Protein AF-0000000075628722 (afdb_homodimer)

Nearest PDB structures (foldseek):
  8y5f-assembly1_C  TM=8.615E-01  e=2.324E-12  Escherichia coli
  8hpr-assembly1_B  TM=7.783E-01  e=1.156E-06  Mycolicibacterium smegmatis MC2 155
  4jbw-assembly2_I  TM=7.084E-01  e=1.211E-06  Escherichia coli K-12
  7ahd-assembly1_B  TM=6.830E-01  e=9.893E-05  Lactococcus lactis subsp. lactis
  8wm7-assembly1_B  TM=6.494E-01  e=5.845E-03  Nostoc sp. PCC 7120 = FACHB-418

Radius of gyration: 25.03 Å; Cα contacts (8 Å, |Δi|>4): 766; chains: 2; bounding box: 66×70×64 Å

Solvent-accessible surface area (backbone atoms only — not comparable to full-atom values): 26712 Å² total; per-residue (Å²): 128,80,62,74,50,54,47,72,59,55,48,48,51,51,50,43,59,50,43,46,23,49,52,49,29,57,52,35,26,25,30,59,30,51,50,77,80,50,84,64,50,83,40,62,60,48,65,57,49,54,78,75,33,64,68,59,51,50,10,45,50,45,20,51,52,37,9,51,53,18,14,51,52,10,33,56,52,10,50,36,48,22,48,36,28,53,72,68,68,45,52,66,60,54,47,65,62,40,47,53,68,76,69,49,52,62,61,49,51,21,51,16,44,36,54,42,38,54,50,70,70,51,81,53,24,72,64,43,28,26,49,54,44,21,40,54,31,20,35,55,12,22,68,51,21,23,66,50,52,47,51,85,47,72,64,54,52,49,40,45,72,75,63,49,47,60,50,55,42,38,68,70,43,47,48,60,73,18,37,63,33,43,50,50,15,28,51,52,28,24,47,54,41,45,50,43,44,65,46,39,71,51,22,20,45,87,93,56,44,31,50,49,49,48,51,50,63,29,64,76,41,64,67,77,42,81,80,20,19,54,14,38,49,26,30,52,42,50,49,54,51,49,52,49,49,47,54,53,48,51,50,52,56,51,41,51,54,57,55,53,50,59,68,63,53,86,106,126,80,60,76,52,54,46,72,58,54,50,48,49,52,48,44,57,49,42,47,25,50,52,49,30,57,51,35,27,26,30,59,29,50,51,76,81,50,85,65,49,82,40,62,61,47,65,56,51,54,78,74,31,62,68,58,52,50,10,46,50,46,22,51,51,38,9,51,53,19,15,52,52,11,32,55,51,10,49,36,47,22,48,36,29,55,73,69,68,44,52,67,61,54,46,64,63,40,48,53,66,78,70,50,52,63,61,50,54,21,52,16,43,36,53,41,38,55,50,68,68,52,79,53,22,72,66,43,27,27,49,53,45,20,41,55,31,20,34,54,14,23,69,51,19,21,63,50,53,48,51,86,46,73,64,54,54,50,40,46,73,74,64,49,45,62,51,54,40,38,67,69,41,46,48,61,72,17,39,62,34,44,49,48,16,26,50,51,28,24,47,54,40,45,50,42,46,64,46,39,70,51,23,20,46,86,92,58,43,31,51,50,50,47,51,49,63,30,63,76,42,64,66,77,41,80,80,20,19,56,14,38,49,26,32,53,42,49,49,55,48,49,52,49,49,48,55,53,47,50,48,52,55,50,39,50,54,58,55,53,51,59,70,64,51,88,109

Secondary structure (DSSP, 8-state):
-------HHHHHHHHHHHHHHHHHHHHHTTBSSSSTT----B--HHHHHGGG-HHHHHHHHHHHHHHHHHHHHHHHHHHHHHHHHHHH--HHHHHHHHSHHHHS-HHHHHHHHHHHHHHTTPPPSHHHHHHHHHHHHHHHHHHHHHHHHH---HHHHHHHHTT--HHHHIIIIIHHHHHHHHHHHHHHHHHHHHT--HHHHHHS-TT---HHHHHHHHHTSTTSSGGG-HHHHHHHHHHHHHHHHHHHHHHHHHHHHHHHHHHHH--/-------HHHHHHHHHHHHHHHHHHHHHTTBS-SSTT----B--HHHHHGGG-HHHHHHHHHHHHHHHHHHHHHHHHHHHHHHHHHHH--HHHHHHHHSHHHHS-HHHHHHHHHHHHHHTTPPPSHHHHHHHHHHHHHHHHHHHHHHHHH---HHHHHHHHTT--HHHHIIIIIHHHHHHHHHHHHHHHHHHHHT--HHHHHHS-TT---HHHHHHHHHTSTTSSGGG-HHHHHHHHHHHHHHHHHHHHHHHHHHHHHHHHHHHH--

Sequence (534 aa):
MTRVTPSRAATYAILAIMYLPIALLALQSLNSSPYIGVWEGLTLKWYGMMMGDERLHAAAYNSLAIAAASAVSSTLLGVAAGLAVRRHGKVGLVDAIMYPPLVLPEIAEAAALLLFLTALDVDLGLKTVVIGHTAFNIAYVYVVAAPALQRSSSLEDAARTLGATPARTLVTITIPLAAPAIYAGFTLAFILSFTDFIKTLFTRGPGIETIPILLWNRARRPGLSEFSSFSYLAAITMVLLAVSLAVALAYVILSTRLGGRRFRGDTMTRVTPSRAATYAILAIMYLPIALLALQSLNSSPYIGVWEGLTLKWYGMMMGDERLHAAAYNSLAIAAASAVSSTLLGVAAGLAVRRHGKVGLVDAIMYPPLVLPEIAEAAALLLFLTALDVDLGLKTVVIGHTAFNIAYVYVVAAPALQRSSSLEDAARTLGATPARTLVTITIPLAAPAIYAGFTLAFILSFTDFIKTLFTRGPGIETIPILLWNRARRPGLSEFSSFSYLAAITMVLLAVSLAVALAYVILSTRLGGRRFRGDT

InterPro domains:
  IPR000515 ABC transporter type 1, transmembrane domain MetI-like [PF00528] (76-258)
  IPR000515 ABC transporter type 1, transmembrane domain MetI-like [PS50928] (60-251)
  IPR000515 ABC transporter type 1, transmembrane domain MetI-like [cd06261] (77-240)
  IPR035906 MetI-like superfamily [G3DSA:1.10.3720.10] (7-263)
  IPR035906 MetI-like superfamily [SSF161098] (9-255)
  IPR051789 Bacterial Polyamine Transport Permease [PTHR43848] (5-253)

pLDDT: mean 88.07, std 14.19, range [25.19, 98.81]

Structure (mmCIF, N/CA/C/O backbone):
data_AF-0000000075628722-model_v1
#
loop_
_entity.id
_entity.type
_entity.pdbx_description
1 polymer 'Spermidine/putrescine ABC transporter, permease protein'
#
loop_
_atom_site.group_PDB
_atom_site.id
_atom_site.type_symbol
_atom_site.label_atom_id
_atom_site.label_alt_id
_atom_site.label_comp_id
_atom_site.label_asym_id
_atom_site.label_entity_id
_atom_site.label_seq_id
_atom_site.pdbx_PDB_ins_code
_atom_site.Cartn_x
_atom_site.Cartn_y
_atom_site.Cartn_z
_atom_site.occupancy
_atom_site.B_iso_or_equiv
_atom_site.auth_seq_id
_atom_site.auth_comp_id
_atom_site.auth_asym_id
_atom_site.auth_atom_id
_atom_site.pdbx_PDB_model_num
ATOM 1 N N . MET A 1 1 ? 34.25 27.312 -3.576 1 27.75 1 MET A N 1
ATOM 2 C CA . MET A 1 1 ? 33.438 26.641 -2.574 1 27.75 1 MET A CA 1
ATOM 3 C C . MET A 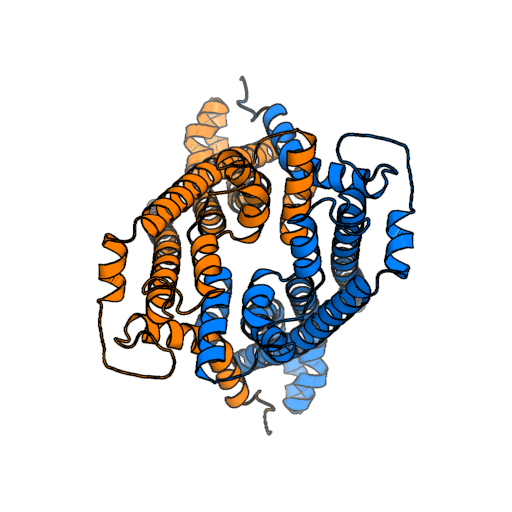1 1 ? 32.625 25.5 -3.197 1 27.75 1 MET A C 1
ATOM 5 O O . MET A 1 1 ? 31.688 25.734 -3.955 1 27.75 1 MET A O 1
ATOM 9 N N . THR A 1 2 ? 33.25 24.484 -3.506 1 33.25 2 THR A N 1
ATOM 10 C CA . THR A 1 2 ? 32.781 23.406 -4.363 1 33.25 2 THR A CA 1
ATOM 11 C C . THR A 1 2 ? 31.609 22.672 -3.717 1 33.25 2 THR A C 1
ATOM 13 O O . THR A 1 2 ? 31.75 22.109 -2.627 1 33.25 2 THR A O 1
ATOM 16 N N . ARG A 1 3 ? 30.391 23.203 -3.699 1 40.53 3 ARG A N 1
ATOM 17 C CA . ARG A 1 3 ? 29.047 22.859 -3.246 1 40.53 3 ARG A CA 1
ATOM 18 C C . ARG A 1 3 ? 28.734 21.391 -3.502 1 40.53 3 ARG A C 1
ATOM 20 O O . ARG A 1 3 ? 28.875 20.906 -4.629 1 40.53 3 ARG A O 1
ATOM 27 N N . VAL A 1 4 ? 29.016 20.625 -2.646 1 41.56 4 VAL A N 1
ATOM 28 C CA . VAL A 1 4 ? 28.75 19.203 -2.791 1 41.56 4 VAL A CA 1
ATOM 29 C C . VAL A 1 4 ? 27.312 18.984 -3.238 1 41.56 4 VAL A C 1
ATOM 31 O O . VAL A 1 4 ? 26.375 19.094 -2.436 1 41.56 4 VAL A O 1
ATOM 34 N N . THR A 1 5 ? 26.75 19.547 -4.207 1 47.59 5 THR A N 1
ATOM 35 C CA . THR A 1 5 ? 25.406 19.484 -4.805 1 47.59 5 THR A CA 1
ATOM 36 C C . THR A 1 5 ? 25.078 18.047 -5.211 1 47.59 5 THR A C 1
ATOM 38 O O . THR A 1 5 ? 25.875 17.375 -5.867 1 47.59 5 THR A O 1
ATOM 41 N N . PRO A 1 6 ? 24.469 17.359 -4.379 1 54.12 6 PRO A N 1
ATOM 42 C CA . PRO A 1 6 ? 24.141 16.156 -5.141 1 54.12 6 PRO A CA 1
ATOM 43 C C . PRO A 1 6 ? 23.891 16.438 -6.621 1 54.12 6 PRO A C 1
ATOM 45 O O . PRO A 1 6 ? 23.234 17.422 -6.957 1 54.12 6 PRO A O 1
ATOM 48 N N . SER A 1 7 ? 24.766 15.836 -7.418 1 59.28 7 SER A N 1
ATOM 49 C CA . SER A 1 7 ? 24.969 16.188 -8.82 1 59.28 7 SER A CA 1
ATOM 50 C C . SER A 1 7 ? 23.688 16.031 -9.625 1 59.28 7 SER A C 1
ATOM 52 O O . SER A 1 7 ? 22.781 15.297 -9.219 1 59.28 7 SER A O 1
ATOM 54 N N . ARG A 1 8 ? 23.234 17.078 -10.242 1 62.16 8 ARG A N 1
ATOM 55 C CA . ARG A 1 8 ? 22.266 16.938 -11.328 1 62.16 8 ARG A CA 1
ATOM 56 C C . ARG A 1 8 ? 22.203 15.5 -11.82 1 62.16 8 ARG A C 1
ATOM 58 O O . ARG A 1 8 ? 21.125 15.008 -12.141 1 62.16 8 ARG A O 1
ATOM 65 N N . ALA A 1 9 ? 23.281 14.906 -11.57 1 64.69 9 ALA A N 1
ATOM 66 C CA . ALA A 1 9 ? 23.359 13.531 -12.047 1 64.69 9 ALA A CA 1
ATOM 67 C C . ALA A 1 9 ? 22.531 12.594 -11.172 1 64.69 9 ALA A C 1
ATOM 69 O O . ALA A 1 9 ? 21.828 11.719 -11.68 1 64.69 9 ALA A O 1
ATOM 70 N N . ALA A 1 10 ? 22.594 12.828 -9.93 1 67.62 10 ALA A N 1
ATOM 71 C CA . ALA A 1 10 ? 21.828 11.969 -9.023 1 67.62 10 ALA A CA 1
ATOM 72 C C . ALA A 1 10 ? 20.328 12.188 -9.203 1 67.62 10 ALA A C 1
ATOM 74 O O . ALA A 1 10 ? 19.547 11.227 -9.211 1 67.62 10 ALA A O 1
ATOM 75 N N . THR A 1 11 ? 19.984 13.375 -9.375 1 69.06 11 THR A N 1
ATOM 76 C CA . THR A 1 11 ? 18.578 13.703 -9.578 1 69.06 11 THR A CA 1
ATOM 77 C C . THR A 1 11 ? 18.047 13.062 -10.859 1 69.06 11 THR A C 1
ATOM 79 O O . THR A 1 11 ? 16.969 12.477 -10.859 1 69.06 11 THR A O 1
ATOM 82 N N . TYR A 1 12 ? 18.844 13.188 -11.852 1 69.12 12 TYR A N 1
ATOM 83 C CA . TYR A 1 12 ? 18.438 12.617 -13.133 1 69.12 12 TYR A CA 1
ATOM 84 C C . TYR A 1 12 ? 18.359 11.094 -13.047 1 69.12 12 TYR A C 1
ATOM 86 O O . TYR A 1 12 ? 17.469 10.477 -13.625 1 69.12 12 TYR A O 1
ATOM 94 N N . ALA A 1 13 ? 19.281 10.547 -12.352 1 72.12 13 ALA A N 1
ATOM 95 C CA . ALA A 1 13 ? 19.281 9.094 -12.195 1 72.12 13 ALA A CA 1
ATOM 96 C C . ALA A 1 13 ? 18.031 8.625 -11.445 1 72.12 13 ALA A C 1
ATOM 98 O O . ALA A 1 13 ? 17.406 7.633 -11.82 1 72.12 13 ALA A O 1
ATOM 99 N N . ILE A 1 14 ? 17.734 9.43 -10.445 1 74.38 14 ILE A N 1
ATOM 100 C CA . ILE A 1 14 ? 16.562 9.125 -9.641 1 74.38 14 ILE A CA 1
ATOM 101 C C . ILE A 1 14 ? 15.305 9.203 -10.5 1 74.38 14 ILE A C 1
ATOM 103 O O . ILE A 1 14 ? 14.484 8.281 -10.5 1 74.38 14 ILE A O 1
ATOM 107 N N . LEU A 1 15 ? 15.328 10.305 -11.219 1 71.88 15 LEU A N 1
ATOM 108 C CA . LEU A 1 15 ? 14.188 10.547 -12.086 1 71.88 15 LEU A CA 1
ATOM 109 C C . LEU A 1 15 ? 14.047 9.438 -13.125 1 71.88 15 LEU A C 1
ATOM 111 O O . LEU A 1 15 ? 12.938 8.969 -13.398 1 71.88 15 LEU A O 1
ATOM 115 N N . ALA A 1 16 ? 15.141 9.094 -13.602 1 74.38 16 ALA A N 1
ATOM 116 C CA . ALA A 1 16 ? 15.141 8.078 -14.648 1 74.38 16 ALA A CA 1
ATOM 117 C C . ALA A 1 16 ? 14.648 6.738 -14.117 1 74.38 16 ALA A C 1
ATOM 119 O O . ALA A 1 16 ? 13.781 6.105 -14.719 1 74.38 16 ALA A O 1
ATOM 120 N N . ILE A 1 17 ? 15.086 6.441 -13.008 1 76.81 17 ILE A N 1
ATOM 121 C CA . ILE A 1 17 ? 14.773 5.117 -12.484 1 76.81 17 ILE A CA 1
ATOM 122 C C . ILE A 1 17 ? 13.297 5.051 -12.094 1 76.81 17 ILE A C 1
ATOM 124 O O . ILE A 1 17 ? 12.656 4.012 -12.25 1 76.81 17 ILE A O 1
ATOM 128 N N . MET A 1 18 ? 12.75 6.137 -11.68 1 81.75 18 MET A N 1
ATOM 129 C CA . MET A 1 18 ? 11.375 6.184 -11.188 1 81.75 18 MET A CA 1
ATOM 130 C C . MET A 1 18 ? 10.383 6.234 -12.344 1 81.75 18 MET A C 1
ATOM 132 O O . MET A 1 18 ? 9.336 5.582 -12.297 1 81.75 18 MET A O 1
ATOM 136 N N . TYR A 1 19 ? 10.734 6.934 -13.484 1 89.06 19 TYR A N 1
ATOM 137 C CA . TYR A 1 19 ? 9.703 7.246 -14.461 1 89.06 19 TYR A CA 1
ATOM 138 C C . TYR A 1 19 ? 9.953 6.496 -15.766 1 89.06 19 TYR A C 1
ATOM 140 O O . TYR A 1 19 ? 9.047 6.355 -16.594 1 89.06 19 TYR A O 1
ATOM 148 N N . LEU A 1 20 ? 11.148 6.008 -16 1 91.38 20 LEU A N 1
ATOM 149 C CA . LEU A 1 20 ? 11.445 5.312 -17.25 1 91.38 20 LEU A CA 1
ATOM 150 C C . LEU A 1 20 ? 10.562 4.082 -17.422 1 91.38 20 LEU A C 1
ATOM 152 O O . LEU A 1 20 ? 10.039 3.826 -18.5 1 91.38 20 LEU A O 1
ATOM 156 N N . PRO A 1 21 ? 10.367 3.359 -16.312 1 93.38 21 PRO A N 1
ATOM 157 C CA . PRO A 1 21 ? 9.492 2.199 -16.469 1 93.38 21 PRO A CA 1
ATOM 158 C C . PRO A 1 21 ? 8.07 2.586 -16.875 1 93.38 21 PRO A C 1
ATOM 160 O O . PRO A 1 21 ? 7.465 1.928 -17.734 1 93.38 21 PRO A O 1
ATOM 163 N N . ILE A 1 22 ? 7.59 3.613 -16.328 1 93.62 22 ILE A N 1
ATOM 164 C CA . ILE A 1 22 ? 6.23 4.051 -16.625 1 93.62 22 ILE A CA 1
ATOM 165 C C . ILE A 1 22 ? 6.16 4.605 -18.047 1 93.62 22 ILE A C 1
ATOM 167 O O . ILE A 1 22 ? 5.191 4.355 -18.766 1 93.62 22 ILE A O 1
ATOM 171 N N . ALA A 1 23 ? 7.176 5.379 -18.422 1 93.44 23 ALA A N 1
ATOM 172 C CA . ALA A 1 23 ? 7.238 5.914 -19.781 1 93.44 23 ALA A CA 1
ATOM 173 C C . ALA A 1 23 ? 7.289 4.789 -20.812 1 93.44 23 ALA A C 1
ATOM 175 O O . ALA A 1 23 ? 6.625 4.859 -21.859 1 93.44 23 ALA A O 1
ATOM 176 N N . LEU A 1 24 ? 8.055 3.785 -20.516 1 94.38 24 LEU A N 1
ATOM 177 C CA . LEU A 1 24 ? 8.148 2.652 -21.438 1 94.38 24 LEU A CA 1
ATOM 178 C C . LEU A 1 24 ? 6.824 1.897 -21.5 1 94.38 24 LEU A C 1
ATOM 180 O O . LEU A 1 24 ? 6.449 1.395 -22.562 1 94.38 24 LEU A O 1
ATOM 184 N N . LEU A 1 25 ? 6.203 1.804 -20.359 1 95.75 25 LEU A N 1
ATOM 185 C CA . LEU A 1 25 ? 4.883 1.184 -20.328 1 95.75 25 LEU A CA 1
ATOM 186 C C . LEU A 1 25 ? 3.908 1.928 -21.234 1 95.75 25 LEU A C 1
ATOM 188 O O . LEU A 1 25 ? 3.182 1.307 -22.016 1 95.75 25 LEU A O 1
ATOM 192 N N . ALA A 1 26 ? 3.906 3.215 -21.141 1 96.62 26 ALA A N 1
ATOM 193 C CA . ALA A 1 26 ? 3.033 4.047 -21.969 1 96.62 26 ALA A CA 1
ATOM 194 C C . ALA A 1 26 ? 3.363 3.885 -23.453 1 96.62 26 ALA A C 1
ATOM 196 O O . ALA A 1 26 ? 2.463 3.711 -24.266 1 96.62 26 ALA A O 1
ATOM 197 N N . LEU A 1 27 ? 4.617 3.889 -23.75 1 96.38 27 LEU A N 1
ATOM 198 C CA . LEU A 1 27 ? 5.043 3.738 -25.125 1 96.38 27 LEU A CA 1
ATOM 199 C C . LEU A 1 27 ? 4.684 2.355 -25.656 1 96.38 27 LEU A C 1
ATOM 201 O O . LEU A 1 27 ? 4.242 2.223 -26.812 1 96.38 27 LEU A O 1
ATOM 205 N N . GLN A 1 28 ? 4.867 1.341 -24.859 1 96.5 28 GLN A N 1
ATOM 206 C CA . GLN A 1 28 ? 4.578 -0.027 -25.266 1 96.5 28 GLN A CA 1
ATOM 207 C C . GLN A 1 28 ? 3.088 -0.221 -25.531 1 96.5 28 GLN A C 1
ATOM 209 O O . GLN A 1 28 ? 2.701 -1.007 -26.391 1 96.5 28 GLN A O 1
ATOM 214 N N . SER A 1 29 ? 2.256 0.457 -24.75 1 97.38 29 SER A N 1
ATOM 215 C CA . SER A 1 29 ? 0.81 0.347 -24.922 1 97.38 29 SER A CA 1
ATOM 216 C C . SER A 1 29 ? 0.371 0.856 -26.281 1 97.38 29 SER A C 1
ATOM 218 O O . SER A 1 29 ? -0.743 0.571 -26.734 1 97.38 29 SER A O 1
ATOM 220 N N . LEU A 1 30 ? 1.259 1.592 -26.969 1 97.88 30 LEU A N 1
ATOM 221 C CA . LEU A 1 30 ? 0.963 2.154 -28.281 1 97.88 30 LEU A CA 1
ATOM 222 C C . LEU A 1 30 ? 1.809 1.488 -29.359 1 97.88 30 LEU A C 1
ATOM 224 O O . LEU A 1 30 ? 1.792 1.913 -30.531 1 97.88 30 LEU A O 1
ATOM 228 N N . ASN A 1 31 ? 2.592 0.499 -28.984 1 96.5 31 ASN A N 1
ATOM 229 C CA . ASN A 1 31 ? 3.465 -0.222 -29.906 1 96.5 31 ASN A CA 1
ATOM 230 C C . ASN A 1 31 ? 2.705 -1.311 -30.656 1 96.5 31 ASN A C 1
ATOM 232 O O . ASN A 1 31 ? 2.035 -2.143 -30.047 1 96.5 31 ASN A O 1
ATOM 236 N N . SER A 1 32 ? 2.828 -1.367 -31.938 1 96.5 32 SER A N 1
ATOM 237 C CA . SER A 1 32 ? 2.115 -2.359 -32.75 1 96.5 32 SER A CA 1
ATOM 238 C C . SER A 1 32 ? 2.688 -3.756 -32.531 1 96.5 32 SER A C 1
ATOM 240 O O . SER A 1 32 ? 1.987 -4.754 -32.719 1 96.5 32 SER A O 1
ATOM 242 N N . SER A 1 33 ? 3.91 -3.85 -32.094 1 94.5 33 SER A N 1
ATOM 243 C CA . SER A 1 33 ? 4.512 -5.141 -31.797 1 94.5 33 SER A CA 1
ATOM 244 C C . SER A 1 33 ? 3.996 -5.684 -30.469 1 94.5 33 SER A C 1
ATOM 246 O O . SER A 1 33 ? 3.926 -4.953 -29.469 1 94.5 33 SER A O 1
ATOM 248 N N . PRO A 1 34 ? 3.66 -6.922 -30.453 1 92.12 34 PRO A N 1
ATOM 249 C CA . PRO A 1 34 ? 3.266 -7.531 -29.188 1 92.12 34 PRO A CA 1
ATOM 250 C C . PRO A 1 34 ? 4.453 -7.809 -28.266 1 92.12 34 PRO A C 1
ATOM 252 O O . PRO A 1 34 ? 4.27 -8.125 -27.094 1 92.12 34 PRO A O 1
ATOM 255 N N . TYR A 1 35 ? 5.672 -7.664 -28.797 1 88 35 TYR A N 1
ATOM 256 C CA . TYR A 1 35 ? 6.875 -8.023 -28.062 1 88 35 TYR A CA 1
ATOM 257 C C . TYR A 1 35 ? 7.586 -6.781 -27.531 1 88 35 TYR A C 1
ATOM 259 O O . TYR A 1 35 ? 7.562 -5.73 -28.172 1 88 35 TYR A O 1
ATOM 267 N N . ILE A 1 36 ? 8.18 -6.965 -26.453 1 88.06 36 ILE A N 1
ATOM 268 C CA . ILE A 1 36 ? 8.953 -5.883 -25.844 1 88.06 36 ILE A CA 1
ATOM 269 C C . ILE A 1 36 ? 10.297 -5.754 -26.562 1 88.06 36 ILE A C 1
ATOM 271 O O . ILE A 1 36 ? 10.914 -6.758 -26.922 1 88.06 36 ILE A O 1
ATOM 275 N N . GLY A 1 37 ? 10.734 -4.539 -26.812 1 85.88 37 GLY A N 1
ATOM 276 C CA . GLY A 1 37 ? 12.039 -4.309 -27.406 1 85.88 37 GLY A CA 1
ATOM 277 C C . GLY A 1 37 ? 11.984 -4.168 -28.922 1 85.88 37 GLY A C 1
ATOM 278 O O . GLY A 1 37 ? 12.992 -3.863 -29.547 1 85.88 37 GLY A O 1
ATOM 279 N N . VAL A 1 38 ? 10.875 -4.445 -29.516 1 90.56 38 VAL A N 1
ATOM 280 C CA . VAL A 1 38 ? 10.68 -4.301 -30.953 1 90.56 38 VAL A CA 1
ATOM 281 C C . VAL A 1 38 ? 9.656 -3.201 -31.219 1 90.56 38 VAL A C 1
ATOM 283 O O . VAL A 1 38 ? 8.523 -3.264 -30.734 1 90.56 38 VAL A O 1
ATOM 286 N N . TRP A 1 39 ? 10.07 -2.279 -31.953 1 93.31 39 TRP A N 1
ATOM 287 C CA . TRP A 1 39 ? 9.172 -1.187 -32.281 1 93.31 39 TRP A CA 1
ATOM 288 C C . TRP A 1 39 ? 8.617 -1.358 -33.688 1 93.31 39 TRP A C 1
ATOM 290 O O . TRP A 1 39 ? 9.375 -1.5 -34.656 1 93.31 39 TRP A O 1
ATOM 300 N N . GLU A 1 40 ? 7.332 -1.342 -33.844 1 96 40 GLU A N 1
ATOM 301 C CA . GLU A 1 40 ? 6.723 -1.564 -35.156 1 96 40 GLU A CA 1
ATOM 302 C C . GLU A 1 40 ? 5.742 -0.448 -35.5 1 96 40 GLU A C 1
ATOM 304 O O . GLU A 1 40 ? 4.879 -0.623 -36.375 1 96 40 GLU A O 1
ATOM 309 N N . GLY A 1 41 ? 5.773 0.707 -34.719 1 96.25 41 GLY A N 1
ATOM 310 C CA . GLY A 1 41 ? 4.918 1.841 -35.031 1 96.25 41 GLY A CA 1
ATOM 311 C C . GLY A 1 41 ? 3.822 2.066 -34.031 1 96.25 41 GLY A C 1
ATOM 312 O O . GLY A 1 41 ? 3.584 1.214 -33.156 1 96.25 41 GLY A O 1
ATOM 313 N N . LEU A 1 42 ? 3.24 3.145 -34.156 1 97.12 42 LEU A N 1
ATOM 314 C CA . LEU A 1 42 ? 2.178 3.545 -33.25 1 97.12 42 LEU A CA 1
ATOM 315 C C . LEU A 1 42 ? 0.854 2.895 -33.625 1 97.12 42 LEU A C 1
ATOM 317 O O . LEU A 1 42 ? 0.528 2.791 -34.812 1 97.12 42 LEU A O 1
ATOM 321 N N . THR A 1 43 ? 0.15 2.391 -32.594 1 97.5 43 THR A N 1
ATOM 322 C CA . THR A 1 43 ? -1.153 1.787 -32.844 1 97.5 43 THR A CA 1
ATOM 323 C C . THR A 1 43 ? -2.074 1.968 -31.656 1 97.5 43 THR A C 1
ATOM 325 O O . THR A 1 43 ? -1.612 2.256 -30.547 1 97.5 43 THR A O 1
ATOM 328 N N . LEU A 1 44 ? -3.342 1.873 -31.906 1 97.44 44 LEU A N 1
ATOM 329 C CA . LEU A 1 44 ? -4.336 1.841 -30.844 1 97.44 44 LEU A CA 1
ATOM 330 C C . LEU A 1 44 ? -5.066 0.501 -30.812 1 97.44 44 LEU A C 1
ATOM 332 O O . LEU A 1 44 ? -6.086 0.356 -30.141 1 97.44 44 LEU A O 1
ATOM 336 N N . LYS A 1 45 ? -4.566 -0.473 -31.5 1 96.69 45 LYS A N 1
ATOM 337 C CA . LYS A 1 45 ? -5.266 -1.743 -31.672 1 96.69 45 LYS A CA 1
ATOM 338 C C . LYS A 1 45 ? -5.488 -2.441 -30.328 1 96.69 45 LYS A C 1
ATOM 340 O O . LYS A 1 45 ? -6.504 -3.111 -30.141 1 96.69 45 LYS A O 1
ATOM 345 N N . TRP A 1 46 ? -4.555 -2.309 -29.422 1 97.19 46 TRP A N 1
ATOM 346 C CA . TRP A 1 46 ? -4.656 -2.982 -28.141 1 97.19 46 TRP A CA 1
ATOM 347 C C . TRP A 1 46 ? -5.844 -2.457 -27.344 1 97.19 46 TRP A C 1
ATOM 349 O O . TRP A 1 46 ? -6.508 -3.217 -26.625 1 97.19 46 TRP A O 1
ATOM 359 N N . TYR A 1 47 ? -6.109 -1.207 -27.484 1 97.62 47 TYR A N 1
ATOM 360 C CA . TYR A 1 47 ? -7.258 -0.612 -26.812 1 97.62 47 TYR A CA 1
ATOM 361 C C . TYR A 1 47 ? -8.562 -1.081 -27.438 1 97.62 47 TYR A C 1
ATOM 363 O O . TYR A 1 47 ? -9.562 -1.273 -26.734 1 97.62 47 TYR A O 1
ATOM 371 N N . GLY A 1 48 ? -8.547 -1.232 -28.719 1 97.12 48 GLY A N 1
ATOM 372 C CA . GLY A 1 48 ? -9.695 -1.819 -29.391 1 97.12 48 GLY A CA 1
ATOM 373 C C . GLY A 1 48 ? -9.945 -3.262 -28.984 1 97.12 48 GLY A C 1
ATOM 374 O O . GLY A 1 48 ? -11.094 -3.684 -28.859 1 97.12 48 GLY A O 1
ATOM 375 N N . MET A 1 49 ? -8.93 -4.023 -28.797 1 96.31 49 MET A N 1
ATOM 376 C CA . MET A 1 49 ? -8.992 -5.43 -28.422 1 96.31 49 MET A CA 1
ATOM 377 C C . MET A 1 49 ? -9.695 -5.605 -27.078 1 96.31 49 MET A C 1
ATOM 379 O O . MET A 1 49 ? -10.305 -6.645 -26.828 1 96.31 49 MET A O 1
ATOM 383 N N . MET A 1 50 ? -9.664 -4.637 -26.281 1 97 50 MET A N 1
ATOM 384 C CA . MET A 1 50 ? -10.289 -4.699 -24.969 1 97 50 MET A CA 1
ATOM 385 C C . MET A 1 50 ? -11.797 -4.887 -25.094 1 97 50 MET A C 1
ATOM 387 O O . MET A 1 50 ? -12.43 -5.473 -24.203 1 97 50 MET A O 1
ATOM 391 N N . MET A 1 51 ? -12.344 -4.383 -26.172 1 96.44 51 MET A N 1
ATOM 392 C CA . MET A 1 51 ? -13.789 -4.441 -26.359 1 96.44 51 MET A CA 1
ATOM 393 C C . MET A 1 51 ? -14.25 -5.883 -26.547 1 96.44 51 MET A C 1
ATOM 395 O O . MET A 1 51 ? -15.391 -6.219 -26.219 1 96.44 51 MET A O 1
ATOM 399 N N . GLY A 1 52 ? -13.414 -6.719 -27.016 1 95.44 52 GLY A N 1
ATOM 400 C CA . GLY A 1 52 ? -13.773 -8.109 -27.266 1 95.44 52 GLY A CA 1
ATOM 401 C C . GLY A 1 52 ? -13.242 -9.055 -26.203 1 95.44 52 GLY A C 1
ATOM 402 O O . GLY A 1 52 ? -13.344 -10.273 -26.359 1 95.44 52 GLY A O 1
ATOM 403 N N . ASP A 1 53 ? -12.648 -8.609 -25.203 1 97 53 ASP A N 1
ATOM 404 C CA . ASP A 1 53 ? -12.047 -9.422 -24.156 1 97 53 ASP A CA 1
ATOM 405 C C . ASP A 1 53 ? -13.016 -9.641 -23 1 97 53 ASP A C 1
ATOM 407 O O . ASP A 1 53 ? -13.039 -8.859 -22.031 1 97 53 ASP A O 1
ATOM 411 N N . GLU A 1 54 ? -13.734 -10.742 -23.016 1 96.94 54 GLU A N 1
ATOM 412 C CA . GLU A 1 54 ? -14.789 -11.023 -22.047 1 96.94 54 GLU A CA 1
ATOM 413 C C . GLU A 1 54 ? -14.211 -11.195 -20.641 1 96.94 54 GLU A C 1
ATOM 415 O O . GLU A 1 54 ? -14.844 -10.812 -19.656 1 96.94 54 GLU A O 1
ATOM 420 N N . ARG A 1 55 ? -13.094 -11.781 -20.594 1 96.88 55 ARG A N 1
ATOM 421 C CA . ARG A 1 55 ? -12.461 -11.969 -19.297 1 96.88 55 ARG A CA 1
ATOM 422 C C . ARG A 1 55 ? -12.102 -10.625 -18.656 1 96.88 55 ARG A C 1
ATOM 424 O O . ARG A 1 55 ? -12.281 -10.43 -17.453 1 96.88 55 ARG A O 1
ATOM 431 N N . LEU A 1 56 ? -11.602 -9.688 -19.469 1 97.94 56 LEU A N 1
ATOM 432 C CA . LEU A 1 56 ? -11.305 -8.344 -19 1 97.94 56 LEU A CA 1
ATOM 433 C C . LEU A 1 56 ? -12.586 -7.633 -18.562 1 97.94 56 LEU A C 1
ATOM 435 O O . LEU A 1 56 ? -12.594 -6.93 -17.547 1 97.94 56 LEU A O 1
ATOM 439 N N . HIS A 1 57 ? -13.68 -7.852 -19.297 1 98.31 57 HIS A N 1
ATOM 440 C CA . HIS A 1 57 ? -14.953 -7.23 -18.938 1 98.31 57 HIS A CA 1
ATOM 441 C C . HIS A 1 57 ? -15.43 -7.707 -17.578 1 98.31 57 HIS A C 1
ATOM 443 O O . HIS A 1 57 ? -15.883 -6.902 -16.75 1 98.31 57 HIS A O 1
ATOM 449 N N . ALA A 1 58 ? -15.305 -8.969 -17.391 1 98.12 58 ALA A N 1
ATOM 450 C CA . ALA A 1 58 ? -15.703 -9.531 -16.094 1 98.12 58 ALA A CA 1
ATOM 451 C C . ALA A 1 58 ? -14.828 -9 -14.969 1 98.12 58 ALA A C 1
ATOM 453 O O . ALA A 1 58 ? -15.328 -8.641 -13.898 1 98.12 58 ALA A O 1
ATOM 454 N N . ALA A 1 59 ? -13.539 -8.922 -15.195 1 98.44 59 ALA A N 1
ATOM 455 C CA . ALA A 1 59 ? -12.602 -8.398 -14.203 1 98.44 59 ALA A CA 1
ATOM 456 C C . ALA A 1 59 ? -12.883 -6.934 -13.898 1 98.44 59 ALA A C 1
ATOM 458 O O . ALA A 1 59 ? -12.812 -6.504 -12.742 1 98.44 59 ALA A O 1
ATOM 459 N N . ALA A 1 60 ? -13.211 -6.207 -14.945 1 98.44 60 ALA A N 1
ATOM 460 C CA . ALA A 1 60 ? -13.539 -4.793 -14.781 1 98.44 60 ALA A CA 1
ATOM 461 C C . ALA A 1 60 ? -14.805 -4.613 -13.961 1 98.44 60 ALA A C 1
ATOM 463 O O . ALA A 1 60 ? -14.867 -3.76 -13.07 1 98.44 60 ALA A O 1
ATOM 464 N N . TYR A 1 61 ? -15.766 -5.375 -14.242 1 98.19 61 TYR A N 1
ATOM 465 C CA . TYR A 1 61 ? -17.016 -5.328 -13.477 1 98.19 61 TYR A CA 1
ATOM 466 C C . TYR A 1 61 ? -16.766 -5.645 -12.008 1 98.19 61 TYR A C 1
ATOM 468 O O . TYR A 1 61 ? -17.219 -4.918 -11.125 1 98.19 61 TYR A O 1
ATOM 476 N N . ASN A 1 62 ? -16.062 -6.707 -11.758 1 98.56 62 ASN A N 1
ATOM 477 C CA . ASN A 1 62 ? -15.734 -7.078 -10.391 1 98.56 62 ASN A CA 1
ATOM 478 C C . ASN A 1 62 ? -14.969 -5.969 -9.672 1 98.56 62 ASN A C 1
ATOM 480 O O . ASN A 1 62 ? -15.289 -5.625 -8.531 1 98.56 62 ASN A O 1
ATOM 484 N N . SER A 1 63 ? -13.938 -5.414 -10.367 1 98.75 63 SER A N 1
ATOM 485 C CA . SER A 1 63 ? -13.133 -4.352 -9.773 1 98.75 63 SER A CA 1
ATOM 486 C C . SER A 1 63 ? -13.992 -3.152 -9.398 1 98.75 63 SER A C 1
ATOM 488 O O . SER A 1 63 ? -13.891 -2.627 -8.289 1 98.75 63 SER A O 1
ATOM 490 N N . LEU A 1 64 ? -14.883 -2.777 -10.297 1 98.44 64 LEU A N 1
ATOM 491 C CA . LEU A 1 64 ? -15.719 -1.603 -10.078 1 98.44 64 LEU A CA 1
ATOM 492 C C . LEU A 1 64 ? -16.766 -1.871 -8.992 1 98.44 64 LEU A C 1
ATOM 494 O O . LEU A 1 64 ? -16.984 -1.026 -8.125 1 98.44 64 LEU A O 1
ATOM 498 N N . ALA A 1 65 ? -17.344 -3.016 -9.008 1 98.5 65 ALA A N 1
ATOM 499 C CA . ALA A 1 65 ? -18.375 -3.373 -8.031 1 98.5 65 ALA A CA 1
ATOM 500 C C . ALA A 1 65 ? -17.781 -3.457 -6.625 1 98.5 65 ALA A C 1
ATOM 502 O O . ALA A 1 65 ? -18.359 -2.926 -5.672 1 98.5 65 ALA A O 1
ATOM 503 N N . ILE A 1 66 ? -16.672 -4.086 -6.523 1 98.62 66 ILE A N 1
ATOM 504 C CA . ILE A 1 66 ? -16 -4.227 -5.238 1 98.62 66 ILE A CA 1
ATOM 505 C C . ILE A 1 66 ? -15.578 -2.85 -4.727 1 98.62 66 ILE A C 1
ATOM 507 O O . ILE A 1 66 ? -15.797 -2.521 -3.557 1 98.62 66 ILE A O 1
ATOM 511 N N . ALA A 1 67 ? -15 -2.088 -5.609 1 98.75 67 ALA A N 1
ATOM 512 C CA . ALA A 1 67 ? -14.516 -0.767 -5.215 1 98.75 67 ALA A CA 1
ATOM 513 C C . ALA A 1 67 ? -15.664 0.123 -4.754 1 98.75 67 ALA A C 1
ATOM 515 O O . ALA A 1 67 ? -15.555 0.825 -3.746 1 98.75 67 ALA A O 1
ATOM 516 N N . ALA A 1 68 ? -16.766 0.079 -5.496 1 98.56 68 ALA A N 1
ATOM 517 C CA . ALA A 1 68 ? -17.922 0.892 -5.141 1 98.56 68 ALA A CA 1
ATOM 518 C C . ALA A 1 68 ? -18.516 0.454 -3.803 1 98.56 68 ALA A C 1
ATOM 520 O O . ALA A 1 68 ? -18.75 1.282 -2.922 1 98.56 68 ALA A O 1
ATOM 521 N N . ALA A 1 69 ? -18.703 -0.807 -3.639 1 98.62 69 ALA A N 1
ATOM 522 C CA . ALA A 1 69 ? -19.297 -1.341 -2.416 1 98.62 69 ALA A CA 1
ATOM 523 C C . ALA A 1 69 ? -18.391 -1.077 -1.21 1 98.62 69 ALA A C 1
ATOM 525 O O . ALA A 1 69 ? -18.875 -0.646 -0.156 1 98.62 69 ALA A O 1
ATOM 526 N N . SER A 1 70 ? -17.109 -1.318 -1.383 1 98.19 70 SER A N 1
ATOM 527 C CA . SER A 1 70 ? -16.172 -1.122 -0.289 1 98.19 70 SER A CA 1
ATOM 528 C C . SER A 1 70 ? -16.031 0.355 0.065 1 98.19 70 SER A C 1
ATOM 530 O O . SER A 1 70 ? -15.961 0.712 1.243 1 98.19 70 SER A O 1
ATOM 532 N N . ALA A 1 71 ? -15.969 1.187 -0.969 1 98.5 71 ALA A N 1
ATOM 533 C CA . ALA A 1 71 ? -15.82 2.619 -0.724 1 98.5 71 ALA A CA 1
ATOM 534 C C . ALA A 1 71 ? -17.031 3.176 0.023 1 98.5 71 ALA A C 1
ATOM 536 O O . ALA A 1 71 ? -16.875 3.961 0.961 1 98.5 71 ALA A O 1
ATOM 537 N N . VAL A 1 72 ? -18.219 2.76 -0.367 1 98.25 72 VAL A N 1
ATOM 538 C CA . VAL A 1 72 ? -19.438 3.219 0.288 1 98.25 72 VAL A CA 1
ATOM 539 C C . VAL A 1 72 ? -19.453 2.729 1.733 1 98.25 72 VAL A C 1
ATOM 541 O O . VAL A 1 72 ? -19.688 3.514 2.658 1 98.25 72 VAL A O 1
ATOM 544 N N . SER A 1 73 ? -19.219 1.457 1.903 1 96.06 73 SER A N 1
ATOM 545 C CA . SER A 1 73 ? -19.234 0.874 3.24 1 96.06 73 SER A CA 1
ATOM 546 C C . SER A 1 73 ? -18.172 1.51 4.137 1 96.06 73 SER A C 1
ATOM 548 O O . SER A 1 73 ? -18.453 1.859 5.285 1 96.06 73 SER A O 1
ATOM 550 N N . SER A 1 74 ? -16.953 1.668 3.631 1 96.25 74 SER A N 1
ATOM 551 C CA . SER A 1 74 ? -15.867 2.268 4.398 1 96.25 74 SER A CA 1
ATOM 552 C C . SER A 1 74 ? -16.188 3.711 4.773 1 96.25 74 SER A C 1
ATOM 554 O O . SER A 1 74 ? -15.867 4.156 5.875 1 96.25 74 SER A O 1
ATOM 556 N N . THR A 1 75 ? -16.766 4.387 3.822 1 96.62 75 THR A N 1
ATOM 557 C CA . THR A 1 75 ? -17.109 5.785 4.07 1 96.62 75 THR A CA 1
ATOM 558 C C . THR A 1 75 ? -18.172 5.898 5.16 1 96.62 75 THR A C 1
ATOM 560 O O . THR A 1 75 ? -18.031 6.691 6.09 1 96.62 75 THR A O 1
ATOM 563 N N . LEU A 1 76 ? -19.203 5.105 5.074 1 94.38 76 LEU A N 1
ATOM 564 C CA . LEU A 1 76 ? -20.266 5.129 6.078 1 94.38 76 LEU A CA 1
ATOM 565 C C . LEU A 1 76 ? -19.719 4.797 7.457 1 94.38 76 LEU A C 1
ATOM 567 O O . LEU A 1 76 ? -20 5.496 8.43 1 94.38 76 LEU A O 1
ATOM 571 N N . LEU A 1 77 ? -18.891 3.852 7.531 1 91.88 77 LEU A N 1
ATOM 572 C CA . LEU A 1 77 ? -18.359 3.402 8.812 1 91.88 77 LEU A CA 1
ATOM 573 C C . LEU A 1 77 ? -17.297 4.359 9.328 1 91.88 77 LEU A C 1
ATOM 575 O O . LEU A 1 77 ? -17.219 4.625 10.531 1 91.88 77 LEU A O 1
ATOM 579 N N . GLY A 1 78 ? -16.406 4.82 8.414 1 92.25 78 GLY A N 1
ATOM 580 C CA . GLY A 1 78 ? -15.398 5.785 8.82 1 92.25 78 GLY A CA 1
ATOM 581 C C . GLY A 1 78 ? -15.992 7.09 9.32 1 92.25 78 GLY A C 1
ATOM 582 O O . GLY A 1 78 ? -15.523 7.652 10.312 1 92.25 78 GLY A O 1
ATOM 583 N N . VAL A 1 79 ? -17 7.531 8.648 1 91.62 79 VAL A N 1
ATOM 584 C CA . VAL A 1 79 ? -17.688 8.75 9.055 1 91.62 79 VAL A CA 1
ATOM 585 C C . VAL A 1 79 ? -18.406 8.523 10.383 1 91.62 79 VAL A C 1
ATOM 587 O O . VAL A 1 79 ? -18.359 9.375 11.273 1 91.62 79 VAL A O 1
ATOM 590 N N . ALA A 1 80 ? -19.047 7.395 10.508 1 88.94 80 ALA A N 1
ATOM 591 C CA . ALA A 1 80 ? -19.688 7.07 11.773 1 88.94 80 ALA A CA 1
ATOM 592 C C . ALA A 1 80 ? -18.688 7.09 12.93 1 88.94 80 ALA A C 1
ATOM 594 O O . ALA A 1 80 ? -19 7.59 14.016 1 88.94 80 ALA A O 1
ATOM 595 N N . ALA A 1 81 ? -17.531 6.566 12.703 1 87.56 81 ALA A N 1
ATOM 596 C CA . ALA A 1 81 ? -16.484 6.574 13.727 1 87.56 81 ALA A CA 1
ATOM 597 C C . ALA A 1 81 ? -16.062 8 14.062 1 87.56 81 ALA A C 1
ATOM 599 O O . ALA A 1 81 ? -15.852 8.336 15.227 1 87.56 81 ALA A O 1
ATOM 600 N N . GLY A 1 82 ? -15.891 8.812 13.016 1 87.31 82 GLY A N 1
ATOM 601 C CA . GLY A 1 82 ? -15.555 10.211 13.242 1 87.31 82 GLY A CA 1
ATOM 602 C C . GLY A 1 82 ? -16.609 10.945 14.055 1 87.31 82 GLY A C 1
ATOM 603 O O . GLY A 1 82 ? -16.266 11.758 14.922 1 87.31 82 GLY A O 1
ATOM 604 N N . LEU A 1 83 ? -17.828 10.68 13.812 1 86.06 83 LEU A N 1
ATOM 605 C CA . LEU A 1 83 ? -18.938 11.32 14.523 1 86.06 83 LEU A CA 1
ATOM 606 C C . LEU A 1 83 ? -19.016 10.82 15.961 1 86.06 83 LEU A C 1
ATOM 608 O O . LEU A 1 83 ? -19.391 11.578 16.859 1 86.06 83 LEU A O 1
ATOM 612 N N . ALA A 1 84 ? -18.719 9.578 16.156 1 81.5 84 ALA A N 1
ATOM 613 C CA . ALA A 1 84 ? -18.734 9.023 17.5 1 81.5 84 ALA A CA 1
ATOM 614 C C . ALA A 1 84 ? -17.703 9.703 18.391 1 81.5 84 ALA A C 1
ATOM 616 O O . ALA A 1 84 ? -17.969 9.945 19.578 1 81.5 84 ALA A O 1
ATOM 617 N N . VAL A 1 85 ? -16.562 10.008 17.875 1 77.81 85 VAL A N 1
ATOM 618 C CA . VAL A 1 85 ? -15.508 10.695 18.625 1 77.81 85 VAL A CA 1
ATOM 619 C C . VAL A 1 85 ? -15.961 12.117 18.969 1 77.81 85 VAL A C 1
ATOM 621 O O . VAL A 1 85 ? -15.719 12.602 20.078 1 77.81 85 VAL A O 1
ATOM 624 N N . ARG A 1 86 ? -16.5 12.758 18.031 1 71.31 86 ARG A N 1
ATOM 625 C CA . ARG A 1 86 ? -17.016 14.109 18.234 1 71.31 86 ARG A CA 1
ATOM 626 C C . ARG A 1 86 ? -17.984 14.156 19.422 1 71.31 86 ARG A C 1
ATOM 628 O O . ARG A 1 86 ? -17.953 15.102 20.203 1 71.31 86 ARG A O 1
ATOM 635 N N . ARG A 1 87 ? -18.688 13.234 19.625 1 69.25 87 ARG A N 1
ATOM 636 C CA . ARG A 1 87 ? -19.766 13.227 20.609 1 69.25 87 ARG A CA 1
ATOM 637 C C . ARG A 1 87 ? -19.219 12.883 22 1 69.25 87 ARG A C 1
ATOM 639 O O . ARG A 1 87 ? -19.641 13.469 23 1 69.25 87 ARG A O 1
ATOM 646 N N . HIS A 1 88 ? -18.297 11.945 22.047 1 72 88 HIS A N 1
ATOM 647 C CA . HIS A 1 88 ? -17.953 11.398 23.359 1 72 88 HIS A CA 1
ATOM 648 C C . HIS A 1 88 ? -16.594 11.93 23.828 1 72 88 HIS A C 1
ATOM 650 O O . HIS A 1 88 ? -16.219 11.742 24.984 1 72 88 HIS A O 1
ATOM 656 N N . GLY A 1 89 ? -15.945 12.688 22.969 1 69 89 GLY A N 1
ATOM 657 C CA . GLY A 1 89 ? -14.688 13.312 23.328 1 69 89 GLY A CA 1
ATOM 658 C C . GLY A 1 89 ? -13.562 12.32 23.516 1 69 89 GLY A C 1
ATOM 659 O O . GLY A 1 89 ? -12.57 12.609 24.188 1 69 89 GLY A O 1
ATOM 660 N N . LYS A 1 90 ? -13.75 11.102 23.141 1 72.44 90 LYS A N 1
ATOM 661 C CA . LYS A 1 90 ? -12.734 10.078 23.328 1 72.44 90 LYS A CA 1
ATOM 662 C C . LYS A 1 90 ? -11.82 9.984 22.109 1 72.44 90 LYS A C 1
ATOM 664 O O . LYS A 1 90 ? -11.562 8.891 21.594 1 72.44 90 LYS A O 1
ATOM 669 N N . VAL A 1 91 ? -11.273 11.062 21.688 1 71.69 91 VAL A N 1
ATOM 670 C CA . VAL A 1 91 ? -10.453 11.172 20.484 1 71.69 91 VAL A CA 1
ATOM 671 C C . VAL A 1 91 ? -9.258 10.227 20.594 1 71.69 91 VAL A C 1
ATOM 673 O O . VAL A 1 91 ? -8.984 9.445 19.688 1 71.69 91 VAL A O 1
ATOM 676 N N . GLY A 1 92 ? -8.773 10.094 21.734 1 76.62 92 GLY A N 1
ATOM 677 C CA . GLY A 1 92 ? -7.559 9.312 21.922 1 76.62 92 GLY A CA 1
ATOM 678 C C . GLY A 1 92 ? -7.766 7.824 21.719 1 76.62 92 GLY A C 1
ATOM 679 O O . GLY A 1 92 ? -6.949 7.16 21.078 1 76.62 92 GLY A O 1
ATOM 680 N N . LEU A 1 93 ? -8.852 7.312 22.219 1 75.31 93 LEU A N 1
ATOM 681 C CA . LEU A 1 93 ? -9.133 5.883 22.109 1 75.31 93 LEU A CA 1
ATOM 682 C C . LEU A 1 93 ? -9.453 5.5 20.672 1 75.31 93 LEU A C 1
ATOM 684 O O . LEU A 1 93 ? -8.977 4.477 20.172 1 75.31 93 LEU A O 1
ATOM 688 N N . VAL A 1 94 ? -10.258 6.352 20.031 1 77.38 94 VAL A N 1
ATOM 689 C CA . VAL A 1 94 ? -10.648 6.047 18.656 1 77.38 94 VAL A CA 1
ATOM 690 C C . VAL A 1 94 ? -9.43 6.152 17.734 1 77.38 94 VAL A C 1
ATOM 692 O O . VAL A 1 94 ? -9.234 5.32 16.859 1 77.38 94 VAL A O 1
ATOM 695 N N . ASP A 1 95 ? -8.617 7.098 18.016 1 77.5 95 ASP A N 1
ATOM 696 C CA . ASP A 1 95 ? -7.371 7.207 17.266 1 77.5 95 ASP A CA 1
ATOM 697 C C . ASP A 1 95 ? -6.5 5.969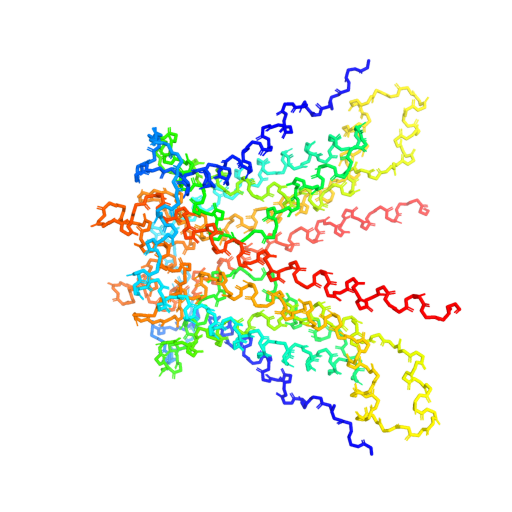 17.469 1 77.5 95 ASP A C 1
ATOM 699 O O . ASP A 1 95 ? -5.926 5.445 16.5 1 77.5 95 ASP A O 1
ATOM 703 N N . ALA A 1 96 ? -6.461 5.535 18.672 1 78.44 96 ALA A N 1
ATOM 704 C CA . ALA A 1 96 ? -5.641 4.375 19 1 78.44 96 ALA A CA 1
ATOM 705 C C . ALA A 1 96 ? -6.137 3.127 18.266 1 78.44 96 ALA A C 1
ATOM 707 O O . ALA A 1 96 ? -5.355 2.219 17.984 1 78.44 96 ALA A O 1
ATOM 708 N N . ILE A 1 97 ? -7.336 3.137 17.922 1 81.94 97 ILE A N 1
ATOM 709 C CA . ILE A 1 97 ? -7.945 1.99 17.266 1 81.94 97 ILE A CA 1
ATOM 710 C C . ILE A 1 97 ? -7.82 2.145 15.742 1 81.94 97 ILE A C 1
ATOM 712 O O . ILE A 1 97 ? -7.574 1.169 15.031 1 81.94 97 ILE A O 1
ATOM 716 N N . MET A 1 98 ? -7.91 3.377 15.289 1 84.19 98 MET A N 1
ATOM 717 C CA . MET A 1 98 ? -8.062 3.584 13.852 1 84.19 98 MET A CA 1
ATOM 718 C C . MET A 1 98 ? -6.703 3.76 13.18 1 84.19 98 MET A C 1
ATOM 720 O O . MET A 1 98 ? -6.566 3.537 11.977 1 84.19 98 MET A O 1
ATOM 724 N N . TYR A 1 99 ? -5.695 3.957 13.891 1 82.69 99 TYR A N 1
ATOM 725 C CA . TYR A 1 99 ? -4.41 4.277 13.273 1 82.69 99 TYR A CA 1
ATOM 726 C C . TYR A 1 99 ? -3.586 3.02 13.039 1 82.69 99 TYR A C 1
ATOM 728 O O . TYR A 1 99 ? -2.92 2.889 12.008 1 82.69 99 TYR A O 1
ATOM 736 N N . PRO A 1 100 ? -3.646 2.021 13.859 1 84.94 100 PRO A N 1
ATOM 737 C CA . PRO A 1 100 ? -2.764 0.861 13.703 1 84.94 100 PRO A CA 1
ATOM 738 C C . PRO A 1 100 ? -2.924 0.169 12.352 1 84.94 100 PRO A C 1
ATOM 740 O O . PRO A 1 100 ? -1.931 -0.224 11.734 1 84.94 100 PRO A O 1
ATOM 743 N N . PRO A 1 101 ? -4.113 0.039 11.812 1 86.62 101 PRO A N 1
ATOM 744 C CA . PRO A 1 101 ? -4.254 -0.611 10.508 1 86.62 101 PRO A CA 1
ATOM 745 C C . PRO A 1 101 ? -3.449 0.088 9.414 1 86.62 101 PRO A C 1
ATOM 747 O O . PRO A 1 101 ? -3.047 -0.549 8.438 1 86.62 101 PRO A O 1
ATOM 750 N N . LEU A 1 102 ? -3.205 1.368 9.625 1 88.19 102 LEU A N 1
ATOM 751 C CA . LEU A 1 102 ? -2.488 2.143 8.617 1 88.19 102 LEU A CA 1
ATOM 752 C C . LEU A 1 102 ? -1.006 1.786 8.609 1 88.19 102 LEU A C 1
ATOM 754 O O . LEU A 1 102 ? -0.298 2.07 7.641 1 88.19 102 LEU A O 1
ATOM 758 N N . VAL A 1 103 ? -0.59 1.131 9.727 1 84.94 103 VAL A N 1
ATOM 759 C CA . VAL A 1 103 ? 0.836 0.854 9.859 1 84.94 103 VAL A CA 1
ATOM 760 C C . VAL A 1 103 ? 1.091 -0.642 9.695 1 84.94 103 VAL A C 1
ATOM 762 O O . VAL A 1 103 ? 2.236 -1.068 9.523 1 84.94 103 VAL A O 1
ATOM 765 N N . LEU A 1 104 ? 0.054 -1.424 9.703 1 91.81 104 LEU A N 1
ATOM 766 C CA . LEU A 1 104 ? 0.199 -2.867 9.539 1 91.81 104 LEU A CA 1
ATOM 767 C C . LEU A 1 104 ? 0.583 -3.215 8.102 1 91.81 104 LEU A C 1
ATOM 769 O O . LEU A 1 104 ? 0.051 -2.635 7.156 1 91.81 104 LEU A O 1
ATOM 773 N N . PRO A 1 105 ? 1.521 -4.137 7.965 1 94 105 PRO A N 1
ATOM 774 C CA . PRO A 1 105 ? 1.792 -4.625 6.609 1 94 105 PRO A CA 1
ATOM 775 C C . PRO A 1 105 ? 0.562 -5.238 5.949 1 94 105 PRO A C 1
ATOM 777 O O . PRO A 1 105 ? -0.177 -5.992 6.586 1 94 105 PRO A O 1
ATOM 780 N N . GLU A 1 106 ? 0.394 -4.938 4.789 1 94.69 106 GLU A N 1
ATOM 781 C CA . GLU A 1 106 ? -0.806 -5.371 4.082 1 94.69 106 GLU A CA 1
ATOM 782 C C . GLU A 1 106 ? -0.865 -6.891 3.975 1 94.69 106 GLU A C 1
ATOM 784 O O . GLU A 1 106 ? -1.945 -7.48 4.043 1 94.69 106 GLU A O 1
ATOM 789 N N . ILE A 1 107 ? 0.248 -7.484 3.789 1 95.44 107 ILE A N 1
ATOM 790 C CA . ILE A 1 107 ? 0.297 -8.938 3.654 1 95.44 107 ILE A CA 1
ATOM 791 C C . ILE A 1 107 ? -0.171 -9.594 4.949 1 95.44 107 ILE A C 1
ATOM 793 O O . ILE A 1 107 ? -0.806 -10.648 4.926 1 95.44 107 ILE A O 1
ATOM 797 N N . ALA A 1 108 ? 0.185 -9 6.066 1 95.06 108 ALA A N 1
ATOM 798 C CA . ALA A 1 108 ? -0.28 -9.516 7.352 1 95.06 108 ALA A CA 1
ATOM 799 C C . ALA A 1 108 ? -1.79 -9.359 7.492 1 95.06 108 ALA A C 1
ATOM 801 O O . ALA A 1 108 ? -2.471 -10.258 7.996 1 95.06 108 ALA A O 1
ATOM 802 N N . GLU A 1 109 ? -2.27 -8.219 7.047 1 94.81 109 GLU A N 1
ATOM 803 C CA . GLU A 1 109 ? -3.715 -8.016 7.039 1 94.81 109 GLU A CA 1
ATOM 804 C C . GLU A 1 109 ? -4.422 -9.07 6.199 1 94.81 109 GLU A C 1
ATOM 806 O O . GLU A 1 109 ? -5.43 -9.641 6.621 1 94.81 109 GLU A O 1
ATOM 811 N N . ALA A 1 110 ? -3.865 -9.32 5.059 1 96.19 110 ALA A N 1
ATOM 812 C CA . ALA A 1 110 ? -4.473 -10.266 4.129 1 96.19 110 ALA A CA 1
ATOM 813 C C . ALA A 1 110 ? -4.441 -11.688 4.691 1 96.19 110 ALA A C 1
ATOM 815 O O . ALA A 1 110 ? -5.43 -12.414 4.598 1 96.19 110 ALA A O 1
ATOM 816 N N . ALA A 1 111 ? -3.338 -12.039 5.289 1 94.81 111 ALA A N 1
ATOM 817 C CA . ALA A 1 111 ? -3.215 -13.352 5.91 1 94.81 111 ALA A CA 1
ATOM 818 C C . ALA A 1 111 ? -4.207 -13.508 7.062 1 94.81 111 ALA A C 1
ATOM 820 O O . ALA A 1 111 ? -4.848 -14.555 7.195 1 94.81 111 ALA A O 1
ATOM 821 N N . ALA A 1 112 ? -4.297 -12.477 7.832 1 95 112 ALA A N 1
ATOM 822 C CA . ALA A 1 112 ? -5.242 -12.5 8.945 1 95 112 ALA A CA 1
ATOM 823 C C . ALA A 1 112 ? -6.676 -12.664 8.453 1 95 112 ALA A C 1
ATOM 825 O O . ALA A 1 112 ? -7.457 -13.414 9.031 1 95 112 ALA A O 1
ATOM 826 N N . LEU A 1 113 ? -6.98 -12.016 7.418 1 94.75 113 LEU A N 1
ATOM 827 C CA . LEU A 1 113 ? -8.32 -12.102 6.848 1 94.75 113 LEU A CA 1
ATOM 828 C C . LEU A 1 113 ? -8.609 -13.508 6.336 1 94.75 113 LEU A C 1
ATOM 830 O O . LEU A 1 113 ? -9.695 -14.039 6.551 1 94.75 113 LEU A O 1
ATOM 834 N N . LEU A 1 114 ? -7.625 -14.047 5.621 1 94.12 114 LEU A N 1
ATOM 835 C CA . LEU A 1 114 ? -7.805 -15.398 5.102 1 94.12 114 LEU A CA 1
ATOM 836 C C . LEU A 1 114 ? -8.078 -16.391 6.234 1 94.12 114 LEU A C 1
ATOM 838 O O . LEU A 1 114 ? -9.016 -17.188 6.152 1 94.12 114 LEU A O 1
ATOM 842 N N . LEU A 1 115 ? -7.309 -16.297 7.273 1 92 115 LEU A N 1
ATOM 843 C CA . LEU A 1 115 ? -7.484 -17.188 8.414 1 92 115 LEU A CA 1
ATOM 844 C C . LEU A 1 115 ? -8.844 -16.984 9.07 1 92 115 LEU A C 1
ATOM 846 O O . LEU A 1 115 ? -9.516 -17.938 9.445 1 92 115 LEU A O 1
ATOM 850 N N . PHE A 1 116 ? -9.234 -15.766 9.18 1 93.31 116 PHE A N 1
ATOM 851 C CA . PHE A 1 116 ? -10.508 -15.414 9.805 1 93.31 116 PHE A CA 1
ATOM 852 C C . PHE A 1 116 ? -11.68 -15.961 9.008 1 93.31 116 PHE A C 1
ATOM 854 O O . PHE A 1 116 ? -12.586 -16.578 9.562 1 93.31 116 PHE A O 1
ATOM 861 N N . LEU A 1 117 ? -11.641 -15.766 7.754 1 93.06 117 LEU A N 1
ATOM 862 C CA . LEU A 1 117 ? -12.734 -16.219 6.891 1 93.06 117 LEU A CA 1
ATOM 863 C C . LEU A 1 117 ? -12.781 -17.734 6.824 1 93.06 117 LEU A C 1
ATOM 865 O O . LEU A 1 117 ? -13.859 -18.328 6.758 1 93.06 117 LEU A O 1
ATOM 869 N N . THR A 1 118 ? -11.617 -18.328 6.836 1 91.25 118 THR A N 1
ATOM 870 C CA . THR A 1 118 ? -11.555 -19.781 6.883 1 91.25 118 THR A CA 1
ATOM 871 C C . THR A 1 118 ? -12.133 -20.312 8.195 1 91.25 118 THR A C 1
ATOM 873 O O . THR A 1 118 ? -12.883 -21.297 8.195 1 91.25 118 THR A O 1
ATOM 876 N N . ALA A 1 119 ? -11.859 -19.656 9.266 1 90.94 119 ALA A N 1
ATOM 877 C CA . ALA A 1 119 ? -12.352 -20.047 10.578 1 90.94 119 ALA A CA 1
ATOM 878 C C . ALA A 1 119 ? -13.875 -19.953 10.641 1 90.94 119 ALA A C 1
ATOM 880 O O . ALA A 1 119 ? -14.531 -20.766 11.305 1 90.94 119 ALA A O 1
ATOM 881 N N . LEU A 1 120 ? -14.406 -19.016 9.969 1 92 120 LEU A N 1
ATOM 882 C CA . LEU A 1 120 ? -15.852 -18.828 9.961 1 92 120 LEU A CA 1
ATOM 883 C C . LEU A 1 120 ? -16.516 -19.75 8.953 1 92 120 LEU A C 1
ATOM 885 O O . LEU A 1 120 ? -17.75 -19.781 8.852 1 92 120 LEU A O 1
ATOM 889 N N . ASP A 1 121 ? -15.75 -20.469 8.172 1 93.12 121 ASP A N 1
ATOM 890 C CA . ASP A 1 121 ? -16.234 -21.391 7.152 1 93.12 121 ASP A CA 1
ATOM 891 C C . ASP A 1 121 ? -17.062 -20.672 6.098 1 93.12 121 ASP A C 1
ATOM 893 O O . ASP A 1 121 ? -18.141 -21.125 5.727 1 93.12 121 ASP A O 1
ATOM 897 N N . VAL A 1 122 ? -16.578 -19.531 5.793 1 93.19 122 VAL A N 1
ATOM 898 C CA . VAL A 1 122 ? -17.219 -18.766 4.742 1 93.19 122 VAL A CA 1
ATOM 899 C C . VAL A 1 122 ? -16.547 -19.031 3.402 1 93.19 122 VAL A C 1
ATOM 901 O O . VAL A 1 122 ? -15.312 -19.062 3.322 1 93.19 122 VAL A O 1
ATOM 904 N N . ASP A 1 123 ? -17.359 -19.266 2.357 1 94.25 123 ASP A N 1
ATOM 905 C CA . ASP A 1 123 ? -16.797 -19.422 1.019 1 94.25 123 ASP A CA 1
ATOM 906 C C . ASP A 1 123 ? -16.234 -18.109 0.487 1 94.25 123 ASP A C 1
ATOM 908 O O . ASP A 1 123 ? -16.906 -17.078 0.553 1 94.25 123 ASP A O 1
ATOM 912 N N . LEU A 1 124 ? -15.078 -18.156 0.067 1 94.81 124 LEU A N 1
ATOM 913 C CA . LEU A 1 124 ? -14.469 -16.969 -0.503 1 94.81 124 LEU A CA 1
ATOM 914 C C . LEU A 1 124 ? -15.156 -16.562 -1.803 1 94.81 124 LEU A C 1
ATOM 916 O O . LEU A 1 124 ? -15.586 -17.422 -2.572 1 94.81 124 LEU A O 1
ATOM 920 N N . GLY A 1 125 ? -15.312 -15.281 -2.002 1 96.38 125 GLY A N 1
ATOM 921 C CA . GLY A 1 125 ? -15.953 -14.703 -3.17 1 96.38 125 GLY A CA 1
ATOM 922 C C . GLY A 1 125 ? -15.969 -13.188 -3.156 1 96.38 125 GLY A C 1
ATOM 923 O O . GLY A 1 125 ? -15.164 -12.562 -2.469 1 96.38 125 GLY A O 1
ATOM 924 N N . LEU A 1 126 ? -16.812 -12.664 -3.928 1 96.69 126 LEU A N 1
ATOM 925 C CA . LEU A 1 126 ? -16.891 -11.211 -4.082 1 96.69 126 LEU A CA 1
ATOM 926 C C . LEU A 1 126 ? -17.172 -10.539 -2.742 1 96.69 126 LEU A C 1
ATOM 928 O O . LEU A 1 126 ? -16.578 -9.516 -2.42 1 96.69 126 LEU A O 1
ATOM 932 N N . LYS A 1 127 ? -17.984 -11.141 -1.975 1 96.12 127 LYS A N 1
ATOM 933 C CA . LYS A 1 127 ? -18.391 -10.555 -0.697 1 96.12 127 LYS A CA 1
ATOM 934 C C . LYS A 1 127 ? -17.203 -10.5 0.269 1 96.12 127 LYS A C 1
ATOM 936 O O . LYS A 1 127 ? -17.031 -9.516 0.995 1 96.12 127 LYS A O 1
ATOM 941 N N . THR A 1 128 ? -16.422 -11.547 0.284 1 96.62 128 THR A N 1
ATOM 942 C CA . THR A 1 128 ? -15.305 -11.57 1.214 1 96.62 128 THR A CA 1
ATOM 943 C C . THR A 1 128 ? -14.227 -10.586 0.784 1 96.62 128 THR A C 1
ATOM 945 O O . THR A 1 128 ? -13.5 -10.039 1.624 1 96.62 128 THR A O 1
ATOM 948 N N . VAL A 1 129 ? -14.125 -10.312 -0.531 1 98.12 129 VAL A N 1
ATOM 949 C CA . VAL A 1 129 ? -13.203 -9.289 -1.001 1 98.12 129 VAL A CA 1
ATOM 950 C C . VAL A 1 129 ? -13.672 -7.914 -0.524 1 98.12 129 VAL A C 1
ATOM 952 O O . VAL A 1 129 ? -12.883 -7.121 -0.013 1 98.12 129 VAL A O 1
ATOM 955 N N . VAL A 1 130 ? -14.969 -7.688 -0.616 1 97.56 130 VAL A N 1
ATOM 956 C CA . VAL A 1 130 ? -15.547 -6.418 -0.174 1 97.56 130 VAL A CA 1
ATOM 957 C C . VAL A 1 130 ? -15.297 -6.234 1.321 1 97.56 130 VAL A C 1
ATOM 959 O O . VAL A 1 130 ? -14.883 -5.156 1.76 1 97.56 130 VAL A O 1
ATOM 962 N N . ILE A 1 131 ? -15.492 -7.25 2.037 1 94.69 131 ILE A N 1
ATOM 963 C CA . ILE A 1 131 ? -15.297 -7.207 3.482 1 94.69 131 ILE A CA 1
ATOM 964 C C . ILE A 1 131 ? -13.828 -6.926 3.797 1 94.69 131 ILE A C 1
ATOM 966 O O . ILE A 1 131 ? -13.523 -6.102 4.66 1 94.69 131 ILE A O 1
ATOM 970 N N . GLY A 1 132 ? -12.969 -7.648 3.088 1 95.5 132 GLY A N 1
ATOM 971 C CA . GLY A 1 132 ? -11.539 -7.457 3.301 1 95.5 132 GLY A CA 1
ATOM 972 C C . GLY A 1 132 ? -11.078 -6.039 3.012 1 95.5 132 GLY A C 1
ATOM 973 O O . GLY A 1 132 ? -10.312 -5.465 3.783 1 95.5 132 GLY A O 1
ATOM 974 N N . HIS A 1 133 ? -11.531 -5.5 1.891 1 97.38 133 HIS A N 1
ATOM 975 C CA . HIS A 1 133 ? -11.18 -4.125 1.55 1 97.38 133 HIS A CA 1
ATOM 976 C C . HIS A 1 133 ? -11.758 -3.145 2.566 1 97.38 133 HIS A C 1
ATOM 978 O O . HIS A 1 133 ? -11.055 -2.244 3.031 1 97.38 133 HIS A O 1
ATOM 984 N N . THR A 1 134 ? -12.977 -3.373 2.943 1 95.81 134 THR A N 1
ATOM 985 C CA . THR A 1 134 ? -13.672 -2.465 3.85 1 95.81 134 THR A CA 1
ATOM 986 C C . THR A 1 134 ? -13 -2.451 5.219 1 95.81 134 THR A C 1
ATOM 988 O O . THR A 1 134 ? -12.789 -1.386 5.801 1 95.81 134 THR A O 1
ATOM 991 N N . ALA A 1 135 ? -12.641 -3.572 5.707 1 92.31 135 ALA A N 1
ATOM 992 C CA . ALA A 1 135 ? -12.094 -3.742 7.051 1 92.31 135 ALA A CA 1
ATOM 993 C C . ALA A 1 135 ? -10.922 -2.797 7.289 1 92.31 135 ALA A C 1
ATOM 995 O O . ALA A 1 135 ? -10.773 -2.24 8.383 1 92.31 135 ALA A O 1
ATOM 996 N N . PHE A 1 136 ? -10.234 -2.555 6.246 1 89.12 136 PHE A N 1
ATOM 997 C CA . PHE A 1 136 ? -9.023 -1.78 6.492 1 89.12 136 PHE A CA 1
ATOM 998 C C . PHE A 1 136 ? -9.117 -0.403 5.848 1 89.12 136 PHE A C 1
ATOM 1000 O O . PHE A 1 136 ? -8.445 0.538 6.273 1 89.12 136 PHE A O 1
ATOM 1007 N N . ASN A 1 137 ? -10.008 -0.231 4.898 1 95.12 137 ASN A N 1
ATOM 1008 C CA . ASN A 1 137 ? -10.164 1.069 4.258 1 95.12 137 ASN A CA 1
ATOM 1009 C C . ASN A 1 137 ? -10.969 2.029 5.125 1 95.12 137 ASN A C 1
ATOM 1011 O O . ASN A 1 137 ? -10.945 3.242 4.906 1 95.12 137 ASN A O 1
ATOM 1015 N N . ILE A 1 138 ? -11.641 1.512 6.195 1 94.38 138 ILE A N 1
ATOM 1016 C CA . ILE A 1 138 ? -12.336 2.332 7.176 1 94.38 138 ILE A CA 1
ATOM 1017 C C . ILE A 1 138 ? -11.367 3.32 7.816 1 94.38 138 ILE A C 1
ATOM 1019 O O . I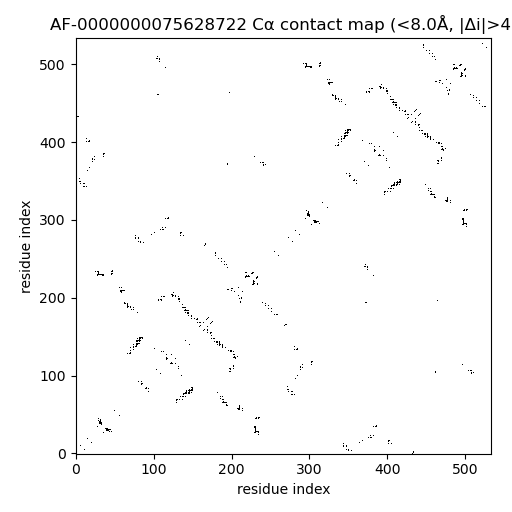LE A 1 138 ? -11.695 4.492 8 1 94.38 138 ILE A O 1
ATOM 1023 N N . ALA A 1 139 ? -10.227 2.807 8.133 1 92.94 139 ALA A N 1
ATOM 1024 C CA . ALA A 1 139 ? -9.227 3.619 8.82 1 92.94 139 ALA A CA 1
ATOM 1025 C C . ALA A 1 139 ? -8.781 4.797 7.953 1 92.94 139 ALA A C 1
ATOM 1027 O O . ALA A 1 139 ? -8.578 5.902 8.461 1 92.94 139 ALA A O 1
ATOM 1028 N N . TYR A 1 140 ? -8.688 4.586 6.664 1 94.69 140 TYR A N 1
ATOM 1029 C CA . TYR A 1 140 ? -8.281 5.641 5.746 1 94.69 140 TYR A CA 1
ATOM 1030 C C . TYR A 1 140 ? -9.352 6.723 5.648 1 94.69 140 TYR A C 1
ATOM 1032 O O . TYR A 1 140 ? -9.039 7.914 5.66 1 94.69 140 TYR A O 1
ATOM 1040 N N . VAL A 1 141 ? -10.555 6.277 5.59 1 95.31 141 VAL A N 1
ATOM 1041 C CA . VAL A 1 141 ? -11.641 7.246 5.539 1 95.31 141 VAL A CA 1
ATOM 1042 C C . VAL A 1 141 ? -11.688 8.047 6.84 1 95.31 141 VAL A C 1
ATOM 1044 O O . VAL A 1 141 ? -11.844 9.266 6.816 1 95.31 141 VAL A O 1
ATOM 1047 N N . TYR A 1 142 ? -11.547 7.383 7.934 1 92.19 142 TYR A N 1
ATOM 1048 C CA . TYR A 1 142 ? -11.578 8.039 9.242 1 92.19 142 TYR A CA 1
ATOM 1049 C C . TYR A 1 142 ? -10.508 9.125 9.328 1 92.19 142 TYR A C 1
ATOM 1051 O O . TYR A 1 142 ? -10.805 10.266 9.688 1 92.19 142 TYR A O 1
ATOM 1059 N N . VAL A 1 143 ? -9.344 8.812 8.945 1 91.81 143 VAL A N 1
ATOM 1060 C CA . VAL A 1 143 ? -8.234 9.742 9.133 1 91.81 143 VAL A CA 1
ATOM 1061 C C . VAL A 1 143 ? -8.422 10.961 8.242 1 91.81 143 VAL A C 1
ATOM 1063 O O . VAL A 1 143 ? -8.062 12.078 8.625 1 91.81 143 VAL A O 1
ATOM 1066 N N . VAL A 1 144 ? -9.047 10.773 7.145 1 93.75 144 VAL A N 1
ATOM 1067 C CA . VAL A 1 144 ? -9.227 11.859 6.191 1 93.75 144 VAL A CA 1
ATOM 1068 C C . VAL A 1 144 ? -10.43 12.711 6.598 1 93.75 144 VAL A C 1
ATOM 1070 O O . VAL A 1 144 ? -10.375 13.938 6.555 1 93.75 144 VAL A O 1
ATOM 1073 N N . ALA A 1 145 ? -11.438 12.109 7.145 1 93.56 145 ALA A N 1
ATOM 1074 C CA . ALA A 1 145 ? -12.711 12.797 7.332 1 93.56 145 ALA A CA 1
ATOM 1075 C C . ALA A 1 145 ? -12.867 13.273 8.773 1 93.56 145 ALA A C 1
ATOM 1077 O O . ALA A 1 145 ? -13.578 14.242 9.039 1 93.56 145 ALA A O 1
ATOM 1078 N N . ALA A 1 146 ? -12.219 12.656 9.719 1 90.88 146 ALA A N 1
ATOM 1079 C CA . ALA A 1 146 ? -12.484 12.859 11.141 1 90.88 146 ALA A CA 1
ATOM 1080 C C . ALA A 1 146 ? -12.164 14.289 11.555 1 90.88 146 ALA A C 1
ATOM 1082 O O . ALA A 1 146 ? -12.953 14.93 12.258 1 90.88 146 ALA A O 1
ATOM 1083 N N . PRO A 1 147 ? -11.031 14.812 11.117 1 90 147 PRO A N 1
ATOM 1084 C CA . PRO A 1 147 ? -10.75 16.188 11.531 1 90 147 PRO A CA 1
ATOM 1085 C C . PRO A 1 147 ? -11.844 17.172 11.117 1 90 147 PRO A C 1
ATOM 1087 O O . PRO A 1 147 ? -12.188 18.078 11.883 1 90 147 PRO A O 1
ATOM 1090 N N . ALA A 1 148 ? -12.359 17.016 9.984 1 90.5 148 ALA A N 1
ATOM 1091 C CA . ALA A 1 148 ? -13.414 17.906 9.508 1 90.5 148 ALA A CA 1
ATOM 1092 C C . ALA A 1 148 ? -14.719 17.656 10.266 1 90.5 148 ALA A C 1
ATOM 1094 O O . ALA A 1 148 ? -15.469 18.594 10.555 1 90.5 148 ALA A O 1
ATOM 1095 N N . LEU A 1 149 ? -14.984 16.469 10.602 1 89.69 149 LEU A N 1
ATOM 1096 C CA . LEU A 1 149 ? -16.203 16.078 11.305 1 89.69 149 LEU A CA 1
ATOM 1097 C C . LEU A 1 149 ? -16.172 16.562 12.75 1 89.69 149 LEU A C 1
ATOM 1099 O O . LEU A 1 149 ? -17.219 16.797 13.367 1 89.69 149 LEU A O 1
ATOM 1103 N N . GLN A 1 150 ? -14.984 16.703 13.25 1 86.25 150 GLN A N 1
ATOM 1104 C CA . GLN A 1 150 ? -14.828 16.984 14.672 1 86.25 150 GLN A CA 1
ATOM 1105 C C . GLN A 1 150 ? -14.594 18.484 14.906 1 86.25 150 GLN A C 1
ATOM 1107 O O . GLN A 1 150 ? -14.617 18.938 16.047 1 86.25 150 GLN A O 1
ATOM 1112 N N . ARG A 1 151 ? -14.398 19.172 13.859 1 82.38 151 ARG A N 1
ATOM 1113 C CA . ARG A 1 151 ? -14.172 20.609 13.992 1 82.38 151 ARG A CA 1
ATOM 1114 C C . ARG A 1 151 ? -15.445 21.328 14.422 1 82.38 151 ARG A C 1
ATOM 1116 O O . ARG A 1 151 ? -16.516 21.094 13.852 1 82.38 151 ARG A O 1
ATOM 1123 N N . SER A 1 152 ? -15.258 22.016 15.516 1 75.25 152 SER A N 1
ATOM 1124 C CA . SER A 1 152 ? -16.375 22.844 15.992 1 75.25 152 SER A CA 1
ATOM 1125 C C . SER A 1 152 ? -16.641 24.016 15.055 1 75.25 152 SER A C 1
ATOM 1127 O O . SER A 1 152 ? -15.703 24.562 14.453 1 75.25 152 SER A O 1
ATOM 1129 N N . SER A 1 153 ? -17.969 24.109 14.781 1 77 153 SER A N 1
ATOM 1130 C CA . SER A 1 153 ? -18.312 25.219 13.906 1 77 153 SER A CA 1
ATOM 1131 C C . SER A 1 153 ? -19.234 26.219 14.609 1 77 153 SER A C 1
ATOM 1133 O O . SER A 1 153 ? -20.094 25.812 15.398 1 77 153 SER A O 1
ATOM 1135 N N . SER A 1 154 ? -18.844 27.484 14.438 1 86.19 154 SER A N 1
ATOM 1136 C CA . SER A 1 154 ? -19.703 28.547 14.93 1 86.19 154 SER A CA 1
ATOM 1137 C C . SER A 1 154 ? -21.141 28.375 14.445 1 86.19 154 SER A C 1
ATOM 1139 O O . SER A 1 154 ? -22.094 28.719 15.156 1 86.19 154 SER A O 1
ATOM 1141 N N . LEU A 1 155 ? -21.297 27.812 13.359 1 86.81 155 LEU A N 1
ATOM 1142 C CA . LEU A 1 155 ? -22.625 27.578 12.789 1 86.81 155 LEU A CA 1
ATOM 1143 C C . LEU A 1 155 ? -23.406 26.562 13.617 1 86.81 155 LEU A C 1
ATOM 1145 O O . LEU A 1 155 ? -24.609 26.688 13.797 1 86.81 155 LEU A O 1
ATOM 1149 N N . GLU A 1 156 ? -22.672 25.625 14 1 87.69 156 GLU A N 1
ATOM 1150 C CA . GLU A 1 156 ? -23.312 24.609 14.844 1 87.69 156 GLU A CA 1
ATOM 1151 C C . GLU A 1 156 ? -23.781 25.219 16.156 1 87.69 156 GLU A C 1
ATOM 1153 O O . GLU A 1 156 ? -24.891 24.922 16.625 1 87.69 156 GLU A O 1
ATOM 1158 N N . ASP A 1 157 ? -22.953 26.062 16.719 1 88.31 157 ASP A N 1
ATOM 1159 C CA . ASP A 1 157 ? -23.312 26.734 17.953 1 88.31 157 ASP A CA 1
ATOM 1160 C C . ASP A 1 157 ? -24.547 27.625 17.781 1 88.31 157 ASP A C 1
ATOM 1162 O O . ASP A 1 157 ? -25.438 27.625 18.625 1 88.31 157 ASP A O 1
ATOM 1166 N N . ALA A 1 158 ? -24.516 28.297 16.719 1 91.12 158 ALA A N 1
ATOM 1167 C CA . ALA A 1 158 ? -25.641 29.156 16.406 1 91.12 158 ALA A CA 1
ATOM 1168 C C . ALA A 1 158 ? -26.922 28.344 16.234 1 91.12 158 ALA A C 1
ATOM 1170 O O . ALA A 1 158 ? -27.984 28.734 16.734 1 91.12 158 ALA A O 1
ATOM 1171 N N . ALA A 1 159 ? -26.812 27.281 15.555 1 91.25 159 ALA A N 1
ATOM 1172 C CA . ALA A 1 159 ? -27.984 26.438 15.328 1 91.25 159 ALA A CA 1
ATOM 1173 C C . ALA A 1 159 ? -28.531 25.891 16.641 1 91.25 159 ALA A C 1
ATOM 1175 O O . ALA A 1 159 ? -29.75 25.875 16.844 1 91.25 159 ALA A O 1
ATOM 1176 N N . ARG A 1 160 ? -27.672 25.594 17.469 1 87.81 160 ARG A N 1
ATOM 1177 C CA . ARG A 1 160 ? -28.078 25.078 18.766 1 87.81 160 ARG A CA 1
ATOM 1178 C C . ARG A 1 160 ? -28.75 26.172 19.609 1 87.81 160 ARG A C 1
ATOM 1180 O O . ARG A 1 160 ? -29.719 25.922 20.312 1 87.81 160 ARG A O 1
ATOM 1187 N N . THR A 1 161 ? -28.188 27.266 19.5 1 92.25 161 THR A N 1
ATOM 1188 C CA . THR A 1 161 ? -28.75 28.406 20.219 1 92.25 161 THR A CA 1
ATOM 1189 C C . THR A 1 161 ? -30.156 28.719 19.719 1 92.25 161 THR A C 1
ATOM 1191 O O . THR A 1 161 ? -31.016 29.125 20.5 1 92.25 161 THR A O 1
ATOM 1194 N N . LEU A 1 162 ? -30.406 28.484 18.484 1 94.12 162 LEU A N 1
ATOM 1195 C CA . LEU A 1 162 ? -31.688 28.766 17.859 1 94.12 162 LEU A CA 1
ATOM 1196 C C . LEU A 1 162 ? -32.656 27.594 18.047 1 94.12 162 LEU A C 1
ATOM 1198 O O . LEU A 1 162 ? -33.781 27.625 17.562 1 94.12 162 LEU A O 1
ATOM 1202 N N . GLY A 1 163 ? -32.219 26.516 18.688 1 92.88 163 GLY A N 1
ATOM 1203 C CA . GLY A 1 163 ? -33.094 25.438 19.078 1 92.88 163 GLY A CA 1
ATOM 1204 C C . GLY A 1 163 ? -33.031 24.234 18.156 1 92.88 163 GLY A C 1
ATOM 1205 O O . GLY A 1 163 ? -33.844 23.328 18.25 1 92.88 163 GLY A O 1
ATOM 1206 N N . ALA A 1 164 ? -32.062 24.266 17.266 1 92.44 164 ALA A N 1
ATOM 1207 C CA . ALA A 1 164 ? -31.953 23.125 16.375 1 92.44 164 ALA A CA 1
ATOM 1208 C C . ALA A 1 164 ? -31.562 21.859 17.141 1 92.44 164 ALA A C 1
ATOM 1210 O O . ALA A 1 164 ? -30.766 21.922 18.078 1 92.44 164 ALA A O 1
ATOM 1211 N N . THR A 1 165 ? -32.156 20.719 16.75 1 93.5 165 THR A N 1
ATOM 1212 C CA . THR A 1 165 ? -31.828 19.438 17.359 1 93.5 165 THR A CA 1
ATOM 1213 C C . THR A 1 165 ? -30.469 18.953 16.875 1 93.5 165 THR A C 1
ATOM 1215 O O . THR A 1 165 ? -29.984 19.375 15.82 1 93.5 165 THR A O 1
ATOM 1218 N N . PRO A 1 166 ? -29.891 18.094 17.594 1 86.94 166 PRO A N 1
ATOM 1219 C CA . PRO A 1 166 ? -28.594 17.547 17.172 1 86.94 166 PRO A CA 1
ATOM 1220 C C . PRO A 1 166 ? -28.656 16.859 15.812 1 86.94 166 PRO A C 1
ATOM 1222 O O . PRO A 1 166 ? -27.734 16.969 15.016 1 86.94 166 PRO A O 1
ATOM 1225 N N . ALA A 1 167 ? -29.719 16.141 15.57 1 90.31 167 ALA A N 1
ATOM 1226 C CA . ALA A 1 167 ? -29.859 15.445 14.289 1 90.31 167 ALA A CA 1
ATOM 1227 C C . ALA A 1 167 ? -29.984 16.438 13.141 1 90.31 167 ALA A C 1
ATOM 1229 O O . ALA A 1 167 ? -29.422 16.234 12.07 1 90.31 167 ALA A O 1
ATOM 1230 N N . ARG A 1 168 ? -30.703 17.469 13.383 1 92 168 ARG A N 1
ATOM 1231 C CA . ARG A 1 168 ? -30.859 18.5 12.367 1 92 168 ARG A CA 1
ATOM 1232 C C . ARG A 1 168 ? -29.531 19.219 12.109 1 92 168 ARG A C 1
ATOM 1234 O O . ARG A 1 168 ? -29.172 19.484 10.961 1 92 168 ARG A O 1
ATOM 1241 N N . THR A 1 169 ? -28.828 19.547 13.211 1 90.5 169 THR A N 1
ATOM 1242 C CA . THR A 1 169 ? -27.531 20.203 13.094 1 90.5 169 THR A CA 1
ATOM 1243 C C . THR A 1 169 ? -26.531 19.328 12.336 1 90.5 169 THR A C 1
ATOM 1245 O O . THR A 1 169 ? -25.781 19.812 11.492 1 90.5 169 THR A O 1
ATOM 1248 N N . LEU A 1 170 ? -26.609 18.047 12.586 1 90.31 170 LEU A N 1
ATOM 1249 C CA . LEU A 1 170 ? -25.719 17.078 11.938 1 90.31 170 LEU A CA 1
ATOM 1250 C C . LEU A 1 170 ? -25.969 17.047 10.43 1 90.31 170 LEU A C 1
ATOM 1252 O O . LEU A 1 170 ? -25.031 17.156 9.641 1 90.31 170 LEU A O 1
ATOM 1256 N N . VAL A 1 171 ? -27.156 16.969 10.016 1 92 171 VAL A N 1
ATOM 1257 C CA . VAL A 1 171 ? -27.516 16.734 8.625 1 92 171 VAL A CA 1
ATOM 1258 C C . VAL A 1 171 ? -27.438 18.047 7.84 1 92 171 VAL A C 1
ATOM 1260 O O . VAL A 1 171 ? -27.062 18.047 6.66 1 92 171 VAL A O 1
ATOM 1263 N N . THR A 1 172 ? -27.641 19.203 8.539 1 92.56 172 THR A N 1
ATOM 1264 C CA . THR A 1 172 ? -27.766 20.453 7.805 1 92.56 172 THR A CA 1
ATOM 1265 C C . THR A 1 172 ? -26.469 21.266 7.898 1 92.56 172 THR A C 1
ATOM 1267 O O . THR A 1 172 ? -26.219 22.141 7.066 1 92.56 172 THR A O 1
ATOM 1270 N N . ILE A 1 173 ? -25.641 20.969 8.891 1 92.69 173 ILE A N 1
ATOM 1271 C CA . ILE A 1 173 ? -24.469 21.812 9.078 1 92.69 173 ILE A CA 1
ATOM 1272 C C . ILE A 1 173 ? -23.203 20.938 9.086 1 92.69 173 ILE A C 1
ATOM 1274 O O . ILE A 1 173 ? -22.375 21.031 8.18 1 92.69 173 ILE A O 1
ATOM 1278 N N . THR A 1 174 ? -23.125 19.984 9.992 1 91.19 174 THR A N 1
ATOM 1279 C CA . THR A 1 174 ? -21.906 19.234 10.234 1 91.19 174 THR A CA 1
ATOM 1280 C C . THR A 1 174 ? -21.5 18.438 8.992 1 91.19 174 THR A C 1
ATOM 1282 O O . THR A 1 174 ? -20.375 18.562 8.508 1 91.19 174 THR A O 1
ATOM 1285 N N . ILE A 1 175 ? -22.422 17.641 8.492 1 92.69 175 ILE A N 1
ATOM 1286 C CA . ILE A 1 175 ? -22.109 16.75 7.375 1 92.69 175 ILE A CA 1
ATOM 1287 C C . ILE A 1 175 ? -21.828 17.562 6.121 1 92.69 175 ILE A C 1
ATOM 1289 O O . ILE A 1 175 ? -20.844 17.328 5.43 1 92.69 175 ILE A O 1
ATOM 1293 N N . PRO A 1 176 ? -22.656 18.578 5.867 1 92.56 176 PRO A N 1
ATOM 1294 C CA . PRO A 1 176 ? -22.359 19.406 4.691 1 92.56 176 PRO A CA 1
ATOM 1295 C C . PRO A 1 176 ? -21.016 20.125 4.797 1 92.56 176 PRO A C 1
ATOM 1297 O O . PRO A 1 176 ? -20.297 20.25 3.803 1 92.56 176 PRO A O 1
ATOM 1300 N N . LEU A 1 177 ? -20.688 20.609 5.996 1 90.5 177 LEU A N 1
ATOM 1301 C CA . LEU A 1 177 ? -19.406 21.281 6.184 1 90.5 177 LEU A CA 1
ATOM 1302 C C . LEU A 1 177 ? -18.25 20.312 6.012 1 90.5 177 LEU A C 1
ATOM 1304 O O . LEU A 1 177 ? -17.172 20.703 5.547 1 90.5 177 LEU A O 1
ATOM 1308 N N . ALA A 1 178 ? -18.453 19.062 6.316 1 93.88 178 ALA A N 1
ATOM 1309 C CA . ALA A 1 178 ? -17.406 18.047 6.25 1 93.88 178 ALA A CA 1
ATOM 1310 C C . ALA A 1 178 ? -17.438 17.328 4.914 1 93.88 178 ALA A C 1
ATOM 1312 O O . ALA A 1 178 ? -16.594 16.453 4.66 1 93.88 178 ALA A O 1
ATOM 1313 N N . ALA A 1 179 ? -18.312 17.609 4.043 1 93.94 179 ALA A N 1
ATOM 1314 C CA . ALA A 1 179 ? -18.562 16.875 2.811 1 93.94 179 ALA A CA 1
ATOM 1315 C C . ALA A 1 179 ? -17.297 16.75 1.963 1 93.94 179 ALA A C 1
ATOM 1317 O O . ALA A 1 179 ? -16.984 15.68 1.448 1 93.94 179 ALA A O 1
ATOM 1318 N N . PRO A 1 180 ? -16.516 17.812 1.848 1 93.19 180 PRO A N 1
ATOM 1319 C CA . PRO A 1 180 ? -15.305 17.656 1.041 1 93.19 180 PRO A CA 1
ATOM 1320 C C . PRO A 1 180 ? -14.359 16.609 1.595 1 93.19 180 PRO A C 1
ATOM 1322 O O . PRO A 1 180 ? -13.789 15.82 0.831 1 93.19 180 PRO A O 1
ATOM 1325 N N . ALA A 1 181 ? -14.242 16.562 2.875 1 95.12 181 ALA A N 1
ATOM 1326 C CA . ALA A 1 181 ? -13.367 15.586 3.504 1 95.12 181 ALA A CA 1
ATOM 1327 C C . ALA A 1 181 ? -13.945 14.18 3.393 1 95.12 181 ALA A C 1
ATOM 1329 O O . ALA A 1 181 ? -13.211 13.203 3.201 1 95.12 181 ALA A O 1
ATOM 1330 N N . ILE A 1 182 ? -15.258 14.094 3.51 1 96.06 182 ILE A N 1
ATOM 1331 C CA . ILE A 1 182 ? -15.938 12.805 3.377 1 96.06 182 ILE A CA 1
ATOM 1332 C C . ILE A 1 182 ? -15.75 12.273 1.958 1 96.06 182 ILE A C 1
ATOM 1334 O O . ILE A 1 182 ? -15.414 11.102 1.768 1 96.06 182 ILE A O 1
ATOM 1338 N N . TYR A 1 183 ? -15.891 13.117 0.994 1 96 183 TYR A N 1
ATOM 1339 C CA . TYR A 1 183 ? -15.703 12.719 -0.396 1 96 183 TYR A CA 1
ATOM 1340 C C . TYR A 1 183 ? -14.25 12.352 -0.671 1 96 183 TYR A C 1
ATOM 1342 O O . TYR A 1 183 ? -13.977 11.445 -1.466 1 96 183 TYR A O 1
ATOM 1350 N N . ALA A 1 184 ? -13.383 13.07 -0.052 1 96.25 184 ALA A N 1
ATOM 1351 C CA . ALA A 1 184 ? -11.969 12.711 -0.178 1 96.25 184 ALA A CA 1
ATOM 1352 C C . ALA A 1 184 ? -11.711 11.312 0.36 1 96.25 184 ALA A C 1
ATOM 1354 O O . ALA A 1 184 ? -10.984 10.523 -0.258 1 96.25 184 ALA A O 1
ATOM 1355 N N . GLY A 1 185 ? -12.297 11.055 1.529 1 97.19 185 GLY A N 1
ATOM 1356 C CA . GLY A 1 185 ? -12.18 9.719 2.09 1 97.19 185 GLY A CA 1
ATOM 1357 C C . GLY A 1 185 ? -12.766 8.641 1.201 1 97.19 185 GLY A C 1
ATOM 1358 O O . GLY A 1 185 ? -12.172 7.574 1.026 1 97.19 185 GLY A O 1
ATOM 1359 N N . PHE A 1 186 ? -13.898 8.93 0.607 1 97.94 186 PHE A N 1
ATOM 1360 C CA . PHE A 1 186 ? -14.539 8.008 -0.323 1 97.94 186 PHE A CA 1
ATOM 1361 C C . PHE A 1 186 ? -13.641 7.727 -1.519 1 97.94 186 PHE A C 1
ATOM 1363 O O . PHE A 1 186 ? -13.461 6.57 -1.909 1 97.94 186 PHE A O 1
ATOM 1370 N N . THR A 1 187 ? -13.141 8.812 -2.08 1 97.75 187 THR A N 1
ATOM 1371 C CA . THR A 1 187 ? -12.281 8.703 -3.258 1 97.75 187 THR A CA 1
ATOM 1372 C C . THR A 1 187 ? -11.047 7.863 -2.951 1 97.75 187 THR A C 1
ATOM 1374 O O . THR A 1 187 ? -10.672 6.984 -3.732 1 97.75 187 THR A O 1
ATOM 1377 N N . LEU A 1 188 ? -10.469 8.109 -1.848 1 96.81 188 LEU A N 1
ATOM 1378 C CA . LEU A 1 188 ? -9.297 7.352 -1.437 1 96.81 188 LEU A CA 1
ATOM 1379 C C . LEU A 1 188 ? -9.625 5.875 -1.268 1 96.81 188 LEU A C 1
ATOM 1381 O O . LEU A 1 188 ? -8.906 5.008 -1.775 1 96.81 188 LEU A O 1
ATOM 1385 N N . ALA A 1 189 ? -10.719 5.598 -0.621 1 98.06 189 ALA A N 1
ATOM 1386 C CA . ALA A 1 189 ? -11.133 4.215 -0.405 1 98.06 189 ALA A CA 1
ATOM 1387 C C . ALA A 1 189 ? -11.438 3.52 -1.729 1 98.06 189 ALA A C 1
ATOM 1389 O O . ALA A 1 189 ? -11.125 2.342 -1.907 1 98.06 189 ALA A O 1
ATOM 1390 N N . PHE A 1 190 ? -12.062 4.246 -2.596 1 98.44 190 PHE A N 1
ATOM 1391 C CA . PHE A 1 190 ? -12.398 3.693 -3.902 1 98.44 190 PHE A CA 1
ATOM 1392 C C . PHE A 1 190 ? -11.133 3.299 -4.66 1 98.44 190 PHE A C 1
ATOM 1394 O O . PHE A 1 190 ? -11.031 2.18 -5.168 1 98.44 190 PHE A O 1
ATOM 1401 N N . ILE A 1 191 ? -10.211 4.184 -4.711 1 97.69 191 ILE A N 1
ATOM 1402 C CA . ILE A 1 191 ? -8.984 3.951 -5.473 1 97.69 191 ILE A CA 1
ATOM 1403 C C . ILE A 1 191 ? -8.203 2.801 -4.844 1 97.69 191 ILE A C 1
ATOM 1405 O O . ILE A 1 191 ? -7.688 1.932 -5.555 1 97.69 191 ILE A O 1
ATOM 1409 N N . LEU A 1 192 ? -8.125 2.762 -3.51 1 97.31 192 LEU A N 1
ATOM 1410 C CA . LEU A 1 192 ? -7.414 1.702 -2.805 1 97.31 192 LEU A CA 1
ATOM 1411 C C . LEU A 1 192 ? -8.047 0.342 -3.092 1 97.31 192 LEU A C 1
ATOM 1413 O O . LEU A 1 192 ? -7.332 -0.651 -3.262 1 97.31 192 LEU A O 1
ATOM 1417 N N . SER A 1 193 ? -9.312 0.317 -3.189 1 98.5 193 SER A N 1
ATOM 1418 C CA . SER A 1 193 ? -10.016 -0.931 -3.467 1 98.5 193 SER A CA 1
ATOM 1419 C C . SER A 1 193 ? -9.898 -1.314 -4.938 1 98.5 193 SER A C 1
ATOM 1421 O O . SER A 1 193 ? -9.617 -2.469 -5.266 1 98.5 193 SER A O 1
ATOM 1423 N N . PHE A 1 194 ? -10.078 -0.348 -5.812 1 98.5 194 PHE A N 1
ATOM 1424 C CA . PHE A 1 194 ? -10.086 -0.567 -7.254 1 98.5 194 PHE A CA 1
ATOM 1425 C C . PHE A 1 194 ? -8.766 -1.173 -7.715 1 98.5 194 PHE A C 1
ATOM 1427 O O . PHE A 1 194 ? -8.734 -1.983 -8.641 1 98.5 194 PHE A O 1
ATOM 1434 N N . THR A 1 195 ? -7.715 -0.859 -7 1 97.94 195 THR A N 1
ATOM 1435 C CA . THR A 1 195 ? -6.391 -1.277 -7.449 1 97.94 195 THR A CA 1
ATOM 1436 C C . THR A 1 195 ? -5.797 -2.309 -6.492 1 97.94 195 THR A C 1
ATOM 1438 O O . THR A 1 195 ? -4.621 -2.66 -6.602 1 97.94 195 THR A O 1
ATOM 1441 N N . ASP A 1 196 ? -6.562 -2.756 -5.543 1 98.19 196 ASP A N 1
ATOM 1442 C CA . ASP A 1 196 ? -6.043 -3.693 -4.551 1 98.19 196 ASP A CA 1
ATOM 1443 C C . ASP A 1 196 ? -5.652 -5.02 -5.199 1 98.19 196 ASP A C 1
ATOM 1445 O O . ASP A 1 196 ? -6.371 -5.531 -6.059 1 98.19 196 ASP A O 1
ATOM 1449 N N . PHE A 1 197 ? -4.586 -5.543 -4.746 1 98.31 197 PHE A N 1
ATOM 1450 C CA . PHE A 1 197 ? -4.098 -6.82 -5.25 1 98.31 197 PHE A CA 1
ATOM 1451 C C . PHE A 1 197 ? -3.979 -7.84 -4.121 1 98.31 197 PHE A C 1
ATOM 1453 O O . PHE A 1 197 ? -4.508 -8.945 -4.219 1 98.31 197 PHE A O 1
ATOM 1460 N N . ILE A 1 198 ? -3.389 -7.438 -2.986 1 97.62 198 ILE A N 1
ATOM 1461 C CA . ILE A 1 198 ? -2.98 -8.383 -1.949 1 97.62 198 ILE A CA 1
ATOM 1462 C C . ILE A 1 198 ? -4.215 -8.93 -1.236 1 97.62 198 ILE A C 1
ATOM 1464 O O . ILE A 1 198 ? -4.418 -10.148 -1.185 1 97.62 198 ILE A O 1
ATOM 1468 N N . LYS A 1 199 ? -5.051 -8.086 -0.77 1 97.62 199 LYS A N 1
ATOM 1469 C CA . LYS A 1 199 ? -6.227 -8.562 -0.044 1 97.62 199 LYS A CA 1
ATOM 1470 C C . LYS A 1 199 ? -7.168 -9.328 -0.965 1 97.62 199 LYS A C 1
ATOM 1472 O O . LYS A 1 199 ? -7.781 -10.312 -0.55 1 97.62 199 LYS A O 1
ATOM 1477 N N . THR A 1 200 ? -7.23 -8.82 -2.178 1 98.31 200 THR A N 1
ATOM 1478 C CA . THR A 1 200 ? -8.039 -9.539 -3.15 1 98.31 200 THR A CA 1
ATOM 1479 C C . THR A 1 200 ? -7.488 -10.945 -3.383 1 98.31 200 THR A C 1
ATOM 1481 O O . THR A 1 200 ? -8.242 -11.922 -3.379 1 98.31 200 THR A O 1
ATOM 1484 N N . LEU A 1 201 ? -6.219 -11.07 -3.535 1 97 201 LEU A N 1
ATOM 1485 C CA . LEU A 1 201 ? -5.578 -12.352 -3.812 1 97 201 LEU A CA 1
ATOM 1486 C C . LEU A 1 201 ? -5.879 -13.359 -2.707 1 97 201 LEU A C 1
ATOM 1488 O O . LEU A 1 201 ? -6.113 -14.539 -2.982 1 97 201 LEU A O 1
ATOM 1492 N N . PHE A 1 202 ? -5.961 -12.875 -1.532 1 95.88 202 PHE A N 1
ATOM 1493 C CA . PHE A 1 202 ? -6.09 -13.766 -0.384 1 95.88 202 PHE A CA 1
ATOM 1494 C C . PHE A 1 202 ? -7.555 -14.062 -0.091 1 95.88 202 PHE A C 1
ATOM 1496 O O . PHE A 1 202 ? -7.867 -15.023 0.616 1 95.88 202 PHE A O 1
ATOM 1503 N N . THR A 1 203 ? -8.508 -13.281 -0.661 1 96.31 203 THR A N 1
ATOM 1504 C CA . THR A 1 203 ? -9.867 -13.406 -0.148 1 96.31 203 THR A CA 1
ATOM 1505 C C . THR A 1 203 ? -10.852 -13.672 -1.283 1 96.31 203 THR A C 1
ATOM 1507 O O . THR A 1 203 ? -12.047 -13.852 -1.046 1 96.31 203 THR A O 1
ATOM 1510 N N . ARG A 1 204 ? -10.5 -13.688 -2.529 1 94.5 204 ARG A N 1
ATOM 1511 C CA . ARG A 1 204 ? -11.398 -13.711 -3.678 1 94.5 204 ARG A CA 1
ATOM 1512 C C . ARG A 1 204 ? -11.938 -15.125 -3.918 1 94.5 204 ARG A C 1
ATOM 1514 O O . ARG A 1 204 ? -13 -15.289 -4.52 1 94.5 204 ARG A O 1
ATOM 1521 N N . GLY A 1 205 ? -11.328 -16.172 -3.6 1 89.5 205 GLY A N 1
ATOM 1522 C CA . GLY A 1 205 ? -11.719 -17.531 -3.973 1 89.5 205 GLY A CA 1
ATOM 1523 C C . GLY A 1 205 ? -11.469 -17.844 -5.438 1 89.5 205 GLY A C 1
ATOM 1524 O O . GLY A 1 205 ? -10.977 -16.984 -6.184 1 89.5 205 GLY A O 1
ATOM 1525 N N . PRO A 1 206 ? -11.812 -19.016 -5.844 1 89.88 206 PRO A N 1
ATOM 1526 C CA . PRO A 1 206 ? -11.539 -19.453 -7.219 1 89.88 206 PRO A CA 1
ATOM 1527 C C . PRO A 1 206 ? -12.445 -18.766 -8.242 1 89.88 206 PRO A C 1
ATOM 1529 O O . PRO A 1 206 ? -13.617 -18.516 -7.961 1 89.88 206 PRO A O 1
ATOM 1532 N N . GLY A 1 207 ? -11.938 -18.375 -9.336 1 91.06 207 GLY A N 1
ATOM 1533 C CA . GLY A 1 207 ? -12.719 -17.891 -10.469 1 91.06 207 GLY A CA 1
ATOM 1534 C C . GLY A 1 207 ? -12.977 -16.406 -10.422 1 91.06 207 GLY A C 1
ATOM 1535 O O . GLY A 1 207 ? -13.484 -15.828 -11.391 1 91.06 207 GLY A O 1
ATOM 1536 N N . ILE A 1 208 ? -12.789 -15.773 -9.312 1 94.38 208 ILE A N 1
ATOM 1537 C CA . ILE A 1 208 ? -13.023 -14.344 -9.203 1 94.38 208 ILE A CA 1
ATOM 1538 C C . ILE A 1 208 ? -11.734 -13.586 -9.531 1 94.38 208 ILE A C 1
ATOM 1540 O O . ILE A 1 208 ? -10.695 -13.805 -8.906 1 94.38 208 ILE A O 1
ATOM 1544 N N . GLU A 1 209 ? -11.875 -12.68 -10.531 1 97.25 209 GLU A N 1
ATOM 1545 C CA . GLU A 1 209 ? -10.711 -11.898 -10.945 1 97.25 209 GLU A CA 1
ATOM 1546 C C . GLU A 1 209 ? -11.039 -10.406 -11.008 1 97.25 209 GLU A C 1
ATOM 1548 O O . GLU A 1 209 ? -12.086 -10.016 -11.539 1 97.25 209 GLU A O 1
ATOM 1553 N N . THR A 1 210 ? -10.219 -9.625 -10.375 1 98.56 210 THR A N 1
ATOM 1554 C CA . THR A 1 210 ? -10.188 -8.188 -10.594 1 98.56 210 THR A CA 1
ATOM 1555 C C . THR A 1 210 ? -9.125 -7.812 -11.625 1 98.56 210 THR A C 1
ATOM 1557 O O . THR A 1 210 ? -8.344 -8.664 -12.047 1 98.56 210 THR A O 1
ATOM 1560 N N . ILE A 1 211 ? -9.086 -6.59 -12.047 1 98.5 211 ILE A N 1
ATOM 1561 C CA . ILE A 1 211 ? -8.156 -6.16 -13.078 1 98.5 211 ILE A CA 1
ATOM 1562 C C . ILE A 1 211 ? -6.719 -6.418 -12.625 1 98.5 211 ILE A C 1
ATOM 1564 O O . ILE A 1 211 ? -5.918 -6.988 -13.367 1 98.5 211 ILE A O 1
ATOM 1568 N N . PRO A 1 212 ? -6.379 -6.094 -11.336 1 98.31 212 PRO A N 1
ATOM 1569 C CA . PRO A 1 212 ? -5.008 -6.371 -10.898 1 98.31 212 PRO A CA 1
ATOM 1570 C C . PRO A 1 212 ? -4.672 -7.859 -10.922 1 98.31 212 PRO A C 1
ATOM 1572 O O . PRO A 1 212 ? -3.57 -8.242 -11.32 1 98.31 212 PRO A O 1
ATOM 1575 N N . ILE A 1 213 ? -5.629 -8.68 -10.547 1 97.75 213 ILE A N 1
ATOM 1576 C CA . ILE A 1 213 ? -5.406 -10.125 -10.539 1 97.75 213 ILE A CA 1
ATOM 1577 C C . ILE A 1 213 ? -5.258 -10.633 -11.969 1 97.75 213 ILE A C 1
ATOM 1579 O O . ILE A 1 213 ? -4.395 -11.469 -12.25 1 97.75 213 ILE A O 1
ATOM 1583 N N . LEU A 1 214 ? -6.117 -10.125 -12.867 1 97.12 214 LEU A N 1
ATOM 1584 C CA . LEU A 1 214 ? -6.031 -10.5 -14.273 1 97.12 214 LEU A CA 1
ATOM 1585 C C . LEU A 1 214 ? -4.672 -10.117 -14.859 1 97.12 214 LEU A C 1
ATOM 1587 O O . LEU A 1 214 ? -4.066 -10.898 -15.594 1 97.12 214 LEU A O 1
ATOM 1591 N N . LEU A 1 215 ? -4.207 -8.938 -14.516 1 96.31 215 LEU A N 1
ATOM 1592 C CA . LEU A 1 215 ? -2.906 -8.469 -14.977 1 96.31 215 LEU A CA 1
ATOM 1593 C C . LEU A 1 215 ? -1.802 -9.43 -14.539 1 96.31 215 LEU A C 1
ATOM 1595 O O . LEU A 1 215 ? -0.946 -9.805 -15.344 1 96.31 215 LEU A O 1
ATOM 1599 N N . TRP A 1 216 ? -1.866 -9.852 -13.352 1 94.62 216 TRP A N 1
ATOM 1600 C CA . TRP A 1 216 ? -0.867 -10.781 -12.828 1 94.62 216 TRP A CA 1
ATOM 1601 C C . TRP A 1 216 ? -0.977 -12.133 -13.516 1 94.62 216 TRP A C 1
ATOM 1603 O O . TRP A 1 216 ? 0.033 -12.719 -13.922 1 94.62 216 TRP A O 1
ATOM 1613 N N . ASN A 1 217 ? -2.197 -12.641 -13.656 1 94.19 217 ASN A N 1
ATOM 1614 C CA . ASN A 1 217 ? -2.412 -13.953 -14.258 1 94.19 217 ASN A CA 1
ATOM 1615 C C . ASN A 1 217 ? -1.901 -14 -15.695 1 94.19 217 ASN A C 1
ATOM 1617 O O . ASN A 1 217 ? -1.383 -15.023 -16.141 1 94.19 217 ASN A O 1
ATOM 1621 N N . ARG A 1 218 ? -2.033 -12.906 -16.359 1 93.5 218 ARG A N 1
ATOM 1622 C CA . ARG A 1 218 ? -1.579 -12.852 -17.734 1 93.5 218 ARG A CA 1
ATOM 1623 C C . ARG A 1 218 ? -0.084 -12.562 -17.812 1 93.5 218 ARG A C 1
ATOM 1625 O O . ARG A 1 218 ? 0.606 -13.07 -18.703 1 93.5 218 ARG A O 1
ATOM 1632 N N . ALA A 1 219 ? 0.442 -11.797 -16.906 1 90.94 219 ALA A N 1
ATOM 1633 C CA . ALA A 1 219 ? 1.855 -11.438 -16.906 1 90.94 219 ALA A CA 1
ATOM 1634 C C . ALA A 1 219 ? 2.734 -12.641 -16.594 1 90.94 219 ALA A C 1
ATOM 1636 O O . ALA A 1 219 ? 3.877 -12.727 -17.047 1 90.94 219 ALA A O 1
ATOM 1637 N N . ARG A 1 220 ? 2.252 -13.523 -15.805 1 85.75 220 ARG A N 1
ATOM 1638 C CA . ARG A 1 220 ? 3.047 -14.672 -15.391 1 85.75 220 ARG A CA 1
ATOM 1639 C C . ARG A 1 220 ? 3.078 -15.742 -16.484 1 85.75 220 ARG A C 1
ATOM 1641 O O . ARG A 1 220 ? 3.814 -16.719 -16.375 1 85.75 220 ARG A O 1
ATOM 1648 N N . ARG A 1 221 ? 2.355 -15.609 -17.516 1 83.75 221 ARG A N 1
ATOM 1649 C CA . ARG A 1 221 ? 2.32 -16.531 -18.641 1 83.75 221 ARG A CA 1
ATOM 1650 C C . ARG A 1 221 ? 2.369 -15.773 -19.969 1 83.75 221 ARG A C 1
ATOM 1652 O O . ARG A 1 221 ? 1.444 -15.867 -20.781 1 83.75 221 ARG A O 1
ATOM 1659 N N . PRO A 1 222 ? 3.545 -15.242 -20.141 1 74.75 222 PRO A N 1
ATOM 1660 C CA . PRO A 1 222 ? 3.613 -14.422 -21.359 1 74.75 222 PRO A CA 1
ATOM 1661 C C . PRO A 1 222 ? 3.547 -15.258 -22.641 1 74.75 222 PRO A C 1
ATOM 1663 O O . PRO A 1 222 ? 4.082 -16.359 -22.688 1 74.75 222 PRO A O 1
ATOM 1666 N N . GLY A 1 223 ? 2.797 -14.789 -23.594 1 75.5 223 GLY A N 1
ATOM 1667 C CA . GLY A 1 223 ? 2.83 -15.375 -24.922 1 75.5 223 GLY A CA 1
ATOM 1668 C C . GLY A 1 223 ? 1.82 -16.484 -25.109 1 75.5 223 GLY A C 1
ATOM 1669 O O . GLY A 1 223 ? 1.721 -17.062 -26.188 1 75.5 223 GLY A O 1
ATOM 1670 N N . LEU A 1 224 ? 1.103 -16.828 -24.062 1 74.88 224 LEU A N 1
ATOM 1671 C CA . LEU A 1 224 ? 0.126 -17.906 -24.172 1 74.88 224 LEU A CA 1
ATOM 1672 C C . LEU A 1 224 ? -0.998 -17.516 -25.125 1 74.88 224 LEU A C 1
ATOM 1674 O O . LEU A 1 224 ? -1.606 -18.391 -25.766 1 74.88 224 LEU A O 1
ATOM 1678 N N . SER A 1 225 ? -1.354 -16.25 -25.219 1 79.44 225 SER A N 1
ATOM 1679 C CA . SER A 1 225 ? -2.379 -15.734 -26.109 1 79.44 225 SER A CA 1
ATOM 1680 C C . SER A 1 225 ? -2.107 -14.281 -26.484 1 79.44 225 SER A C 1
ATOM 1682 O O . SER A 1 225 ? -1.209 -13.648 -25.938 1 79.44 225 SER A O 1
ATOM 1684 N N . GLU A 1 226 ? -2.846 -13.891 -27.453 1 80.38 226 GLU A N 1
ATOM 1685 C CA . GLU A 1 226 ? -2.754 -12.484 -27.844 1 80.38 226 GLU A CA 1
ATOM 1686 C C . GLU A 1 226 ? -3.111 -11.57 -26.672 1 80.38 226 GLU A C 1
ATOM 1688 O O . GLU A 1 226 ? -2.607 -10.453 -26.578 1 80.38 226 GLU A O 1
ATOM 1693 N N . PHE A 1 227 ? -3.82 -12.188 -25.781 1 83.25 227 PHE A N 1
ATOM 1694 C CA . PHE A 1 227 ? -4.293 -11.406 -24.641 1 83.25 227 PHE A CA 1
ATOM 1695 C C . PHE A 1 227 ? -3.256 -11.398 -23.531 1 83.25 227 PHE A C 1
ATOM 1697 O O . PHE A 1 227 ? -3.443 -10.742 -22.5 1 83.25 227 PHE A O 1
ATOM 1704 N N . SER A 1 228 ? -2.117 -12.031 -23.812 1 85.19 228 SER A N 1
ATOM 1705 C CA . SER A 1 228 ? -1.046 -12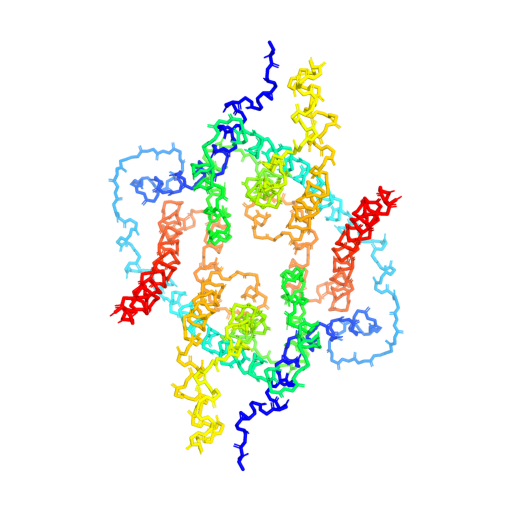.039 -22.828 1 85.19 228 SER A CA 1
ATOM 1706 C C . SER A 1 228 ? 0.215 -11.375 -23.375 1 85.19 228 SER A C 1
ATOM 1708 O O . SER A 1 228 ? 1.308 -11.57 -22.828 1 85.19 228 SER A O 1
ATOM 1710 N N . SER A 1 229 ? 0.002 -10.602 -24.484 1 91 229 SER A N 1
ATOM 1711 C CA . SER A 1 229 ? 1.144 -9.859 -25 1 91 229 SER A CA 1
ATOM 1712 C C . SER A 1 229 ? 1.501 -8.68 -24.109 1 91 229 SER A C 1
ATOM 1714 O O . SER A 1 229 ? 0.633 -8.125 -23.438 1 91 229 SER A O 1
ATOM 1716 N N . PHE A 1 230 ? 2.738 -8.312 -24.188 1 91.75 230 PHE A N 1
ATOM 1717 C CA . PHE A 1 230 ? 3.217 -7.238 -23.328 1 91.75 230 PHE A CA 1
ATOM 1718 C C . PHE A 1 230 ? 2.566 -5.914 -23.703 1 91.75 230 PHE A C 1
ATOM 1720 O O . PHE A 1 230 ? 2.279 -5.09 -22.828 1 91.75 230 PHE A O 1
ATOM 1727 N N . SER A 1 231 ? 2.303 -5.746 -24.906 1 95.44 231 SER A N 1
ATOM 1728 C CA . SER A 1 231 ? 1.677 -4.5 -25.344 1 95.44 231 SER A CA 1
ATOM 1729 C C . SER A 1 231 ? 0.232 -4.414 -24.875 1 95.44 231 SER A C 1
ATOM 1731 O O . SER A 1 231 ? -0.226 -3.346 -24.453 1 95.44 231 SER A O 1
ATOM 1733 N N . TYR A 1 232 ? -0.474 -5.551 -24.938 1 96.31 232 TYR A N 1
ATOM 1734 C CA . TYR A 1 232 ? -1.845 -5.562 -24.438 1 96.31 232 TYR A CA 1
ATOM 1735 C C . TYR A 1 232 ? -1.88 -5.34 -22.922 1 96.31 232 TYR A C 1
ATOM 1737 O O . TYR A 1 232 ? -2.707 -4.574 -22.422 1 96.31 232 TYR A O 1
ATOM 1745 N N . LEU A 1 233 ? -0.955 -5.953 -22.219 1 95.81 233 LEU A N 1
ATOM 1746 C CA . LEU A 1 233 ? -0.865 -5.77 -20.781 1 95.81 233 LEU A CA 1
ATOM 1747 C C . LEU A 1 233 ? -0.545 -4.316 -20.438 1 95.81 233 LEU A C 1
ATOM 1749 O O . LEU A 1 233 ? -1.09 -3.766 -19.484 1 95.81 233 LEU A O 1
ATOM 1753 N N . ALA A 1 234 ? 0.329 -3.752 -21.25 1 96.94 234 ALA A N 1
ATOM 1754 C CA . ALA A 1 234 ? 0.659 -2.342 -21.062 1 96.94 234 ALA A CA 1
ATOM 1755 C C . ALA A 1 234 ? -0.576 -1.463 -21.234 1 96.94 234 ALA A C 1
ATOM 1757 O O . ALA A 1 234 ? -0.802 -0.536 -20.453 1 96.94 234 ALA A O 1
ATOM 1758 N N . ALA A 1 235 ? -1.342 -1.774 -22.188 1 97.94 235 ALA A N 1
ATOM 1759 C CA . ALA A 1 235 ? -2.555 -1.005 -22.453 1 97.94 235 ALA A CA 1
ATOM 1760 C C . ALA A 1 235 ? -3.543 -1.123 -21.297 1 97.94 235 ALA A C 1
ATOM 1762 O O . ALA A 1 235 ? -4.113 -0.122 -20.859 1 97.94 235 ALA A O 1
ATOM 1763 N N . ILE A 1 236 ? -3.756 -2.348 -20.812 1 98.06 236 ILE A N 1
ATOM 1764 C CA . ILE A 1 236 ? -4.656 -2.561 -19.688 1 98.06 236 ILE A CA 1
ATOM 1765 C C . ILE A 1 236 ? -4.164 -1.764 -18.484 1 98.06 236 ILE A C 1
ATOM 1767 O O . ILE A 1 236 ? -4.957 -1.117 -17.797 1 98.06 236 ILE A O 1
ATOM 1771 N N . THR A 1 237 ? -2.877 -1.798 -18.234 1 97.94 237 THR A N 1
ATOM 1772 C CA . THR A 1 237 ? -2.293 -1.087 -17.109 1 97.94 237 THR A CA 1
ATOM 1773 C C . THR A 1 237 ? -2.492 0.419 -17.25 1 97.94 237 THR A C 1
ATOM 1775 O O . THR A 1 237 ? -2.801 1.107 -16.281 1 97.94 237 THR A O 1
ATOM 1778 N N . MET A 1 238 ? -2.344 0.914 -18.422 1 97.56 238 MET A N 1
ATOM 1779 C CA . MET A 1 238 ? -2.547 2.338 -18.672 1 97.56 238 MET A CA 1
ATOM 1780 C C . MET A 1 238 ? -3.994 2.736 -18.406 1 97.56 238 MET A C 1
ATOM 1782 O O . MET A 1 238 ? -4.254 3.816 -17.875 1 97.56 238 MET A O 1
ATOM 1786 N N . VAL A 1 239 ? -4.891 1.878 -18.781 1 97.69 239 VAL A N 1
ATOM 1787 C CA . VAL A 1 239 ? -6.301 2.164 -18.516 1 97.69 239 VAL A CA 1
ATOM 1788 C C . VAL A 1 239 ? -6.562 2.164 -17.016 1 97.69 239 VAL A C 1
ATOM 1790 O O . VAL A 1 239 ? -7.277 3.027 -16.5 1 97.69 239 VAL A O 1
ATOM 1793 N N . LEU A 1 240 ? -6.031 1.17 -16.359 1 97.56 240 LEU A N 1
ATOM 1794 C CA . LEU A 1 240 ? -6.141 1.119 -14.906 1 97.56 240 LEU A CA 1
ATOM 1795 C C . LEU A 1 240 ? -5.633 2.412 -14.273 1 97.56 240 LEU A C 1
ATOM 1797 O O . LEU A 1 240 ? -6.293 2.986 -13.406 1 97.56 240 LEU A O 1
ATOM 1801 N N . LEU A 1 241 ? -4.48 2.906 -14.719 1 96.31 241 LEU A N 1
ATOM 1802 C CA . LEU A 1 241 ? -3.891 4.152 -14.242 1 96.31 241 LEU A CA 1
ATOM 1803 C C . LEU A 1 241 ? -4.785 5.34 -14.57 1 96.31 241 LEU A C 1
ATOM 1805 O O . LEU A 1 241 ? -5.008 6.211 -13.727 1 96.31 241 LEU A O 1
ATOM 1809 N N . ALA A 1 242 ? -5.297 5.352 -15.742 1 96 242 ALA A N 1
ATOM 1810 C CA . ALA A 1 242 ? -6.129 6.457 -16.203 1 96 242 ALA A CA 1
ATOM 1811 C C . ALA A 1 242 ? -7.41 6.562 -15.375 1 96 242 ALA A C 1
ATOM 1813 O O . ALA A 1 242 ? -7.824 7.66 -15 1 96 242 ALA A O 1
ATOM 1814 N N . VAL A 1 243 ? -8.008 5.43 -15.109 1 96.38 243 VAL A N 1
ATOM 1815 C CA . VAL A 1 243 ? -9.234 5.426 -14.328 1 96.38 243 VAL A CA 1
ATOM 1816 C C . VAL A 1 243 ? -8.945 5.914 -12.906 1 96.38 243 VAL A C 1
ATOM 1818 O O . VAL A 1 243 ? -9.68 6.734 -12.359 1 96.38 243 VAL A O 1
ATOM 1821 N N . SER A 1 244 ? -7.871 5.43 -12.32 1 95.94 244 SER A N 1
ATOM 1822 C CA . SER A 1 244 ? -7.484 5.852 -10.977 1 95.94 244 SER A CA 1
ATOM 1823 C C . SER A 1 244 ? -7.215 7.352 -10.922 1 95.94 244 SER A C 1
ATOM 1825 O O . SER A 1 244 ? -7.68 8.039 -10.016 1 95.94 244 SER A O 1
ATOM 1827 N N . LEU A 1 245 ? -6.516 7.875 -11.898 1 93 245 LEU A N 1
ATOM 1828 C CA . LEU A 1 245 ? -6.195 9.297 -11.961 1 93 245 LEU A CA 1
ATOM 1829 C C . LEU A 1 245 ? -7.449 10.125 -12.219 1 93 245 LEU A C 1
ATOM 1831 O O . LEU A 1 245 ? -7.598 11.219 -11.672 1 93 245 LEU A O 1
ATOM 1835 N N . ALA A 1 246 ? -8.305 9.617 -13.031 1 94.88 246 ALA A N 1
ATOM 1836 C CA . ALA A 1 246 ? -9.547 10.32 -13.328 1 94.88 246 ALA A CA 1
ATOM 1837 C C . ALA A 1 246 ? -10.398 10.492 -12.07 1 94.88 246 ALA A C 1
ATOM 1839 O O . ALA A 1 246 ? -10.961 11.562 -11.836 1 94.88 246 ALA A O 1
ATOM 1840 N N . VAL A 1 247 ? -10.477 9.453 -11.297 1 94.62 247 VAL A N 1
ATOM 1841 C CA . VAL A 1 247 ? -11.242 9.508 -10.055 1 94.62 247 VAL A CA 1
ATOM 1842 C C . VAL A 1 247 ? -10.594 10.508 -9.102 1 94.62 247 VAL A C 1
ATOM 1844 O O . VAL A 1 247 ? -11.281 11.312 -8.477 1 94.62 247 VAL A O 1
ATOM 1847 N N . ALA A 1 248 ? -9.281 10.492 -9.039 1 91.5 248 ALA A N 1
ATOM 1848 C CA . ALA A 1 248 ? -8.547 11.43 -8.188 1 91.5 248 ALA A CA 1
ATOM 1849 C C . ALA A 1 248 ? -8.758 12.867 -8.656 1 91.5 248 ALA A C 1
ATOM 1851 O O . ALA A 1 248 ? -9 13.758 -7.844 1 91.5 248 ALA A O 1
ATOM 1852 N N . LEU A 1 249 ? -8.711 13.109 -9.914 1 89.81 249 LEU A N 1
ATOM 1853 C CA . LEU A 1 249 ? -8.859 14.445 -10.492 1 89.81 249 LEU A CA 1
ATOM 1854 C C . LEU A 1 249 ? -10.289 14.953 -10.32 1 89.81 249 LEU A C 1
ATOM 1856 O O . LEU A 1 249 ? -10.508 16.141 -10.078 1 89.81 249 LEU A O 1
ATOM 1860 N N . ALA A 1 250 ? -11.164 14.062 -10.5 1 89.62 250 ALA A N 1
ATOM 1861 C CA . ALA A 1 250 ? -12.562 14.445 -10.297 1 89.62 250 ALA A CA 1
ATOM 1862 C C . ALA A 1 250 ? -12.781 14.984 -8.883 1 89.62 250 ALA A C 1
ATOM 1864 O O . ALA A 1 250 ? -13.508 15.961 -8.695 1 89.62 250 ALA A O 1
ATOM 1865 N N . TYR A 1 251 ? -12.156 14.383 -7.941 1 87.44 251 TYR A N 1
ATOM 1866 C CA . TYR A 1 251 ? -12.25 14.867 -6.57 1 87.44 251 TYR A CA 1
ATOM 1867 C C . TYR A 1 251 ? -11.633 16.25 -6.441 1 87.44 251 TYR A C 1
ATOM 1869 O O . TYR A 1 251 ? -12.219 17.156 -5.836 1 87.44 251 TYR A O 1
ATOM 1877 N N . VAL A 1 252 ? -10.469 16.469 -7.066 1 84.69 252 VAL A N 1
ATOM 1878 C CA . VAL A 1 252 ? -9.766 17.734 -6.953 1 84.69 252 VAL A CA 1
ATOM 1879 C C . VAL A 1 252 ? -10.586 18.859 -7.594 1 84.69 252 VAL A C 1
ATOM 1881 O O . VAL A 1 252 ? -10.75 19.922 -7.012 1 84.69 252 VAL A O 1
ATOM 1884 N N . ILE A 1 253 ? -11.148 18.625 -8.672 1 84.94 253 ILE A N 1
ATOM 1885 C CA . ILE A 1 253 ? -11.938 19.609 -9.398 1 84.94 253 ILE A CA 1
ATOM 1886 C C . ILE A 1 253 ? -13.211 19.938 -8.617 1 84.94 253 ILE A C 1
ATOM 1888 O O . ILE A 1 253 ? -13.555 21.109 -8.445 1 84.94 253 ILE A O 1
ATOM 1892 N N . LEU A 1 254 ? -13.727 18.938 -8.047 1 82.38 254 LEU A N 1
ATOM 1893 C CA . LEU A 1 254 ? -14.977 19.125 -7.309 1 82.38 254 LEU A CA 1
ATOM 1894 C C . LEU A 1 254 ? -14.727 19.844 -5.992 1 82.38 254 LEU A C 1
ATOM 1896 O O . LEU A 1 254 ? -15.516 20.703 -5.586 1 82.38 254 LEU A O 1
ATOM 1900 N N . SER A 1 255 ? -13.641 19.531 -5.387 1 81 255 SER A N 1
ATOM 1901 C CA . SER A 1 255 ? -13.312 20.141 -4.105 1 81 255 SER A CA 1
ATOM 1902 C C . SER A 1 255 ? -12.93 21.609 -4.281 1 81 255 SER A C 1
ATOM 1904 O O . SER A 1 255 ? -13.219 22.438 -3.414 1 81 255 SER A O 1
ATOM 1906 N N . THR A 1 256 ? -12.188 21.891 -5.324 1 75.31 256 THR A N 1
ATOM 1907 C CA . THR A 1 256 ? -11.828 23.281 -5.598 1 75.31 256 THR A CA 1
ATOM 1908 C C . THR A 1 256 ? -13.062 24.109 -5.953 1 75.31 256 THR A C 1
ATOM 1910 O O . THR A 1 256 ? -13.148 25.281 -5.625 1 75.31 256 THR A O 1
ATOM 1913 N N . ARG A 1 257 ? -13.961 23.484 -6.473 1 68.25 257 ARG A N 1
ATOM 1914 C CA . ARG A 1 257 ? -15.195 24.172 -6.824 1 68.25 257 ARG A CA 1
ATOM 1915 C C . ARG A 1 257 ? -16.062 24.406 -5.59 1 68.25 257 ARG A C 1
ATOM 1917 O O . ARG A 1 257 ? -16.703 25.453 -5.457 1 68.25 257 ARG A O 1
ATOM 1924 N N . LEU A 1 258 ? -16 23.438 -4.73 1 61.84 258 LEU A N 1
ATOM 1925 C CA . LEU A 1 258 ? -16.812 23.547 -3.52 1 61.84 258 LEU A CA 1
ATOM 1926 C C . LEU A 1 258 ? -16.125 24.422 -2.484 1 61.84 258 LEU A C 1
ATOM 1928 O O . LEU A 1 258 ? -16.781 25.094 -1.687 1 61.84 258 LEU A O 1
ATOM 1932 N N . GLY A 1 259 ? -14.789 24.25 -2.32 1 57.53 259 GLY A N 1
ATOM 1933 C CA . GLY A 1 259 ? -14.047 25.109 -1.413 1 57.53 259 GLY A CA 1
ATOM 1934 C C . GLY A 1 259 ? -13.93 26.531 -1.911 1 57.53 259 GLY A C 1
ATOM 1935 O O . GLY A 1 259 ? -13.859 27.469 -1.114 1 57.53 259 GLY A O 1
ATOM 1936 N N . GLY A 1 260 ? -13.625 26.766 -3.188 1 50.75 260 GLY A N 1
ATOM 1937 C CA . GLY A 1 260 ? -13.609 28.125 -3.73 1 50.75 260 GLY A CA 1
ATOM 1938 C C . GLY A 1 260 ? -14.93 28.844 -3.555 1 50.75 260 GLY A C 1
ATOM 1939 O O . GLY A 1 260 ? -14.961 30.078 -3.555 1 50.75 260 GLY A O 1
ATOM 1940 N N . ARG A 1 261 ? -15.969 28.234 -3.613 1 47.06 261 ARG A N 1
ATOM 1941 C CA . ARG A 1 261 ? -17.219 28.969 -3.465 1 47.06 261 ARG A CA 1
ATOM 1942 C C . ARG A 1 261 ? -17.375 29.516 -2.051 1 47.06 261 ARG A C 1
ATOM 1944 O O . ARG A 1 261 ? -18.094 30.5 -1.834 1 47.06 261 ARG A O 1
ATOM 1951 N N . ARG A 1 262 ? -16.781 28.875 -1.099 1 46.81 262 ARG A N 1
ATOM 1952 C CA . ARG A 1 262 ? -17.047 29.406 0.235 1 46.81 262 ARG A CA 1
ATOM 1953 C C . ARG A 1 262 ? -16.344 30.75 0.434 1 46.81 262 ARG A C 1
ATOM 1955 O O . ARG A 1 262 ? -16.797 31.594 1.213 1 46.81 262 ARG A O 1
ATOM 1962 N N . PHE A 1 263 ? -15.078 30.891 -0.143 1 40.84 263 PHE A N 1
ATOM 1963 C CA . PHE A 1 263 ? -14.469 32.188 0.129 1 40.84 263 PHE A CA 1
ATOM 1964 C C . PHE A 1 263 ? -15.164 33.281 -0.666 1 40.84 263 PHE A C 1
ATOM 1966 O O . PHE A 1 263 ? -14.898 34.469 -0.457 1 40.84 263 PHE A O 1
ATOM 1973 N N . ARG A 1 264 ? -15.758 33 -1.773 1 41.09 264 ARG A N 1
ATOM 1974 C CA . ARG A 1 264 ? -16.281 34.156 -2.52 1 41.09 264 ARG A CA 1
ATOM 1975 C C . ARG A 1 264 ? -17.562 34.688 -1.894 1 41.09 264 ARG A C 1
ATOM 1977 O O . ARG A 1 264 ? -18.109 35.688 -2.332 1 41.09 264 ARG A O 1
ATOM 1984 N N . GLY A 1 265 ? -18.234 33.906 -1.142 1 33.38 265 GLY A N 1
ATO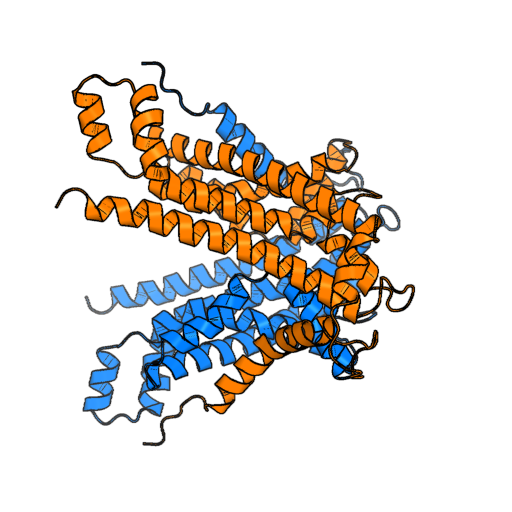M 1985 C CA . GLY A 1 265 ? -19.484 34.531 -0.712 1 33.38 265 GLY A CA 1
ATOM 1986 C C . GLY A 1 265 ? -19.281 35.719 0.203 1 33.38 265 GLY A C 1
ATOM 1987 O O . GLY A 1 265 ? -20.031 36.688 0.139 1 33.38 265 GLY A O 1
ATOM 1988 N N . ASP A 1 266 ? -18.734 35.531 1.548 1 32.22 266 ASP A N 1
ATOM 1989 C CA . ASP A 1 266 ? -19.047 36.625 2.443 1 32.22 266 ASP A CA 1
ATOM 1990 C C . ASP A 1 266 ? -18.141 37.812 2.17 1 32.22 266 ASP A C 1
ATOM 1992 O O . ASP A 1 266 ? -17.062 37.938 2.76 1 32.22 266 ASP A O 1
ATOM 1996 N N . THR A 1 267 ? -17.469 38 0.945 1 26.38 267 THR A N 1
ATOM 1997 C CA . THR A 1 267 ? -17.234 39.438 0.885 1 26.38 267 THR A CA 1
ATOM 1998 C C . THR A 1 267 ? -18.516 40.188 0.571 1 26.38 267 THR A C 1
ATOM 2000 O O . THR A 1 267 ? -19.375 39.656 -0.155 1 26.38 267 THR A O 1
ATOM 2003 N N . MET B 1 1 ? -33.781 14.805 23.078 1 27.77 1 MET B N 1
ATOM 2004 C CA . MET B 1 1 ? -32.969 15.148 21.906 1 27.77 1 MET B CA 1
ATOM 2005 C C . MET B 1 1 ? -32.156 13.953 21.438 1 27.77 1 MET B C 1
ATOM 2007 O O . MET B 1 1 ? -31.188 13.555 22.094 1 27.77 1 MET B O 1
ATOM 2011 N N . THR B 1 2 ? -32.75 13.031 20.875 1 33.38 2 THR B N 1
ATOM 2012 C CA . THR B 1 2 ? -32.25 11.688 20.625 1 33.38 2 THR B CA 1
ATOM 2013 C C . THR B 1 2 ? -31.078 11.711 19.625 1 33.38 2 THR B C 1
ATOM 2015 O O . THR B 1 2 ? -31.234 12.172 18.5 1 33.38 2 THR B O 1
ATOM 2018 N N . ARG B 1 3 ? -29.859 12.094 20.016 1 41.06 3 ARG B N 1
ATOM 2019 C CA . ARG B 1 3 ? -28.531 12.219 19.438 1 41.06 3 ARG B CA 1
ATOM 2020 C C . ARG B 1 3 ? -28.234 11.07 18.484 1 41.06 3 ARG B C 1
ATOM 2022 O O . ARG B 1 3 ? -28.375 9.898 18.859 1 41.06 3 ARG B O 1
ATOM 2029 N N . VAL B 1 4 ? -28.516 11.227 17.344 1 41.75 4 VAL B N 1
ATOM 2030 C CA . VAL B 1 4 ? -28.25 10.188 16.359 1 41.75 4 VAL B CA 1
ATOM 2031 C C . VAL B 1 4 ? -26.812 9.703 16.484 1 41.75 4 VAL B C 1
ATOM 2033 O O . VAL B 1 4 ? -25.875 10.391 16.062 1 41.75 4 VAL B O 1
ATOM 2036 N N . THR B 1 5 ? -26.25 9.312 17.531 1 47.72 5 THR B N 1
ATOM 2037 C CA . THR B 1 5 ? -24.922 8.812 17.875 1 47.72 5 THR B CA 1
ATOM 2038 C C . THR B 1 5 ? -24.594 7.578 17.031 1 47.72 5 THR B C 1
ATOM 2040 O O . THR B 1 5 ? -25.391 6.645 16.938 1 47.72 5 THR B O 1
ATOM 2043 N N . PRO B 1 6 ? -23.984 7.781 15.977 1 54.16 6 PRO B N 1
ATOM 2044 C CA . PRO B 1 6 ? -23.656 6.422 15.539 1 54.16 6 PRO B CA 1
ATOM 2045 C C . PRO B 1 6 ? -23.406 5.469 16.703 1 54.16 6 PRO B C 1
ATOM 2047 O O . PRO B 1 6 ? -22.75 5.848 17.688 1 54.16 6 PRO B O 1
ATOM 2050 N N . SER B 1 7 ? -24.281 4.473 16.75 1 59.41 7 SER B N 1
ATOM 2051 C CA . SER B 1 7 ? -24.484 3.617 17.906 1 59.41 7 SER B CA 1
ATOM 2052 C C . SER B 1 7 ? -23.203 2.9 18.312 1 59.41 7 SER B C 1
ATOM 2054 O O . SER B 1 7 ? -22.297 2.744 17.484 1 59.41 7 SER B O 1
ATOM 2056 N N . ARG B 1 8 ? -22.75 3.107 19.516 1 61.94 8 ARG B N 1
ATOM 2057 C CA . ARG B 1 8 ? -21.766 2.195 20.109 1 61.94 8 ARG B CA 1
ATOM 2058 C C . ARG B 1 8 ? -21.688 0.892 19.328 1 61.94 8 ARG B C 1
ATOM 2060 O O . ARG B 1 8 ? -20.609 0.334 19.141 1 61.94 8 ARG B O 1
ATOM 2067 N N . ALA B 1 9 ? -22.781 0.697 18.703 1 65.06 9 ALA B N 1
ATOM 2068 C CA . ALA B 1 9 ? -22.844 -0.559 17.969 1 65.06 9 ALA B CA 1
ATOM 2069 C C . ALA B 1 9 ? -22.031 -0.487 16.688 1 65.06 9 ALA B C 1
ATOM 2071 O O . ALA B 1 9 ? -21.312 -1.438 16.328 1 65.06 9 ALA B O 1
ATOM 2072 N N . ALA B 1 10 ? -22.094 0.611 16.062 1 67.69 10 ALA B N 1
ATOM 2073 C CA . ALA B 1 10 ? -21.328 0.758 14.82 1 67.69 10 ALA B CA 1
ATOM 2074 C C . ALA B 1 10 ? -19.828 0.767 15.102 1 67.69 10 ALA B C 1
ATOM 2076 O O . ALA B 1 10 ? -19.047 0.147 14.367 1 67.69 10 ALA B O 1
ATOM 2077 N N . THR B 1 11 ? -19.5 1.4 16.109 1 69 11 THR B N 1
ATOM 2078 C CA . THR B 1 11 ? -18.094 1.465 16.5 1 69 11 THR B CA 1
ATOM 2079 C C . THR B 1 11 ? -17.562 0.074 16.828 1 69 11 THR B C 1
ATOM 2081 O O . THR B 1 11 ? -16.469 -0.304 16.391 1 69 11 THR B O 1
ATOM 2084 N N . TYR B 1 12 ? -18.328 -0.604 17.578 1 69.25 12 TYR B N 1
ATOM 2085 C CA . TYR B 1 12 ? -17.906 -1.949 17.953 1 69.25 12 TYR B CA 1
ATOM 2086 C C . TYR B 1 12 ? -17.844 -2.863 16.734 1 69.25 12 TYR B C 1
ATOM 2088 O O . TYR B 1 12 ? -16.938 -3.701 16.641 1 69.25 12 TYR B O 1
ATOM 2096 N N . ALA B 1 13 ? -18.766 -2.688 15.875 1 72.19 13 ALA B N 1
ATOM 2097 C CA . ALA B 1 13 ? -18.75 -3.498 14.656 1 72.19 13 ALA B CA 1
ATOM 2098 C C . ALA B 1 13 ? -17.516 -3.219 13.812 1 72.19 13 ALA B C 1
ATOM 2100 O O . ALA B 1 13 ? -16.891 -4.145 13.297 1 72.19 13 ALA B O 1
ATOM 2101 N N . ILE B 1 14 ? -17.219 -1.937 13.797 1 74.69 14 ILE B N 1
ATOM 2102 C CA . ILE B 1 14 ? -16.047 -1.51 13.039 1 74.69 14 ILE B CA 1
ATOM 2103 C C . ILE B 1 14 ? -14.789 -2.113 13.656 1 74.69 14 ILE B C 1
ATOM 2105 O O . ILE B 1 14 ? -13.969 -2.703 12.953 1 74.69 14 ILE B O 1
ATOM 2109 N N . LEU B 1 15 ? -14.812 -1.959 14.961 1 72.06 15 LEU B N 1
ATOM 2110 C CA . LEU B 1 15 ? -13.664 -2.463 15.703 1 72.06 15 LEU B CA 1
ATOM 2111 C C . LEU B 1 15 ? -13.523 -3.971 15.531 1 72.06 15 LEU B C 1
ATOM 2113 O O . LEU B 1 15 ? -12.414 -4.477 15.344 1 72.06 15 LEU B O 1
ATOM 2117 N N . ALA B 1 16 ? -14.609 -4.566 15.57 1 74.62 16 ALA B N 1
ATOM 2118 C CA . ALA B 1 16 ? -14.609 -6.023 15.469 1 74.62 16 ALA B CA 1
ATOM 2119 C C . ALA B 1 16 ? -14.109 -6.473 14.094 1 74.62 16 ALA B C 1
ATOM 2121 O O . ALA B 1 16 ? -13.234 -7.344 14 1 74.62 16 ALA B O 1
ATOM 2122 N N . ILE B 1 17 ? -14.547 -5.82 13.164 1 77.12 17 ILE B N 1
ATOM 2123 C CA . ILE B 1 17 ? -14.227 -6.266 11.812 1 77.12 17 ILE B CA 1
ATOM 2124 C C . ILE B 1 17 ? -12.758 -6 11.516 1 77.12 17 ILE B C 1
ATOM 2126 O O . ILE B 1 17 ? -12.102 -6.781 10.82 1 77.12 17 ILE B O 1
ATOM 2130 N N . MET B 1 18 ? -12.203 -4.977 12.078 1 82.19 18 MET B N 1
ATOM 2131 C CA . MET B 1 18 ? -10.836 -4.562 11.797 1 82.19 18 MET B CA 1
ATOM 2132 C C . MET B 1 18 ? -9.836 -5.406 12.586 1 82.19 18 MET B C 1
ATOM 2134 O O . MET B 1 18 ? -8.789 -5.785 12.062 1 82.19 18 MET B O 1
ATOM 2138 N N . TYR B 1 19 ? -10.211 -5.84 13.859 1 89.38 19 TYR B N 1
ATOM 2139 C CA . TYR B 1 19 ? -9.172 -6.387 14.734 1 89.38 19 TYR B CA 1
ATOM 2140 C C . TYR B 1 19 ? -9.414 -7.867 15 1 89.38 19 TYR B C 1
ATOM 2142 O O . TYR B 1 19 ? -8.508 -8.586 15.43 1 89.38 19 TYR B O 1
ATOM 2150 N N . LEU B 1 20 ? -10.602 -8.367 14.781 1 91.5 20 LEU B N 1
ATOM 2151 C CA . LEU B 1 20 ? -10.898 -9.773 15.055 1 91.5 20 LEU B CA 1
ATOM 2152 C C . LEU B 1 20 ? -10 -10.688 14.227 1 91.5 20 LEU B C 1
ATOM 2154 O O . LEU B 1 20 ? -9.469 -11.672 14.734 1 91.5 20 LEU B O 1
ATOM 2158 N N . PRO B 1 21 ? -9.805 -10.32 12.969 1 93.38 21 PRO B N 1
ATOM 2159 C CA . PRO B 1 21 ? -8.922 -11.18 12.188 1 93.38 21 PRO B CA 1
ATOM 2160 C C . PRO B 1 21 ? -7.5 -11.234 12.75 1 93.38 21 PRO B C 1
ATOM 2162 O O . PRO B 1 21 ? -6.891 -12.305 12.797 1 93.38 21 PRO B O 1
ATOM 2165 N N . ILE B 1 22 ? -7.027 -10.148 13.18 1 93.69 22 ILE B N 1
ATOM 2166 C CA . ILE B 1 22 ? -5.672 -10.078 13.703 1 93.69 22 ILE B CA 1
ATOM 2167 C C . ILE B 1 22 ? -5.602 -10.812 15.047 1 93.69 22 ILE B C 1
ATOM 2169 O O . ILE B 1 22 ? -4.633 -11.516 15.328 1 93.69 22 ILE B O 1
ATOM 2173 N N . ALA B 1 23 ? -6.621 -10.609 15.883 1 93.56 23 ALA B N 1
ATOM 2174 C CA . ALA B 1 23 ? -6.684 -11.297 17.172 1 93.56 23 ALA B CA 1
ATOM 2175 C C . ALA B 1 23 ? -6.727 -12.812 16.969 1 93.56 23 ALA B C 1
ATOM 2177 O O . ALA B 1 23 ? -6.059 -13.555 17.703 1 93.56 23 ALA B O 1
ATOM 2178 N N . LEU B 1 24 ? -7.488 -13.242 16.016 1 94.44 24 LEU B N 1
ATOM 2179 C CA . LEU B 1 24 ? -7.574 -14.672 15.742 1 94.44 24 LEU B CA 1
ATOM 2180 C C . LEU B 1 24 ? -6.246 -15.203 15.211 1 94.44 24 LEU B C 1
ATOM 2182 O O . LEU B 1 24 ? -5.859 -16.328 15.523 1 94.44 24 LEU B O 1
ATOM 2186 N N . LEU B 1 25 ? -5.621 -14.391 14.406 1 95.75 25 LEU B N 1
ATOM 2187 C CA . LEU B 1 25 ? -4.297 -14.758 13.914 1 95.75 25 LEU B CA 1
ATOM 2188 C C . LEU B 1 25 ? -3.324 -14.969 15.07 1 95.75 25 LEU B C 1
ATOM 2190 O O . LEU B 1 25 ? -2.59 -15.953 15.102 1 95.75 25 LEU B O 1
ATOM 2194 N N . ALA B 1 26 ? -3.334 -14.055 15.992 1 96.62 26 ALA B N 1
ATOM 2195 C CA . ALA B 1 26 ? -2.465 -14.141 17.156 1 96.62 26 ALA B CA 1
ATOM 2196 C C . ALA B 1 26 ? -2.787 -15.383 17.984 1 96.62 26 ALA B C 1
ATOM 2198 O O . ALA B 1 26 ? -1.883 -16.125 18.391 1 96.62 26 ALA B O 1
ATOM 2199 N N . LEU B 1 27 ? -4.039 -15.617 18.188 1 96.38 27 LEU B N 1
ATOM 2200 C CA . LEU B 1 27 ? -4.461 -16.781 18.953 1 96.38 27 LEU B CA 1
ATOM 2201 C C . LEU B 1 27 ? -4.09 -18.078 18.25 1 96.38 27 LEU B C 1
ATOM 2203 O O . LEU B 1 27 ? -3.643 -19.031 18.875 1 96.38 27 LEU B O 1
ATOM 2207 N N . GLN B 1 28 ? -4.277 -18.109 16.953 1 96.5 28 GLN B N 1
ATOM 2208 C CA . GLN B 1 28 ? -3.98 -19.312 16.172 1 96.5 28 GLN B CA 1
ATOM 2209 C C . GLN B 1 28 ? -2.486 -19.625 16.203 1 96.5 28 GLN B C 1
ATOM 2211 O O . GLN B 1 28 ? -2.092 -20.797 16.156 1 96.5 28 GLN B O 1
ATOM 2216 N N . SER B 1 29 ? -1.652 -18.578 16.203 1 97.38 29 SER B N 1
ATOM 2217 C CA . SER B 1 29 ? -0.206 -18.766 16.234 1 97.38 29 SER B CA 1
ATOM 2218 C C . SER B 1 29 ? 0.235 -19.484 17.516 1 97.38 29 SER B C 1
ATOM 2220 O O . SER B 1 29 ? 1.352 -20 17.578 1 97.38 29 SER B O 1
ATOM 2222 N N . LEU B 1 30 ? -0.655 -19.531 18.516 1 97.88 30 LEU B N 1
ATOM 2223 C CA . LEU B 1 30 ? -0.357 -20.172 19.797 1 97.88 30 LEU B CA 1
ATOM 2224 C C . LEU B 1 30 ? -1.193 -21.438 19.984 1 97.88 30 LEU B C 1
ATOM 2226 O O . LEU B 1 30 ? -1.175 -22.047 21.047 1 97.88 30 LEU B O 1
ATOM 2230 N N . ASN B 1 31 ? -1.972 -21.766 18.969 1 96.56 31 ASN B N 1
ATOM 2231 C CA . ASN B 1 31 ? -2.838 -22.953 19.016 1 96.56 31 ASN B CA 1
ATOM 2232 C C . ASN B 1 31 ? -2.072 -24.219 18.672 1 96.56 31 ASN B C 1
ATOM 2234 O O . ASN B 1 31 ? -1.397 -24.297 17.641 1 96.56 31 ASN B O 1
ATOM 2238 N N . SER B 1 32 ? -2.197 -25.25 19.469 1 96.44 32 SER B N 1
ATOM 2239 C CA . SER B 1 32 ? -1.481 -26.5 19.219 1 96.44 32 SER B CA 1
ATOM 2240 C C . SER B 1 32 ? -2.047 -27.234 18.016 1 96.44 32 SER B C 1
ATOM 2242 O O . SER B 1 32 ? -1.343 -28.016 17.375 1 96.44 32 SER B O 1
ATOM 2244 N N . SER B 1 33 ? -3.273 -26.984 17.656 1 94.5 33 SER B N 1
ATOM 2245 C CA . SER B 1 33 ? -3.871 -27.578 16.469 1 94.5 33 SER B CA 1
ATOM 2246 C C . SER B 1 33 ? -3.352 -26.906 15.203 1 94.5 33 SER B C 1
ATOM 2248 O O . SER B 1 33 ? -3.285 -25.688 15.117 1 94.5 33 SER B O 1
ATOM 2250 N N . PRO B 1 34 ? -3.004 -27.703 14.258 1 92 34 PRO B N 1
ATOM 2251 C CA . PRO B 1 34 ? -2.605 -27.125 12.977 1 92 34 PRO B CA 1
ATOM 2252 C C . PRO B 1 34 ? -3.795 -26.609 12.164 1 92 34 PRO B C 1
ATOM 2254 O O . PRO B 1 34 ? -3.609 -25.922 11.164 1 92 34 PRO B O 1
ATOM 2257 N N . TYR B 1 35 ? -5.012 -26.938 12.609 1 87.94 35 TYR B N 1
ATOM 2258 C CA . TYR B 1 35 ? -6.215 -26.609 11.852 1 87.94 35 TYR B CA 1
ATOM 2259 C C . TYR B 1 35 ? -6.93 -25.406 12.461 1 87.94 35 TYR B C 1
ATOM 2261 O O . TYR B 1 35 ? -6.895 -25.203 13.672 1 87.94 35 TYR B O 1
ATOM 2269 N N . ILE B 1 36 ? -7.535 -24.703 11.617 1 87.88 36 ILE B N 1
ATOM 2270 C CA . ILE B 1 36 ? -8.312 -23.547 12.055 1 87.88 36 ILE B CA 1
ATOM 2271 C C . ILE B 1 36 ? -9.656 -24.016 12.609 1 87.88 36 ILE B C 1
ATOM 2273 O O . ILE B 1 36 ? -10.273 -24.938 12.07 1 87.88 36 ILE B O 1
ATOM 2277 N N . GLY B 1 37 ? -10.094 -23.422 13.695 1 85.88 37 GLY B N 1
ATOM 2278 C CA . GLY B 1 37 ? -11.398 -23.734 14.25 1 85.88 37 GLY B CA 1
ATOM 2279 C C . GLY B 1 37 ? -11.352 -24.797 15.336 1 85.88 37 GLY B C 1
ATOM 2280 O O . GLY B 1 37 ? -12.359 -25.078 15.969 1 85.88 37 GLY B O 1
ATOM 2281 N N . VAL B 1 38 ? -10.234 -25.422 15.508 1 90.5 38 VAL B N 1
ATOM 2282 C CA . VAL B 1 38 ? -10.039 -26.422 16.547 1 90.5 38 VAL B CA 1
ATOM 2283 C C . VAL B 1 38 ? -9.016 -25.922 17.578 1 90.5 38 VAL B C 1
ATOM 2285 O O . VAL B 1 38 ? -7.891 -25.578 17.219 1 90.5 38 VAL B O 1
ATOM 2288 N N . TRP B 1 39 ? -9.445 -25.875 18.75 1 93.31 39 TRP B N 1
ATOM 2289 C CA . TRP B 1 39 ? -8.539 -25.422 19.797 1 93.31 39 TRP B CA 1
ATOM 2290 C C . TRP B 1 39 ? -7.988 -26.609 20.578 1 93.31 39 TRP B C 1
ATOM 2292 O O . TRP B 1 39 ? -8.75 -27.438 21.094 1 93.31 39 TRP B O 1
ATOM 2302 N N . GLU B 1 40 ? -6.707 -26.703 20.703 1 96.06 40 GLU B N 1
ATOM 2303 C CA . GLU B 1 40 ? -6.098 -27.844 21.375 1 96.06 40 GLU B CA 1
ATOM 2304 C C . GLU B 1 40 ? -5.121 -27.391 22.453 1 96.06 40 GLU B C 1
ATOM 2306 O O . GLU B 1 40 ? -4.262 -28.156 22.891 1 96.06 40 GLU B O 1
ATOM 2311 N N . GLY B 1 41 ? -5.148 -26.047 22.844 1 96.25 41 GLY B N 1
ATOM 2312 C CA . GLY B 1 41 ? -4.297 -25.562 23.906 1 96.25 41 GLY B CA 1
ATOM 2313 C C . GLY B 1 41 ? -3.205 -24.625 23.422 1 96.25 41 GLY B C 1
ATOM 2314 O O . GLY B 1 41 ? -2.963 -24.516 22.219 1 96.25 41 GLY B O 1
ATOM 2315 N N . LEU B 1 42 ? -2.627 -24.031 24.328 1 97.12 42 LEU B N 1
ATOM 2316 C CA . LEU B 1 42 ? -1.57 -23.062 24.047 1 97.12 42 LEU B CA 1
ATOM 2317 C C . LEU B 1 42 ? -0.241 -23.766 23.797 1 97.12 42 LEU B C 1
ATOM 2319 O O . LEU B 1 42 ? 0.087 -24.734 24.484 1 97.12 42 LEU B O 1
ATOM 2323 N N . THR B 1 43 ? 0.47 -23.312 22.766 1 97.5 43 THR B N 1
ATOM 2324 C CA . THR B 1 43 ? 1.777 -23.875 22.484 1 97.5 43 THR B CA 1
ATOM 2325 C C . THR B 1 43 ? 2.695 -22.844 21.844 1 97.5 43 THR B C 1
ATOM 2327 O O . THR B 1 43 ? 2.229 -21.828 21.344 1 97.5 43 THR B O 1
ATOM 2330 N N . LEU B 1 44 ? 3.955 -23.094 21.938 1 97.44 44 LEU B N 1
ATOM 2331 C CA . LEU B 1 44 ? 4.949 -22.297 21.234 1 97.44 44 LEU B CA 1
ATOM 2332 C C . LEU B 1 44 ? 5.684 -23.141 20.188 1 97.44 44 LEU B C 1
ATOM 2334 O O . LEU B 1 44 ? 6.699 -22.703 19.641 1 97.44 44 LEU B O 1
ATOM 2338 N N . LYS B 1 45 ? 5.188 -24.281 19.875 1 96.69 45 LYS B N 1
ATOM 2339 C CA . LYS B 1 45 ? 5.891 -25.234 19.031 1 96.69 45 LYS B CA 1
ATOM 2340 C C . LYS B 1 45 ? 6.113 -24.656 17.625 1 96.69 45 LYS B C 1
ATOM 2342 O O . LYS B 1 45 ? 7.133 -24.938 17 1 96.69 45 LYS B O 1
ATOM 2347 N N . TRP B 1 46 ? 5.18 -23.891 17.141 1 97.12 46 TRP B N 1
ATOM 2348 C CA . TRP B 1 46 ? 5.281 -23.344 15.789 1 97.12 46 TRP B CA 1
ATOM 2349 C C . TRP B 1 46 ? 6.469 -22.391 15.672 1 97.12 46 TRP B C 1
ATOM 2351 O O . TRP B 1 46 ? 7.137 -22.328 14.641 1 97.12 46 TRP B O 1
ATOM 2361 N N . TYR B 1 47 ? 6.727 -21.688 16.734 1 97.62 47 TYR B N 1
ATOM 2362 C CA . TYR B 1 47 ? 7.867 -20.781 16.75 1 97.62 47 TYR B CA 1
ATOM 2363 C C . TYR B 1 47 ? 9.18 -21.562 16.797 1 97.62 47 TYR B C 1
ATOM 2365 O O . TYR B 1 47 ? 10.18 -21.141 16.203 1 97.62 47 TYR B O 1
ATOM 2373 N N . GLY B 1 48 ? 9.18 -22.641 17.5 1 97.12 48 GLY B N 1
ATOM 2374 C CA . GLY B 1 48 ? 10.336 -23.531 17.484 1 97.12 48 GLY B CA 1
ATOM 2375 C C . GLY B 1 48 ? 10.586 -24.156 16.125 1 97.12 48 GLY B C 1
ATOM 2376 O O . GLY B 1 48 ? 11.734 -24.312 15.719 1 97.12 48 GLY B O 1
ATOM 2377 N N . MET B 1 49 ? 9.562 -24.5 15.43 1 96.31 49 MET B N 1
ATOM 2378 C CA . MET B 1 49 ? 9.625 -25.125 14.109 1 96.31 49 MET B CA 1
ATOM 2379 C C . MET B 1 49 ? 10.328 -24.203 13.109 1 96.31 49 MET B C 1
ATOM 2381 O O . MET B 1 49 ? 10.945 -24.688 12.156 1 96.31 49 MET B O 1
ATOM 2385 N N . MET B 1 50 ? 10.289 -22.969 13.328 1 97 50 MET B N 1
ATOM 2386 C CA . MET B 1 50 ? 10.914 -22 12.43 1 97 50 MET B CA 1
ATOM 2387 C C . MET B 1 50 ? 12.422 -22.203 12.367 1 97 50 MET B C 1
ATOM 2389 O O . MET B 1 50 ? 13.055 -21.906 11.352 1 97 50 MET B O 1
ATOM 2393 N N . MET B 1 51 ? 12.969 -22.703 13.453 1 96.38 51 MET B N 1
ATOM 2394 C CA . MET B 1 51 ? 14.422 -22.891 13.531 1 96.38 51 MET B CA 1
ATOM 2395 C C . MET B 1 51 ? 14.891 -23.953 12.555 1 96.38 51 MET B C 1
ATOM 2397 O O . MET B 1 51 ? 16.031 -23.922 12.094 1 96.38 51 MET B O 1
ATOM 2401 N N . GLY B 1 52 ? 14.055 -24.859 12.227 1 95.38 52 GLY B N 1
ATOM 2402 C CA . GLY B 1 52 ? 14.422 -25.938 11.328 1 95.38 52 GLY B CA 1
ATOM 2403 C C . GLY B 1 52 ? 13.898 -25.75 9.914 1 95.38 52 GLY B C 1
ATOM 2404 O O . GLY B 1 52 ? 14.008 -26.656 9.078 1 95.38 52 GLY B O 1
ATOM 2405 N N . ASP B 1 53 ? 13.297 -24.688 9.594 1 97 53 ASP B N 1
ATOM 2406 C CA . ASP B 1 53 ? 12.688 -24.422 8.297 1 97 53 ASP B CA 1
ATOM 2407 C C . ASP B 1 53 ? 13.664 -23.672 7.387 1 97 53 ASP B C 1
ATOM 2409 O O . ASP B 1 53 ? 13.672 -22.438 7.363 1 97 53 ASP B O 1
ATOM 2413 N N . GLU B 1 54 ? 14.391 -24.406 6.566 1 96.94 54 GLU B N 1
ATOM 2414 C CA . GLU B 1 54 ? 15.438 -23.828 5.727 1 96.94 54 GLU B CA 1
ATOM 2415 C C . GLU B 1 54 ? 14.859 -22.875 4.695 1 96.94 54 GLU B C 1
ATOM 2417 O O . GLU B 1 54 ? 15.484 -21.859 4.352 1 96.94 54 GLU B O 1
ATOM 2422 N N . ARG B 1 55 ? 13.75 -23.203 4.188 1 96.88 55 ARG B N 1
ATOM 2423 C CA . ARG B 1 55 ? 13.109 -22.328 3.205 1 96.88 55 ARG B CA 1
ATOM 2424 C C . ARG B 1 55 ? 12.742 -20.984 3.828 1 96.88 55 ARG B C 1
ATOM 2426 O O . ARG B 1 55 ? 12.914 -19.938 3.205 1 96.88 55 ARG B O 1
ATOM 2433 N N . LEU B 1 56 ? 12.234 -21.016 5.078 1 97.94 56 LEU B N 1
ATOM 2434 C CA . LEU B 1 56 ? 11.938 -19.781 5.793 1 97.94 56 LEU B CA 1
ATOM 2435 C C . LEU B 1 56 ? 13.203 -18.984 6.066 1 97.94 56 LEU B C 1
ATOM 2437 O O . LEU B 1 56 ? 13.211 -17.766 5.949 1 97.94 56 LEU B O 1
ATOM 2441 N N . HIS B 1 57 ? 14.312 -19.688 6.383 1 98.31 57 HIS B N 1
ATOM 2442 C CA . HIS B 1 57 ? 15.578 -19 6.633 1 98.31 57 HIS B CA 1
ATOM 2443 C C . HIS B 1 57 ? 16.047 -18.266 5.387 1 98.31 57 HIS B C 1
ATOM 2445 O O . HIS B 1 57 ? 16.5 -17.109 5.477 1 98.31 57 HIS B O 1
ATOM 2451 N N . ALA B 1 58 ? 15.938 -18.938 4.297 1 98.12 58 ALA B N 1
ATOM 2452 C CA . ALA B 1 58 ? 16.344 -18.312 3.039 1 98.12 58 ALA B CA 1
ATOM 2453 C C . ALA B 1 58 ? 15.461 -17.109 2.717 1 98.12 58 ALA B C 1
ATOM 2455 O O . ALA B 1 58 ? 15.953 -16.062 2.305 1 98.12 58 ALA B O 1
ATOM 2456 N N . ALA B 1 59 ? 14.164 -17.25 2.92 1 98.44 59 ALA B N 1
ATOM 2457 C CA . ALA B 1 59 ? 13.219 -16.156 2.674 1 98.44 59 ALA B CA 1
ATOM 2458 C C . ALA B 1 59 ? 13.492 -14.977 3.604 1 98.44 59 ALA B C 1
ATOM 2460 O O . ALA B 1 59 ? 13.406 -13.812 3.188 1 98.44 59 ALA B O 1
ATOM 2461 N N . ALA B 1 60 ? 13.82 -15.305 4.828 1 98.44 60 ALA B N 1
ATOM 2462 C CA . ALA B 1 60 ? 14.133 -14.258 5.805 1 98.44 60 ALA B CA 1
ATOM 2463 C C . ALA B 1 60 ? 15.406 -13.508 5.414 1 98.44 60 ALA B C 1
ATOM 2465 O O . ALA B 1 60 ? 15.453 -12.281 5.492 1 98.44 60 ALA B O 1
ATOM 2466 N N . TYR B 1 61 ? 16.375 -14.211 5.016 1 98.19 61 TYR B N 1
ATOM 2467 C CA . TYR B 1 61 ? 17.609 -13.586 4.562 1 98.19 61 TYR B CA 1
ATOM 2468 C C . TYR B 1 61 ? 17.359 -12.672 3.371 1 98.19 61 TYR B C 1
ATOM 2470 O O . TYR B 1 61 ? 17.812 -11.523 3.357 1 98.19 61 TYR B O 1
ATOM 2478 N N . ASN B 1 62 ? 16.656 -13.172 2.395 1 98.56 62 ASN B N 1
ATOM 2479 C CA . ASN B 1 62 ? 16.328 -12.367 1.225 1 98.56 62 ASN B CA 1
ATOM 2480 C C . ASN B 1 62 ? 15.562 -11.102 1.61 1 9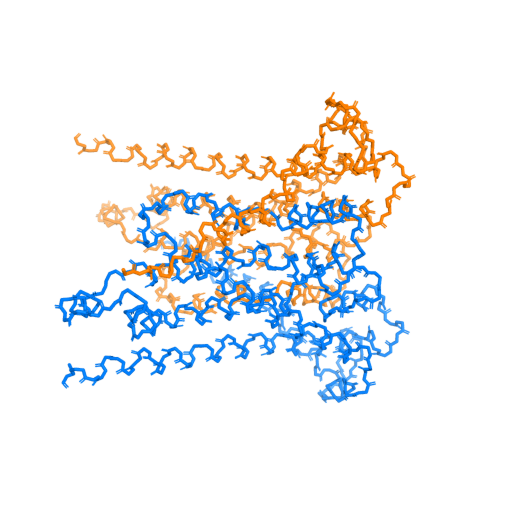8.56 62 ASN B C 1
ATOM 2482 O O . ASN B 1 62 ? 15.875 -10.016 1.134 1 98.56 62 ASN B O 1
ATOM 2486 N N . SER B 1 63 ? 14.523 -11.289 2.486 1 98.75 63 SER B N 1
ATOM 2487 C CA . SER B 1 63 ? 13.719 -10.156 2.912 1 98.75 63 SER B CA 1
ATOM 2488 C C . SER B 1 63 ? 14.57 -9.094 3.586 1 98.75 63 SER B C 1
ATOM 2490 O O . SER B 1 63 ? 14.461 -7.902 3.27 1 98.75 63 SER B O 1
ATOM 2492 N N . LEU B 1 64 ? 15.469 -9.531 4.457 1 98.44 64 LEU B N 1
ATOM 2493 C CA . LEU B 1 64 ? 16.297 -8.602 5.215 1 98.44 64 LEU B CA 1
ATOM 2494 C C . LEU B 1 64 ? 17.328 -7.938 4.312 1 98.44 64 LEU B C 1
ATOM 2496 O O . LEU B 1 64 ? 17.547 -6.73 4.398 1 98.44 64 LEU B O 1
ATOM 2500 N N . ALA B 1 65 ? 17.938 -8.688 3.447 1 98.5 65 ALA B N 1
ATOM 2501 C CA . ALA B 1 65 ? 18.953 -8.164 2.545 1 98.5 65 ALA B CA 1
ATOM 2502 C C . ALA B 1 65 ? 18.359 -7.148 1.573 1 98.5 65 ALA B C 1
ATOM 2504 O O . ALA B 1 65 ? 18.938 -6.074 1.366 1 98.5 65 ALA B O 1
ATOM 2505 N N . ILE B 1 66 ? 17.25 -7.48 1.031 1 98.62 66 ILE B N 1
ATOM 2506 C CA . ILE B 1 66 ? 16.578 -6.59 0.093 1 98.62 66 ILE B CA 1
ATOM 2507 C C . ILE B 1 66 ? 16.141 -5.316 0.811 1 98.62 66 ILE B C 1
ATOM 2509 O O . ILE B 1 66 ? 16.359 -4.211 0.311 1 98.62 66 ILE B O 1
ATOM 2513 N N . ALA B 1 67 ? 15.562 -5.504 1.957 1 98.81 67 ALA B N 1
ATOM 2514 C CA . ALA B 1 67 ? 15.07 -4.355 2.711 1 98.81 67 ALA B CA 1
ATOM 2515 C C . ALA B 1 67 ? 16.219 -3.422 3.096 1 98.81 67 ALA B C 1
ATOM 2517 O O . ALA B 1 67 ? 16.094 -2.199 2.98 1 98.81 67 ALA B O 1
ATOM 2518 N N . ALA B 1 68 ? 17.312 -4.008 3.539 1 98.56 68 ALA B N 1
ATOM 2519 C CA . ALA B 1 68 ? 18.469 -3.205 3.934 1 98.56 68 ALA B CA 1
ATOM 2520 C C . ALA B 1 68 ? 19.062 -2.463 2.736 1 98.56 68 ALA B C 1
ATOM 2522 O O . ALA B 1 68 ? 19.297 -1.254 2.803 1 98.56 68 ALA B O 1
ATOM 2523 N N . ALA B 1 69 ? 19.266 -3.152 1.674 1 98.62 69 ALA B N 1
ATOM 2524 C CA . ALA B 1 69 ? 19.859 -2.559 0.479 1 98.62 69 ALA B CA 1
ATOM 2525 C C . ALA B 1 69 ? 18.953 -1.473 -0.1 1 98.62 69 ALA B C 1
ATOM 2527 O O . ALA B 1 69 ? 19.422 -0.388 -0.452 1 98.62 69 ALA B O 1
ATOM 2528 N N . SER B 1 70 ? 17.672 -1.767 -0.173 1 98.19 70 SER B N 1
ATOM 2529 C CA . SER B 1 70 ? 16.719 -0.809 -0.73 1 98.19 70 SER B CA 1
ATOM 2530 C C . SER B 1 70 ? 16.578 0.414 0.17 1 98.19 70 SER B C 1
ATOM 2532 O O . SER B 1 70 ? 16.5 1.544 -0.317 1 98.19 70 SER B O 1
ATOM 2534 N N . ALA B 1 71 ? 16.516 0.16 1.477 1 98.5 71 ALA B N 1
ATOM 2535 C CA . ALA B 1 71 ? 16.359 1.27 2.414 1 98.5 71 ALA B CA 1
ATOM 2536 C C . ALA B 1 71 ? 17.562 2.205 2.359 1 98.5 71 ALA B C 1
ATOM 2538 O O . ALA B 1 71 ? 17.406 3.428 2.355 1 98.5 71 ALA B O 1
ATOM 2539 N N . VAL B 1 72 ? 18.75 1.644 2.295 1 98.25 72 VAL B N 1
ATOM 2540 C CA . VAL B 1 72 ? 19.953 2.447 2.225 1 98.25 72 VAL B CA 1
ATOM 2541 C C . VAL B 1 72 ? 19.984 3.236 0.918 1 98.25 72 VAL B C 1
ATOM 2543 O O . VAL B 1 72 ? 20.203 4.449 0.922 1 98.25 72 VAL B O 1
ATOM 2546 N N . SER B 1 73 ? 19.734 2.547 -0.163 1 96.06 73 SER B N 1
ATOM 2547 C CA . SER B 1 73 ? 19.766 3.191 -1.472 1 96.06 73 SER B CA 1
ATOM 2548 C C . SER B 1 73 ? 18.703 4.281 -1.567 1 96.06 73 SER B C 1
ATOM 2550 O O . SER B 1 73 ? 18.969 5.387 -2.041 1 96.06 73 SER B O 1
ATOM 2552 N N . SER B 1 74 ? 17.469 3.99 -1.113 1 96.19 74 SER B N 1
ATOM 2553 C CA . SER B 1 74 ? 16.375 4.957 -1.153 1 96.19 74 SER B CA 1
ATOM 2554 C C . SER B 1 74 ? 16.688 6.176 -0.291 1 96.19 74 SER B C 1
ATOM 2556 O O . SER B 1 74 ? 16.359 7.305 -0.663 1 96.19 74 SER B O 1
ATOM 2558 N N . THR B 1 75 ? 17.281 5.891 0.833 1 96.56 75 THR B N 1
ATOM 2559 C CA . THR B 1 75 ? 17.609 6.984 1.741 1 96.56 75 THR B CA 1
ATOM 2560 C C . THR B 1 75 ? 18.672 7.895 1.127 1 96.56 75 THR B C 1
ATOM 2562 O O . THR B 1 75 ? 18.516 9.117 1.132 1 96.56 75 THR B O 1
ATOM 2565 N N . LEU B 1 76 ? 19.703 7.324 0.579 1 94.31 76 LEU B N 1
ATOM 2566 C CA . LEU B 1 76 ? 20.766 8.109 -0.047 1 94.31 76 LEU B CA 1
ATOM 2567 C C . LEU B 1 76 ? 20.203 8.945 -1.196 1 94.31 76 LEU B C 1
ATOM 2569 O O . LEU B 1 76 ? 20.484 10.148 -1.287 1 94.31 76 LEU B O 1
ATOM 2573 N N . LEU B 1 77 ? 19.391 8.391 -1.961 1 91.81 77 LEU B N 1
ATOM 2574 C CA . LEU B 1 77 ? 18.859 9.078 -3.137 1 91.81 77 LEU B CA 1
ATOM 2575 C C . LEU B 1 77 ? 17.781 10.086 -2.74 1 91.81 77 LEU B C 1
ATOM 2577 O O . LEU B 1 77 ? 17.703 11.172 -3.316 1 91.81 77 LEU B O 1
ATOM 2581 N N . GLY B 1 78 ? 16.906 9.672 -1.803 1 92.19 78 GLY B N 1
ATOM 2582 C CA . GLY B 1 78 ? 15.891 10.602 -1.331 1 92.19 78 GLY B CA 1
ATOM 2583 C C . GLY B 1 78 ? 16.469 11.828 -0.653 1 92.19 78 GLY B C 1
ATOM 2584 O O . GLY B 1 78 ? 16 12.945 -0.866 1 92.19 78 GLY B O 1
ATOM 2585 N N . VAL B 1 79 ? 17.469 11.609 0.127 1 91.62 79 VAL B N 1
ATOM 2586 C CA . VAL B 1 79 ? 18.156 12.711 0.799 1 91.62 79 VAL B CA 1
ATOM 2587 C C . VAL B 1 79 ? 18.859 13.586 -0.232 1 91.62 79 VAL B C 1
ATOM 2589 O O . VAL B 1 79 ? 18.812 14.812 -0.151 1 91.62 79 VAL B O 1
ATOM 2592 N N . ALA B 1 80 ? 19.5 12.953 -1.174 1 88.94 80 ALA B N 1
ATOM 2593 C CA . ALA B 1 80 ? 20.156 13.711 -2.238 1 88.94 80 ALA B CA 1
ATOM 2594 C C . ALA B 1 80 ? 19.156 14.602 -2.967 1 88.94 80 ALA B C 1
ATOM 2596 O O . ALA B 1 80 ? 19.453 15.758 -3.287 1 88.94 80 ALA B O 1
ATOM 2597 N N . ALA B 1 81 ? 18 14.086 -3.229 1 87.62 81 ALA B N 1
ATOM 2598 C CA . ALA B 1 81 ? 16.953 14.875 -3.887 1 87.62 81 ALA B CA 1
ATOM 2599 C C . ALA B 1 81 ? 16.516 16.047 -3.016 1 87.62 81 ALA B C 1
ATOM 2601 O O . ALA B 1 81 ? 16.297 17.156 -3.516 1 87.62 81 ALA B O 1
ATOM 2602 N N . GLY B 1 82 ? 16.359 15.773 -1.722 1 87.38 82 GLY B N 1
ATOM 2603 C CA . GLY B 1 82 ? 16.016 16.844 -0.802 1 87.38 82 GLY B CA 1
ATOM 2604 C C . GLY B 1 82 ? 17.047 17.953 -0.756 1 87.38 82 GLY B C 1
ATOM 2605 O O . GLY B 1 82 ? 16.703 19.125 -0.699 1 87.38 82 GLY B O 1
ATOM 2606 N N . LEU B 1 83 ? 18.281 17.594 -0.808 1 86.12 83 LEU B N 1
ATOM 2607 C CA . LEU B 1 83 ? 19.375 18.562 -0.769 1 86.12 83 LEU B CA 1
ATOM 2608 C C . LEU B 1 83 ? 19.469 19.328 -2.078 1 86.12 83 LEU B C 1
ATOM 2610 O O . LEU B 1 83 ? 19.828 20.516 -2.082 1 86.12 83 LEU B O 1
ATOM 2614 N N . ALA B 1 84 ? 19.172 18.672 -3.154 1 81.69 84 ALA B N 1
ATOM 2615 C CA . ALA B 1 84 ? 19.203 19.344 -4.453 1 81.69 84 ALA B CA 1
ATOM 2616 C C . ALA B 1 84 ? 18.156 20.453 -4.516 1 81.69 84 ALA B C 1
ATOM 2618 O O . ALA B 1 84 ? 18.422 21.516 -5.09 1 81.69 84 ALA B O 1
ATOM 2619 N N . VAL B 1 85 ? 17.016 20.266 -3.947 1 78 85 VAL B N 1
ATOM 2620 C CA . VAL B 1 85 ? 15.961 21.266 -3.908 1 78 85 VAL B CA 1
ATOM 2621 C C . VAL B 1 85 ? 16.406 22.453 -3.045 1 78 85 VAL B C 1
ATOM 2623 O O . VAL B 1 85 ? 16.156 23.609 -3.393 1 78 85 VAL B O 1
ATOM 2626 N N . ARG B 1 86 ? 16.938 22.156 -1.965 1 71.5 86 ARG B N 1
ATOM 2627 C CA . ARG B 1 86 ? 17.438 23.188 -1.062 1 71.5 86 ARG B CA 1
ATOM 2628 C C . ARG B 1 86 ? 18.406 24.109 -1.783 1 71.5 86 ARG B C 1
ATOM 2630 O O . ARG B 1 86 ? 18.375 25.328 -1.583 1 71.5 86 ARG B O 1
ATOM 2637 N N . ARG B 1 87 ? 19.141 23.672 -2.605 1 69.56 87 ARG B N 1
ATOM 2638 C CA . ARG B 1 87 ? 20.203 24.422 -3.254 1 69.56 87 ARG B CA 1
ATOM 2639 C C . ARG B 1 87 ? 19.656 25.25 -4.414 1 69.56 87 ARG B C 1
ATOM 2641 O O . ARG B 1 87 ? 20.078 26.406 -4.613 1 69.56 87 ARG B O 1
ATOM 2648 N N . HIS B 1 88 ? 18.75 24.672 -5.168 1 72.25 88 HIS B N 1
ATOM 2649 C CA . HIS B 1 88 ? 18.391 25.312 -6.434 1 72.25 88 HIS B CA 1
ATOM 2650 C C . HIS B 1 88 ? 17.047 26.016 -6.336 1 72.25 88 HIS B C 1
ATOM 2652 O O . HIS B 1 88 ? 16.672 26.766 -7.23 1 72.25 88 HIS B O 1
ATOM 2658 N N . GLY B 1 89 ? 16.391 25.828 -5.207 1 69.31 89 GLY B N 1
ATOM 2659 C CA . GLY B 1 89 ? 15.133 26.516 -4.969 1 69.31 89 GLY B CA 1
ATOM 2660 C C . GLY B 1 89 ? 14.008 26.016 -5.852 1 69.31 89 GLY B C 1
ATOM 2661 O O . GLY B 1 89 ? 13.023 26.719 -6.078 1 69.31 89 GLY B O 1
ATOM 2662 N N . LYS B 1 90 ? 14.18 24.938 -6.535 1 72.12 90 LYS B N 1
ATOM 2663 C CA . LYS B 1 90 ? 13.156 24.406 -7.438 1 72.12 90 LYS B CA 1
ATOM 2664 C C . LYS B 1 90 ? 12.25 23.422 -6.719 1 72.12 90 LYS B C 1
ATOM 2666 O O . LYS B 1 90 ? 11.992 22.328 -7.23 1 72.12 90 LYS B O 1
ATOM 2671 N N . VAL B 1 91 ? 11.703 23.797 -5.645 1 71.44 91 VAL B N 1
ATOM 2672 C CA . VAL B 1 91 ? 10.883 22.953 -4.789 1 71.44 91 VAL B CA 1
ATOM 2673 C C . VAL B 1 91 ? 9.688 22.422 -5.582 1 71.44 91 VAL B C 1
ATOM 2675 O O . VAL B 1 91 ? 9.43 21.219 -5.59 1 71.44 91 VAL B O 1
ATOM 2678 N N . GLY B 1 92 ? 9.195 23.188 -6.438 1 76.5 92 GLY B N 1
ATOM 2679 C CA . GLY B 1 92 ? 7.984 22.812 -7.156 1 76.5 92 GLY B CA 1
ATOM 2680 C C . GLY B 1 92 ? 8.203 21.703 -8.156 1 76.5 92 GLY B C 1
ATOM 2681 O O . GLY B 1 92 ? 7.395 20.766 -8.242 1 76.5 92 GLY B O 1
ATOM 2682 N N . LEU B 1 93 ? 9.305 21.75 -8.844 1 75.19 93 LEU B N 1
ATOM 2683 C CA . LEU B 1 93 ? 9.594 20.75 -9.859 1 75.19 93 LEU B CA 1
ATOM 2684 C C . LEU B 1 93 ? 9.922 19.406 -9.219 1 75.19 93 LEU B C 1
ATOM 2686 O O . LEU B 1 93 ? 9.453 18.359 -9.672 1 75.19 93 LEU B O 1
ATOM 2690 N N . VAL B 1 94 ? 10.719 19.484 -8.148 1 77.12 94 VAL B N 1
ATOM 2691 C CA . VAL B 1 94 ? 11.109 18.234 -7.484 1 77.12 94 VAL B CA 1
ATOM 2692 C C . VAL B 1 94 ? 9.891 17.609 -6.82 1 77.12 94 VAL B C 1
ATOM 2694 O O . VAL B 1 94 ? 9.703 16.391 -6.883 1 77.12 94 VAL B O 1
ATOM 2697 N N . ASP B 1 95 ? 9.07 18.422 -6.293 1 77.31 95 ASP B N 1
ATOM 2698 C CA . ASP B 1 95 ? 7.82 17.922 -5.73 1 77.31 95 ASP B CA 1
ATOM 2699 C C . ASP B 1 95 ? 6.961 17.266 -6.809 1 77.31 95 ASP B C 1
ATOM 2701 O O . ASP B 1 95 ? 6.395 16.203 -6.59 1 77.31 95 ASP B O 1
ATOM 2705 N N . ALA B 1 96 ? 6.922 17.906 -7.918 1 78.31 96 ALA B N 1
ATOM 2706 C CA . ALA B 1 96 ? 6.113 17.391 -9.023 1 78.31 96 ALA B CA 1
ATOM 2707 C C . ALA B 1 96 ? 6.621 16.031 -9.5 1 78.31 96 ALA B C 1
ATOM 2709 O O . ALA B 1 96 ? 5.844 15.219 -10.008 1 78.31 96 ALA B O 1
ATOM 2710 N N . ILE B 1 97 ? 7.816 15.781 -9.242 1 81.88 97 ILE B N 1
ATOM 2711 C CA . ILE B 1 97 ? 8.438 14.531 -9.68 1 81.88 97 ILE B CA 1
ATOM 2712 C C . ILE B 1 97 ? 8.312 13.484 -8.578 1 81.88 97 ILE B C 1
ATOM 2714 O O . ILE B 1 97 ? 8.078 12.305 -8.859 1 81.88 97 ILE B O 1
ATOM 2718 N N . MET B 1 98 ? 8.398 13.938 -7.348 1 84.31 98 MET B N 1
ATOM 2719 C CA . MET B 1 98 ? 8.547 12.977 -6.258 1 84.31 98 MET B CA 1
ATOM 2720 C C . MET B 1 98 ? 7.184 12.578 -5.695 1 84.31 98 MET B C 1
ATOM 2722 O O . MET B 1 98 ? 7.051 11.516 -5.082 1 84.31 98 MET B O 1
ATOM 2726 N N . TYR B 1 99 ? 6.164 13.234 -6.012 1 82.75 99 TYR B N 1
ATOM 2727 C CA . TYR B 1 99 ? 4.875 12.969 -5.379 1 82.75 99 TYR B CA 1
ATOM 2728 C C . TYR B 1 99 ? 4.059 11.977 -6.195 1 82.75 99 TYR B C 1
ATOM 2730 O O . TYR B 1 99 ? 3.393 11.102 -5.633 1 82.75 99 TYR B O 1
ATOM 2738 N N . PRO B 1 100 ? 4.129 11.953 -7.48 1 85 100 PRO B N 1
ATOM 2739 C CA . PRO B 1 100 ? 3.258 11.078 -8.273 1 85 100 PRO B CA 1
ATOM 2740 C C . PRO B 1 100 ? 3.426 9.602 -7.926 1 85 100 PRO B C 1
ATOM 2742 O O . PRO B 1 100 ? 2.438 8.875 -7.832 1 85 100 PRO B O 1
ATOM 2745 N N . PRO B 1 101 ? 4.621 9.109 -7.672 1 86.81 101 PRO B N 1
ATOM 2746 C CA . PRO B 1 101 ? 4.766 7.691 -7.324 1 86.81 101 PRO B CA 1
ATOM 2747 C C . PRO B 1 101 ? 3.957 7.305 -6.086 1 86.81 101 PRO B C 1
ATOM 2749 O O . PRO B 1 101 ? 3.561 6.145 -5.941 1 86.81 101 PRO B O 1
ATOM 2752 N N . LEU B 1 102 ? 3.703 8.289 -5.25 1 88.19 102 LEU B N 1
ATOM 2753 C CA . LEU B 1 102 ? 2.982 8.016 -4.008 1 88.19 102 LEU B CA 1
ATOM 2754 C C . LEU B 1 102 ? 1.502 7.773 -4.281 1 88.19 102 LEU B C 1
ATOM 2756 O O . LEU B 1 102 ? 0.796 7.207 -3.443 1 88.19 102 LEU B O 1
ATOM 2760 N N . VAL B 1 103 ? 1.085 8.211 -5.496 1 85.06 103 VAL B N 1
ATOM 2761 C CA . VAL B 1 103 ? -0.34 8.125 -5.797 1 85.06 103 VAL B CA 1
ATOM 2762 C C . VAL B 1 103 ? -0.585 7.035 -6.836 1 85.06 103 VAL B C 1
ATOM 2764 O O . VAL B 1 103 ? -1.727 6.625 -7.055 1 85.06 103 VAL B O 1
ATOM 2767 N N . LEU B 1 104 ? 0.455 6.543 -7.43 1 91.88 104 LEU B N 1
ATOM 2768 C CA . LEU B 1 104 ? 0.32 5.492 -8.43 1 91.88 104 LEU B CA 1
ATOM 2769 C C . LEU B 1 104 ? -0.051 4.164 -7.777 1 91.88 104 LEU B C 1
ATOM 2771 O O . LEU B 1 104 ? 0.486 3.816 -6.723 1 91.88 104 LEU B O 1
ATOM 2775 N N . PRO B 1 105 ? -0.984 3.459 -8.391 1 94.12 105 PRO B N 1
ATOM 2776 C CA . PRO B 1 105 ? -1.248 2.107 -7.898 1 94.12 105 PRO B CA 1
ATOM 2777 C C . PRO B 1 105 ? -0.013 1.21 -7.941 1 94.12 105 PRO B C 1
ATOM 2779 O O . PRO B 1 105 ? 0.727 1.221 -8.93 1 94.12 105 PRO B O 1
ATOM 2782 N N . GLU B 1 106 ? 0.161 0.519 -6.965 1 94.69 106 GLU B N 1
ATOM 2783 C CA . GLU B 1 106 ? 1.365 -0.296 -6.836 1 94.69 106 GLU B CA 1
ATOM 2784 C C . GLU B 1 106 ? 1.434 -1.358 -7.93 1 94.69 106 GLU B C 1
ATOM 2786 O O . GLU B 1 106 ? 2.518 -1.683 -8.422 1 94.69 106 GLU B O 1
ATOM 2791 N N . ILE B 1 107 ? 0.32 -1.884 -8.266 1 95.56 107 ILE B N 1
ATOM 2792 C CA . ILE B 1 107 ? 0.28 -2.924 -9.289 1 95.56 107 ILE B CA 1
ATOM 2793 C C . ILE B 1 107 ? 0.747 -2.354 -10.625 1 95.56 107 ILE B C 1
ATOM 2795 O O . ILE B 1 107 ? 1.386 -3.051 -11.414 1 95.56 107 ILE B O 1
ATOM 2799 N N . ALA B 1 108 ? 0.386 -1.12 -10.891 1 95.12 108 ALA B N 1
ATOM 2800 C CA . ALA B 1 108 ? 0.85 -0.469 -12.117 1 95.12 108 ALA B CA 1
ATOM 2801 C C . ALA B 1 108 ? 2.359 -0.25 -12.078 1 95.12 108 ALA B C 1
ATOM 2803 O O . ALA B 1 108 ? 3.043 -0.44 -13.086 1 95.12 108 ALA B O 1
ATOM 2804 N N . GLU B 1 109 ? 2.836 0.145 -10.922 1 94.81 109 GLU B N 1
ATOM 2805 C CA . GLU B 1 109 ? 4.281 0.282 -10.758 1 94.81 109 GLU B CA 1
ATOM 2806 C C . GLU B 1 109 ? 4.992 -1.041 -11.023 1 94.81 109 GLU B C 1
ATOM 2808 O O . GLU B 1 109 ? 6.008 -1.077 -11.719 1 94.81 109 GLU B O 1
ATOM 2813 N N . ALA B 1 110 ? 4.441 -2.074 -10.484 1 96.25 110 ALA B N 1
ATOM 2814 C CA . ALA B 1 110 ? 5.051 -3.395 -10.609 1 96.25 110 ALA B CA 1
ATOM 2815 C C . ALA B 1 110 ? 5.027 -3.875 -12.055 1 96.25 110 ALA B C 1
ATOM 2817 O O . ALA B 1 110 ? 6.02 -4.414 -12.555 1 96.25 110 ALA B O 1
ATOM 2818 N N . ALA B 1 111 ? 3.93 -3.658 -12.711 1 94.81 111 ALA B N 1
ATOM 2819 C CA . ALA B 1 111 ? 3.812 -4.027 -14.117 1 94.81 111 ALA B CA 1
ATOM 2820 C C . ALA B 1 111 ? 4.805 -3.246 -14.977 1 94.81 111 ALA B C 1
ATOM 2822 O O . ALA B 1 111 ? 5.449 -3.812 -15.859 1 94.81 111 ALA B O 1
ATOM 2823 N N . ALA B 1 112 ? 4.891 -1.99 -14.688 1 95.06 112 ALA B N 1
ATOM 2824 C CA . ALA B 1 112 ? 5.832 -1.146 -15.414 1 95.06 112 ALA B CA 1
ATOM 2825 C C . ALA B 1 112 ? 7.27 -1.626 -15.211 1 95.06 112 ALA B C 1
ATOM 2827 O O . ALA B 1 112 ? 8.055 -1.66 -16.156 1 95.06 112 ALA B O 1
ATOM 2828 N N . LEU B 1 113 ? 7.57 -1.994 -14.055 1 94.75 113 LEU B N 1
ATOM 2829 C CA . LEU B 1 113 ? 8.914 -2.48 -13.742 1 94.75 113 LEU B CA 1
ATOM 2830 C C . LEU B 1 113 ? 9.203 -3.777 -14.492 1 94.75 113 LEU B C 1
ATOM 2832 O O . LEU B 1 113 ? 10.297 -3.951 -15.039 1 94.75 113 LEU B O 1
ATOM 2836 N N . LEU B 1 114 ? 8.234 -4.676 -14.445 1 94.12 114 LEU B N 1
ATOM 2837 C CA . LEU B 1 114 ? 8.422 -5.941 -15.148 1 94.12 114 LEU B CA 1
ATOM 2838 C C . LEU B 1 114 ? 8.703 -5.707 -16.625 1 94.12 114 LEU B C 1
ATOM 2840 O O . LEU B 1 114 ? 9.641 -6.281 -17.188 1 94.12 114 LEU B O 1
ATOM 2844 N N . LEU B 1 115 ? 7.93 -4.859 -17.234 1 92.06 115 LEU B N 1
ATOM 2845 C CA . LEU B 1 115 ? 8.109 -4.562 -18.656 1 92.06 115 LEU B CA 1
ATOM 2846 C C . LEU B 1 115 ? 9.469 -3.918 -18.906 1 92.06 115 LEU B C 1
ATOM 2848 O O . LEU B 1 115 ? 10.141 -4.254 -19.875 1 92.06 115 LEU B O 1
ATOM 2852 N N . PHE B 1 116 ? 9.852 -3.057 -18.047 1 93.38 116 PHE B N 1
ATOM 2853 C CA . PHE B 1 116 ? 11.109 -2.342 -18.172 1 93.38 116 PHE B CA 1
ATOM 2854 C C . PHE B 1 116 ? 12.289 -3.301 -18.062 1 93.38 116 PHE B C 1
ATOM 2856 O O . PHE B 1 116 ? 13.195 -3.27 -18.906 1 93.38 116 PHE B O 1
ATOM 2863 N N . LEU B 1 117 ? 12.258 -4.125 -17.125 1 93.06 117 LEU B N 1
ATOM 2864 C CA . LEU B 1 117 ? 13.344 -5.066 -16.906 1 93.06 117 LEU B CA 1
ATOM 2865 C C . LEU B 1 117 ? 13.406 -6.102 -18.016 1 93.06 117 LEU B C 1
ATOM 2867 O O . LEU B 1 117 ? 14.492 -6.527 -18.422 1 93.06 117 LEU B O 1
ATOM 2871 N N . THR B 1 118 ? 12.258 -6.473 -18.484 1 91.25 118 THR B N 1
ATOM 2872 C CA . THR B 1 118 ? 12.203 -7.379 -19.625 1 91.25 118 THR B CA 1
ATOM 2873 C C . THR B 1 118 ? 12.789 -6.711 -20.875 1 91.25 118 THR B C 1
ATOM 2875 O O . THR B 1 118 ? 13.539 -7.336 -21.625 1 91.25 118 THR B O 1
ATOM 2878 N N . ALA B 1 119 ? 12.5 -5.477 -21.062 1 91 119 ALA B N 1
ATOM 2879 C CA . ALA B 1 119 ? 13 -4.727 -22.219 1 91 119 ALA B CA 1
ATOM 2880 C C . ALA B 1 119 ? 14.523 -4.609 -22.172 1 91 119 ALA B C 1
ATOM 2882 O O . ALA B 1 119 ? 15.18 -4.621 -23.219 1 91 119 ALA B O 1
ATOM 2883 N N . LEU B 1 120 ? 15.047 -4.516 -21.016 1 92.06 120 LEU B N 1
ATOM 2884 C CA . LEU B 1 120 ? 16.484 -4.391 -20.859 1 92.06 120 LEU B CA 1
ATOM 2885 C C . LEU B 1 120 ? 17.172 -5.754 -20.906 1 92.06 120 LEU B C 1
ATOM 2887 O O . LEU B 1 120 ? 18.391 -5.844 -20.875 1 92.06 120 LEU B O 1
ATOM 2891 N N . ASP B 1 121 ? 16.391 -6.828 -20.969 1 93.19 121 ASP B N 1
ATOM 2892 C CA . ASP B 1 121 ? 16.891 -8.203 -21.016 1 93.19 121 ASP B CA 1
ATOM 2893 C C . ASP B 1 121 ? 17.703 -8.539 -19.766 1 93.19 121 ASP B C 1
ATOM 2895 O O . ASP B 1 121 ? 18.797 -9.109 -19.875 1 93.19 121 ASP B O 1
ATOM 2899 N N . VAL B 1 122 ? 17.219 -8.039 -18.719 1 93.25 122 VAL B N 1
ATOM 2900 C CA . VAL B 1 122 ? 17.859 -8.336 -17.438 1 93.25 122 VAL B CA 1
ATOM 2901 C C . VAL B 1 122 ? 17.188 -9.539 -16.781 1 93.25 122 VAL B C 1
ATOM 2903 O O . VAL B 1 122 ? 15.953 -9.625 -16.75 1 93.25 122 VAL B O 1
ATOM 2906 N N . ASP B 1 123 ? 18 -10.492 -16.297 1 94.25 123 ASP B N 1
ATOM 2907 C CA . ASP B 1 123 ? 17.438 -11.625 -15.562 1 94.25 123 ASP B CA 1
ATOM 2908 C C . ASP B 1 123 ? 16.875 -11.188 -14.211 1 94.25 123 ASP B C 1
ATOM 2910 O O . ASP B 1 123 ? 17.547 -10.477 -13.453 1 94.25 123 ASP B O 1
ATOM 2914 N N . LEU B 1 124 ? 15.719 -11.547 -13.969 1 94.94 124 LEU B N 1
ATOM 2915 C CA . LEU B 1 124 ? 15.102 -11.211 -12.695 1 94.94 124 LEU B CA 1
ATOM 2916 C C . LEU B 1 124 ? 15.797 -11.945 -11.547 1 94.94 124 LEU B C 1
ATOM 2918 O O . LEU B 1 124 ? 16.219 -13.094 -11.703 1 94.94 124 LEU B O 1
ATOM 2922 N N . GLY B 1 125 ? 15.938 -11.258 -10.445 1 96.5 125 GLY B N 1
ATOM 2923 C CA . GLY B 1 125 ? 16.578 -11.781 -9.242 1 96.5 125 GLY B CA 1
ATOM 2924 C C . GLY B 1 125 ? 16.594 -10.789 -8.094 1 96.5 125 GLY B C 1
ATOM 2925 O O . GLY B 1 125 ? 15.781 -9.859 -8.07 1 96.5 125 GLY B O 1
ATOM 2926 N N . LEU B 1 126 ? 17.422 -11.047 -7.188 1 96.69 126 LEU B N 1
ATOM 2927 C CA . LEU B 1 126 ? 17.5 -10.227 -5.984 1 96.69 126 LEU B CA 1
ATOM 2928 C C . LEU B 1 126 ? 17.781 -8.766 -6.332 1 96.69 126 LEU B C 1
ATOM 2930 O O . LEU B 1 126 ? 17.172 -7.859 -5.758 1 96.69 126 LEU B O 1
ATOM 2934 N N . LYS B 1 127 ? 18.594 -8.555 -7.277 1 96.12 127 LYS B N 1
ATOM 2935 C CA . LYS B 1 127 ? 18.984 -7.199 -7.656 1 96.12 127 LYS B CA 1
ATOM 2936 C C . LYS B 1 127 ? 17.797 -6.43 -8.242 1 96.12 127 LYS B C 1
ATOM 2938 O O . LYS B 1 127 ? 17.625 -5.242 -7.961 1 96.12 127 LYS B O 1
ATOM 2943 N N . THR B 1 128 ? 17.031 -7.105 -9.062 1 96.69 128 THR B N 1
ATOM 2944 C CA . THR B 1 128 ? 15.906 -6.418 -9.688 1 96.69 128 THR B CA 1
ATOM 2945 C C . THR B 1 128 ? 14.82 -6.117 -8.656 1 96.69 128 THR B C 1
ATOM 2947 O O . THR B 1 128 ? 14.094 -5.125 -8.789 1 96.69 128 THR B O 1
ATOM 2950 N N . VAL B 1 129 ? 14.727 -6.945 -7.602 1 98.12 129 VAL B N 1
ATOM 2951 C CA . VAL B 1 129 ? 13.797 -6.641 -6.516 1 98.12 129 VAL B CA 1
ATOM 2952 C C . VAL B 1 129 ? 14.266 -5.391 -5.773 1 98.12 129 VAL B C 1
ATOM 2954 O O . VAL B 1 129 ? 13.461 -4.492 -5.496 1 98.12 129 VAL B O 1
ATOM 2957 N N . VAL B 1 130 ? 15.555 -5.305 -5.531 1 97.56 130 VAL B N 1
ATOM 2958 C CA . VAL B 1 130 ? 16.125 -4.145 -4.848 1 97.56 130 VAL B CA 1
ATOM 2959 C C . VAL B 1 130 ? 15.867 -2.885 -5.668 1 97.56 130 VAL B C 1
ATOM 2961 O O . VAL B 1 130 ? 15.453 -1.857 -5.133 1 97.56 130 VAL B O 1
ATOM 2964 N N . ILE B 1 131 ? 16.062 -2.99 -6.914 1 94.62 131 ILE B N 1
ATOM 2965 C CA . ILE B 1 131 ? 15.867 -1.86 -7.816 1 94.62 131 ILE B CA 1
ATOM 2966 C C . ILE B 1 131 ? 14.398 -1.444 -7.809 1 94.62 131 ILE B C 1
ATOM 2968 O O . ILE B 1 131 ? 14.086 -0.255 -7.734 1 94.62 131 ILE B O 1
ATOM 2972 N N . GLY B 1 132 ? 13.539 -2.455 -7.895 1 95.5 132 GLY B N 1
ATOM 2973 C CA . GLY B 1 132 ? 12.109 -2.176 -7.891 1 95.5 132 GLY B CA 1
ATOM 2974 C C . GLY B 1 132 ? 11.641 -1.486 -6.625 1 95.5 132 GLY B C 1
ATOM 2975 O O . GLY B 1 132 ? 10.867 -0.528 -6.684 1 95.5 132 GLY B O 1
ATOM 2976 N N . HIS B 1 133 ? 12.086 -1.992 -5.488 1 97.38 133 HIS B N 1
ATOM 2977 C CA . HIS B 1 133 ? 11.734 -1.366 -4.219 1 97.38 133 HIS B CA 1
ATOM 2978 C C . HIS B 1 133 ? 12.297 0.047 -4.125 1 97.38 133 HIS B C 1
ATOM 2980 O O . HIS B 1 133 ? 11.594 0.979 -3.742 1 97.38 133 HIS B O 1
ATOM 2986 N N . THR B 1 134 ? 13.531 0.198 -4.539 1 95.75 134 THR B N 1
ATOM 2987 C CA . THR B 1 134 ? 14.219 1.48 -4.43 1 95.75 134 THR B CA 1
ATOM 2988 C C . THR B 1 134 ? 13.539 2.531 -5.305 1 95.75 134 THR B C 1
ATOM 2990 O O . THR B 1 134 ? 13.32 3.664 -4.871 1 95.75 134 THR B O 1
ATOM 2993 N N . ALA B 1 135 ? 13.188 2.172 -6.473 1 92.19 135 ALA B N 1
ATOM 2994 C CA . ALA B 1 135 ? 12.641 3.086 -7.473 1 92.19 135 ALA B CA 1
ATOM 2995 C C . ALA B 1 135 ? 11.461 3.871 -6.91 1 92.19 135 ALA B C 1
ATOM 2997 O O . ALA B 1 135 ? 11.312 5.062 -7.188 1 92.19 135 ALA B O 1
ATOM 2998 N N . PHE B 1 136 ? 10.766 3.229 -6.059 1 89.06 136 PHE B N 1
ATOM 2999 C CA . PHE B 1 136 ? 9.555 3.912 -5.629 1 89.06 136 PHE B CA 1
ATOM 3000 C C . PHE B 1 136 ? 9.648 4.309 -4.16 1 89.06 136 PHE B C 1
ATOM 3002 O O . PHE B 1 136 ? 8.977 5.242 -3.721 1 89.06 136 PHE B O 1
ATOM 3009 N N . ASN B 1 137 ? 10.531 3.701 -3.414 1 95.06 137 ASN B N 1
ATOM 3010 C CA . ASN B 1 137 ? 10.68 4.051 -2.004 1 95.06 137 ASN B CA 1
ATOM 3011 C C . ASN B 1 137 ? 11.477 5.336 -1.827 1 95.06 137 ASN B C 1
ATOM 3013 O O . ASN B 1 137 ? 11.445 5.953 -0.761 1 95.06 137 ASN B O 1
ATOM 3017 N N . ILE B 1 138 ? 12.141 5.828 -2.91 1 94.25 138 ILE B N 1
ATOM 3018 C CA . ILE B 1 138 ? 12.836 7.113 -2.912 1 94.25 138 ILE B CA 1
ATOM 3019 C C . ILE B 1 138 ? 11.859 8.234 -2.574 1 94.25 138 ILE B C 1
ATOM 3021 O O . ILE B 1 138 ? 12.18 9.133 -1.798 1 94.25 138 ILE B O 1
ATOM 3025 N N . ALA B 1 139 ? 10.719 8.133 -3.17 1 93 139 ALA B N 1
ATOM 3026 C CA . ALA B 1 139 ? 9.711 9.172 -2.996 1 93 139 ALA B CA 1
ATOM 3027 C C . ALA B 1 139 ? 9.266 9.273 -1.538 1 93 139 ALA B C 1
ATOM 3029 O O . ALA B 1 139 ? 9.055 10.367 -1.02 1 93 139 ALA B O 1
ATOM 3030 N N . TYR B 1 140 ? 9.172 8.156 -0.865 1 94.69 140 TYR B N 1
ATOM 3031 C CA . TYR B 1 140 ? 8.766 8.133 0.535 1 94.69 140 TYR B CA 1
ATOM 3032 C C . TYR B 1 140 ? 9.828 8.758 1.425 1 94.69 140 TYR B C 1
ATOM 3034 O O . TYR B 1 140 ? 9.516 9.539 2.326 1 94.69 140 TYR B O 1
ATOM 3042 N N . VAL B 1 141 ? 11.039 8.438 1.118 1 95.31 141 VAL B N 1
ATOM 3043 C CA . VAL B 1 141 ? 12.125 9.031 1.893 1 95.31 141 VAL B CA 1
ATOM 3044 C C . VAL B 1 141 ? 12.164 10.539 1.664 1 95.31 141 VAL B C 1
ATOM 3046 O O . VAL B 1 141 ? 12.32 11.312 2.611 1 95.31 141 VAL B O 1
ATOM 3049 N N . TYR B 1 142 ? 12.023 10.945 0.447 1 92.12 142 TYR B N 1
ATOM 3050 C CA . TYR B 1 142 ? 12.047 12.359 0.101 1 92.12 142 TYR B CA 1
ATOM 3051 C C . TYR B 1 142 ? 10.977 13.125 0.868 1 92.12 142 TYR B C 1
ATOM 3053 O O . TYR B 1 142 ? 11.266 14.141 1.505 1 92.12 142 TYR B O 1
ATOM 3061 N N . VAL B 1 143 ? 9.812 12.633 0.879 1 91.88 143 VAL B N 1
ATOM 3062 C CA . VAL B 1 143 ? 8.695 13.367 1.465 1 91.88 143 VAL B CA 1
ATOM 3063 C C . VAL B 1 143 ? 8.883 13.477 2.977 1 91.88 143 VAL B C 1
ATOM 3065 O O . VAL B 1 143 ? 8.523 14.492 3.58 1 91.88 143 VAL B O 1
ATOM 3068 N N . VAL B 1 144 ? 9.508 12.516 3.537 1 93.69 144 VAL B N 1
ATOM 3069 C CA . VAL B 1 144 ? 9.688 12.492 4.984 1 93.69 144 VAL B CA 1
ATOM 3070 C C . VAL B 1 144 ? 10.883 13.359 5.375 1 93.69 144 VAL B C 1
ATOM 3072 O O . VAL B 1 144 ? 10.812 14.117 6.344 1 93.69 144 VAL B O 1
ATOM 3075 N N . ALA B 1 145 ? 11.891 13.391 4.562 1 93.56 145 ALA B N 1
ATOM 3076 C CA . ALA B 1 145 ? 13.156 13.984 4.977 1 93.56 145 ALA B CA 1
ATOM 3077 C C . ALA B 1 145 ? 13.312 15.398 4.41 1 93.56 145 ALA B C 1
ATOM 3079 O O . ALA B 1 145 ? 14.023 16.234 4.98 1 93.56 145 ALA B O 1
ATOM 3080 N N . ALA B 1 146 ? 12.672 15.711 3.326 1 90.94 146 ALA B N 1
ATOM 3081 C CA . ALA B 1 146 ? 12.93 16.938 2.566 1 90.94 146 ALA B CA 1
ATOM 3082 C C . ALA B 1 146 ? 12.602 18.172 3.393 1 90.94 146 ALA B C 1
ATOM 3084 O O . ALA B 1 146 ? 13.383 19.125 3.432 1 90.94 146 ALA B O 1
ATOM 3085 N N . PRO B 1 147 ? 11.477 18.172 4.07 1 90.06 147 PRO B N 1
ATOM 3086 C CA . PRO B 1 147 ? 11.18 19.375 4.852 1 90.06 147 PRO B CA 1
ATOM 3087 C C . PRO B 1 147 ? 12.266 19.688 5.875 1 90.06 147 PRO B C 1
ATOM 3089 O O . PRO B 1 147 ? 12.602 20.859 6.074 1 90.06 147 PRO B O 1
ATOM 3092 N N . ALA B 1 148 ? 12.781 18.734 6.492 1 90.44 148 ALA B N 1
ATOM 3093 C CA . ALA B 1 148 ? 13.836 18.953 7.477 1 90.44 148 ALA B CA 1
ATOM 3094 C C . ALA B 1 148 ? 15.141 19.375 6.805 1 90.44 148 ALA B C 1
ATOM 3096 O O . ALA B 1 148 ? 15.875 20.203 7.34 1 90.44 148 ALA B O 1
ATOM 3097 N N . LEU B 1 149 ? 15.414 18.859 5.676 1 89.62 149 LEU B N 1
ATOM 3098 C CA . LEU B 1 149 ? 16.625 19.172 4.934 1 89.62 149 LEU B CA 1
ATOM 3099 C C . LEU B 1 149 ? 16.578 20.578 4.363 1 89.62 149 LEU B C 1
ATOM 3101 O O . LEU B 1 149 ? 17.625 21.203 4.145 1 89.62 149 LEU B O 1
ATOM 3105 N N . GLN B 1 150 ? 15.398 21.047 4.152 1 86.19 150 GLN B N 1
ATOM 3106 C CA . GLN B 1 150 ? 15.234 22.312 3.451 1 86.19 150 GLN B CA 1
ATOM 3107 C C . GLN B 1 150 ? 14.992 23.453 4.434 1 86.19 150 GLN B C 1
ATOM 3109 O O . GLN B 1 150 ? 15.016 24.625 4.055 1 86.19 150 GLN B O 1
ATOM 3114 N N . ARG B 1 151 ? 14.781 23.094 5.633 1 82.31 151 ARG B N 1
ATOM 3115 C CA . ARG B 1 151 ? 14.547 24.125 6.645 1 82.31 151 ARG B CA 1
ATOM 3116 C C . ARG B 1 151 ? 15.82 24.922 6.926 1 82.31 151 ARG B C 1
ATOM 3118 O O . ARG B 1 151 ? 16.891 24.328 7.133 1 82.31 151 ARG B O 1
ATOM 3125 N N . SER B 1 152 ? 15.641 26.203 6.734 1 75.06 152 SER B N 1
ATOM 3126 C CA . SER B 1 152 ? 16.75 27.094 7.059 1 75.06 152 SER B CA 1
ATOM 3127 C C . SER B 1 152 ? 17 27.141 8.562 1 75.06 152 SER B C 1
ATOM 3129 O O . SER B 1 152 ? 16.062 27.047 9.359 1 75.06 152 SER B O 1
ATOM 3131 N N . SER B 1 153 ? 18.328 26.984 8.828 1 76.5 153 SER B N 1
ATOM 3132 C CA . SER B 1 153 ? 18.672 27.047 10.242 1 76.5 153 SER B CA 1
ATOM 3133 C C . SER B 1 153 ? 19.578 28.234 10.547 1 76.5 153 SER B C 1
ATOM 3135 O O . SER B 1 153 ? 20.438 28.594 9.742 1 76.5 153 SER B O 1
ATOM 3137 N N . SER B 1 154 ? 19.188 28.938 11.617 1 86 154 SER B N 1
ATOM 3138 C CA . SER B 1 154 ? 20.031 30 12.109 1 86 154 SER B CA 1
ATOM 3139 C C . SER B 1 154 ? 21.469 29.531 12.289 1 86 154 SER B C 1
ATOM 3141 O O . SER B 1 154 ? 22.422 30.297 12.102 1 86 154 SER B O 1
ATOM 3143 N N . LEU B 1 155 ? 21.625 28.344 12.57 1 86.88 155 LEU B N 1
ATOM 3144 C CA . LEU B 1 155 ? 22.953 27.766 12.766 1 86.88 155 LEU B CA 1
ATOM 3145 C C . LEU B 1 155 ? 23.734 27.734 11.453 1 86.88 155 LEU B C 1
ATOM 3147 O O . LEU B 1 155 ? 24.953 27.969 11.438 1 86.88 155 LEU B O 1
ATOM 3151 N N . GLU B 1 156 ? 23 27.422 10.484 1 87.56 156 GLU B N 1
ATOM 3152 C CA . GLU B 1 156 ? 23.656 27.422 9.18 1 87.56 156 GLU B CA 1
ATOM 3153 C C . GLU B 1 156 ? 24.109 28.828 8.789 1 87.56 156 GLU B C 1
ATOM 3155 O O . GLU B 1 156 ? 25.219 29 8.258 1 87.56 156 GLU B O 1
ATOM 3160 N N . ASP B 1 157 ? 23.281 29.781 9.07 1 88.31 157 ASP B N 1
ATOM 3161 C CA . ASP B 1 157 ? 23.625 31.172 8.781 1 88.31 157 ASP B CA 1
ATOM 3162 C C . ASP B 1 157 ? 24.859 31.609 9.57 1 88.31 157 ASP B C 1
ATOM 3164 O O . ASP B 1 157 ? 25.75 32.25 9.023 1 88.31 157 ASP B O 1
ATOM 3168 N N . ALA B 1 158 ? 24.828 31.25 10.758 1 91.06 158 ALA B N 1
ATOM 3169 C CA . ALA B 1 158 ? 25.953 31.578 11.617 1 91.06 158 ALA B CA 1
ATOM 3170 C C . ALA B 1 158 ? 27.234 30.922 11.117 1 91.06 158 ALA B C 1
ATOM 3172 O O . ALA B 1 158 ? 28.297 31.562 11.094 1 91.06 158 ALA B O 1
ATOM 3173 N N . ALA B 1 159 ? 27.141 29.703 10.766 1 91.25 159 ALA B N 1
ATOM 3174 C CA . ALA B 1 159 ? 28.312 28.984 10.266 1 91.25 159 ALA B CA 1
ATOM 3175 C C . ALA B 1 159 ? 28.859 29.641 9.008 1 91.25 159 ALA B C 1
ATOM 3177 O O . ALA B 1 159 ? 30.078 29.781 8.852 1 91.25 159 ALA B O 1
ATOM 3178 N N . ARG B 1 160 ? 28 30.078 8.234 1 87.81 160 ARG B N 1
ATOM 3179 C CA . ARG B 1 160 ? 28.406 30.75 7 1 87.81 160 ARG B CA 1
ATOM 3180 C C . ARG B 1 160 ? 29.062 32.094 7.297 1 87.81 160 ARG B C 1
ATOM 3182 O O . ARG B 1 160 ? 30.047 32.469 6.652 1 87.81 160 ARG B O 1
ATOM 3189 N N . THR B 1 161 ? 28.5 32.719 8.203 1 92.19 161 THR B N 1
ATOM 3190 C CA . THR B 1 161 ? 29.047 34 8.609 1 92.19 161 THR B CA 1
ATOM 3191 C C . THR B 1 161 ? 30.453 33.844 9.172 1 92.19 161 THR B C 1
ATOM 3193 O O . THR B 1 161 ? 31.312 34.688 8.984 1 92.19 161 THR B O 1
ATOM 3196 N N . LEU B 1 162 ? 30.703 32.75 9.789 1 94.06 162 LEU B N 1
ATOM 3197 C CA . LEU B 1 162 ? 31.984 32.469 10.414 1 94.06 162 LEU B CA 1
ATOM 3198 C C . LEU B 1 162 ? 32.969 31.844 9.406 1 94.06 162 LEU B C 1
ATOM 3200 O O . LEU B 1 162 ? 34.094 31.516 9.75 1 94.06 162 LEU B O 1
ATOM 3204 N N . GLY B 1 163 ? 32.531 31.625 8.18 1 92.75 163 GLY B N 1
ATOM 3205 C CA . GLY B 1 163 ? 33.438 31.25 7.098 1 92.75 163 GLY B CA 1
ATOM 3206 C C . GLY B 1 163 ? 33.375 29.766 6.777 1 92.75 163 GLY B C 1
ATOM 3207 O O . GLY B 1 163 ? 34.219 29.25 6.031 1 92.75 163 GLY B O 1
ATOM 3208 N N . ALA B 1 164 ? 32.438 29.078 7.379 1 92.44 164 ALA B N 1
ATOM 3209 C CA . ALA B 1 164 ? 32.312 27.656 7.078 1 92.44 164 ALA B CA 1
ATOM 3210 C C . ALA B 1 164 ? 31.938 27.438 5.617 1 92.44 164 ALA B C 1
ATOM 3212 O O . ALA B 1 164 ? 31.125 28.172 5.055 1 92.44 164 ALA B O 1
ATOM 3213 N N . THR B 1 165 ? 32.531 26.406 5.004 1 93.5 165 THR B N 1
ATOM 3214 C CA . THR B 1 165 ? 32.219 26.047 3.631 1 93.5 165 THR B CA 1
ATOM 3215 C C . THR B 1 165 ? 30.859 25.344 3.57 1 93.5 165 THR B C 1
ATOM 3217 O O . THR B 1 165 ? 30.375 24.812 4.578 1 93.5 165 THR B O 1
ATOM 3220 N N . PRO B 1 166 ? 30.281 25.344 2.457 1 87.06 166 PRO B N 1
ATOM 3221 C CA . PRO B 1 166 ? 28.984 24.672 2.309 1 87.06 166 PRO B CA 1
ATOM 3222 C C . PRO B 1 166 ? 29.062 23.188 2.662 1 87.06 166 PRO B C 1
ATOM 3224 O O . PRO B 1 166 ? 28.125 22.641 3.264 1 87.06 166 PRO B O 1
ATOM 3227 N N . ALA B 1 167 ? 30.125 22.531 2.264 1 90.38 167 ALA B N 1
ATOM 3228 C CA . ALA B 1 167 ? 30.281 21.109 2.561 1 90.38 167 ALA B CA 1
ATOM 3229 C C . ALA B 1 167 ? 30.406 20.875 4.062 1 90.38 167 ALA B C 1
ATOM 3231 O O . ALA B 1 167 ? 29.828 19.922 4.598 1 90.38 167 ALA B O 1
ATOM 3232 N N . ARG B 1 168 ? 31.094 21.734 4.699 1 92.12 168 ARG B N 1
ATOM 3233 C CA . ARG B 1 168 ? 31.25 21.625 6.145 1 92.12 168 ARG B CA 1
ATOM 3234 C C . ARG B 1 168 ? 29.922 21.891 6.855 1 92.12 168 ARG B C 1
ATOM 3236 O O . ARG B 1 168 ? 29.562 21.188 7.801 1 92.12 168 ARG B O 1
ATOM 3243 N N . THR B 1 169 ? 29.203 22.922 6.391 1 90.5 169 THR B N 1
ATOM 3244 C CA . THR B 1 169 ? 27.906 23.25 6.961 1 90.5 169 THR B CA 1
ATOM 3245 C C . THR B 1 169 ? 26.922 22.094 6.773 1 90.5 169 THR B C 1
ATOM 3247 O O . THR B 1 169 ? 26.172 21.75 7.691 1 90.5 169 THR B O 1
ATOM 3250 N N . LEU B 1 170 ? 27 21.469 5.641 1 90.31 170 LEU B N 1
ATOM 3251 C CA . LEU B 1 170 ? 26.125 20.344 5.328 1 90.31 170 LEU B CA 1
ATOM 3252 C C . LEU B 1 170 ? 26.375 19.172 6.273 1 90.31 170 LEU B C 1
A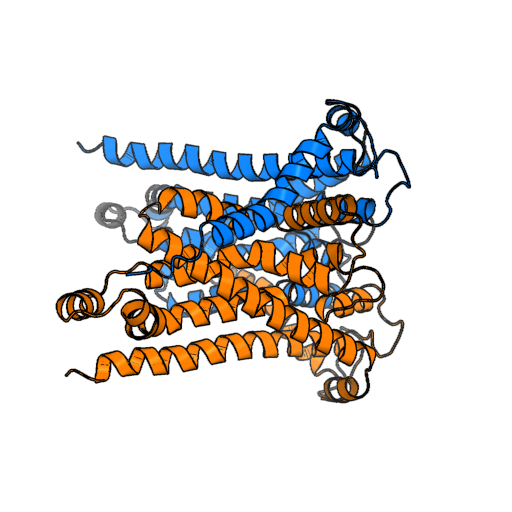TOM 3254 O O . LEU B 1 170 ? 25.438 18.641 6.867 1 90.31 170 LEU B O 1
ATOM 3258 N N . VAL B 1 171 ? 27.578 18.812 6.48 1 92.06 171 VAL B N 1
ATOM 3259 C CA . VAL B 1 171 ? 27.938 17.594 7.203 1 92.06 171 VAL B CA 1
ATOM 3260 C C . VAL B 1 171 ? 27.844 17.844 8.711 1 92.06 171 VAL B C 1
ATOM 3262 O O . VAL B 1 171 ? 27.484 16.953 9.469 1 92.06 171 VAL B O 1
ATOM 3265 N N . THR B 1 172 ? 28.031 19.125 9.141 1 92.56 172 THR B N 1
ATOM 3266 C CA . THR B 1 172 ? 28.156 19.375 10.578 1 92.56 172 THR B CA 1
ATOM 3267 C C . THR B 1 172 ? 26.844 19.969 11.125 1 92.56 172 THR B C 1
ATOM 3269 O O . THR B 1 172 ? 26.594 19.891 12.328 1 92.56 172 THR B O 1
ATOM 3272 N N . ILE B 1 173 ? 26.031 20.531 10.258 1 92.62 173 ILE B N 1
ATOM 3273 C CA . ILE B 1 173 ? 24.844 21.203 10.766 1 92.62 173 ILE B CA 1
ATOM 3274 C C . ILE B 1 173 ? 23.594 20.641 10.094 1 92.62 173 ILE B C 1
ATOM 3276 O O . ILE B 1 173 ? 22.766 20.016 10.75 1 92.62 173 ILE B O 1
ATOM 3280 N N . THR B 1 174 ? 23.516 20.719 8.781 1 91.19 174 THR B N 1
ATOM 3281 C CA . THR B 1 174 ? 22.297 20.422 8.047 1 91.19 174 THR B CA 1
ATOM 3282 C C . THR B 1 174 ? 21.906 18.953 8.242 1 91.19 174 THR B C 1
ATOM 3284 O O . THR B 1 174 ? 20.781 18.656 8.656 1 91.19 174 THR B O 1
ATOM 3287 N N . ILE B 1 175 ? 22.828 18.047 7.961 1 92.69 175 ILE B N 1
ATOM 3288 C CA . ILE B 1 175 ? 22.531 16.625 8 1 92.69 175 ILE B CA 1
ATOM 3289 C C . ILE B 1 175 ? 22.25 16.188 9.438 1 92.69 175 ILE B C 1
ATOM 3291 O O . ILE B 1 175 ? 21.266 15.508 9.703 1 92.69 175 ILE B O 1
ATOM 3295 N N . PRO B 1 176 ? 23.078 16.656 10.375 1 92.5 176 PRO B N 1
ATOM 3296 C CA . PRO B 1 176 ? 22.781 16.281 11.758 1 92.5 176 PRO B CA 1
ATOM 3297 C C . PRO B 1 176 ? 21.422 16.828 12.242 1 92.5 176 PRO B C 1
ATOM 3299 O O . PRO B 1 176 ? 20.703 16.141 12.969 1 92.5 176 PRO B O 1
ATOM 3302 N N . LEU B 1 177 ? 21.078 18.047 11.836 1 90.31 177 LEU B N 1
ATOM 3303 C CA . LEU B 1 177 ? 19.797 18.625 12.227 1 90.31 177 LEU B CA 1
ATOM 3304 C C . LEU B 1 177 ? 18.641 17.859 11.586 1 90.31 177 LEU B C 1
ATOM 3306 O O . LEU B 1 177 ? 17.562 17.75 12.172 1 90.31 177 LEU B O 1
ATOM 3310 N N . ALA B 1 178 ? 18.875 17.297 10.438 1 93.81 178 ALA B N 1
ATOM 3311 C CA . ALA B 1 178 ? 17.828 16.578 9.703 1 93.81 178 ALA B CA 1
ATOM 3312 C C . ALA B 1 178 ? 17.859 15.086 10.008 1 93.81 178 ALA B C 1
ATOM 3314 O O . ALA B 1 178 ? 17.031 14.328 9.5 1 93.81 178 ALA B O 1
ATOM 3315 N N . ALA B 1 179 ? 18.734 14.617 10.789 1 93.81 179 ALA B N 1
ATOM 3316 C CA . ALA B 1 179 ? 19 13.203 11.023 1 93.81 179 ALA B CA 1
ATOM 3317 C C . ALA B 1 179 ? 17.75 12.477 11.484 1 93.81 179 ALA B C 1
ATOM 3319 O O . ALA B 1 179 ? 17.438 11.391 10.992 1 93.81 179 ALA B O 1
ATOM 3320 N N . PRO B 1 180 ? 16.953 13.055 12.359 1 93.06 180 PRO B N 1
ATOM 3321 C CA . PRO B 1 180 ? 15.75 12.336 12.766 1 93.06 180 PRO B CA 1
ATOM 3322 C C . PRO B 1 180 ? 14.805 12.07 11.594 1 93.06 180 PRO B C 1
ATOM 3324 O O . PRO B 1 180 ? 14.234 10.977 11.492 1 93.06 180 PRO B O 1
ATOM 3327 N N . ALA B 1 181 ? 14.672 13.023 10.742 1 95 181 ALA B N 1
ATOM 3328 C CA . ALA B 1 181 ? 13.797 12.859 9.586 1 95 181 ALA B CA 1
ATOM 3329 C C . ALA B 1 181 ? 14.391 11.867 8.586 1 95 181 ALA B C 1
ATOM 3331 O O . ALA B 1 181 ? 13.664 11.086 7.969 1 95 181 ALA B O 1
ATOM 3332 N N . ILE B 1 182 ? 15.703 11.914 8.445 1 96 182 ILE B N 1
ATOM 3333 C CA . ILE B 1 182 ? 16.391 10.984 7.551 1 96 182 ILE B CA 1
ATOM 3334 C C . ILE B 1 182 ? 16.203 9.555 8.055 1 96 182 ILE B C 1
ATOM 3336 O O . ILE B 1 182 ? 15.883 8.648 7.281 1 96 182 ILE B O 1
ATOM 3340 N N . TYR B 1 183 ? 16.344 9.367 9.336 1 95.81 183 TYR B N 1
ATOM 3341 C CA . TYR B 1 183 ? 16.172 8.039 9.922 1 95.81 183 TYR B CA 1
ATOM 3342 C C . TYR B 1 183 ? 14.719 7.586 9.812 1 95.81 183 TYR B C 1
ATOM 3344 O O . TYR B 1 183 ? 14.445 6.395 9.633 1 95.81 183 TYR B O 1
ATOM 3352 N N . ALA B 1 184 ? 13.844 8.516 9.953 1 96.19 184 ALA B N 1
ATOM 3353 C CA . ALA B 1 184 ? 12.43 8.188 9.766 1 96.19 184 ALA B CA 1
ATOM 3354 C C . ALA B 1 184 ? 12.18 7.688 8.344 1 96.19 184 ALA B C 1
ATOM 3356 O O . ALA B 1 184 ? 11.461 6.707 8.141 1 96.19 184 ALA B O 1
ATOM 3357 N N . GLY B 1 185 ? 12.766 8.414 7.395 1 97.12 185 GLY B N 1
ATOM 3358 C CA . GLY B 1 185 ? 12.648 7.977 6.012 1 97.12 185 GLY B CA 1
ATOM 3359 C C . GLY B 1 185 ? 13.25 6.605 5.766 1 97.12 185 GLY B C 1
ATOM 3360 O O . GLY B 1 185 ? 12.664 5.781 5.062 1 97.12 185 GLY B O 1
ATOM 3361 N N . PHE B 1 186 ? 14.391 6.352 6.367 1 97.88 186 PHE B N 1
ATOM 3362 C CA . PHE B 1 186 ? 15.047 5.055 6.27 1 97.88 186 PHE B CA 1
ATOM 3363 C C . PHE B 1 186 ? 14.148 3.951 6.82 1 97.88 186 PHE B C 1
ATOM 3365 O O . PHE B 1 186 ? 13.977 2.906 6.188 1 97.88 186 PHE B O 1
ATOM 3372 N N . THR B 1 187 ? 13.641 4.219 8.008 1 97.69 187 THR B N 1
ATOM 3373 C CA . THR B 1 187 ? 12.789 3.242 8.688 1 97.69 187 THR B CA 1
ATOM 3374 C C . THR B 1 187 ? 11.555 2.93 7.844 1 97.69 187 THR B C 1
ATOM 3376 O O . THR B 1 187 ? 11.195 1.764 7.672 1 97.69 187 THR B O 1
ATOM 3379 N N . LEU B 1 188 ? 10.977 3.924 7.316 1 96.75 188 LEU B N 1
ATOM 3380 C CA . LEU B 1 188 ? 9.805 3.744 6.473 1 96.75 188 LEU B CA 1
ATOM 3381 C C . LEU B 1 188 ? 10.141 2.922 5.234 1 96.75 188 LEU B C 1
ATOM 3383 O O . LEU B 1 188 ? 9.43 1.976 4.898 1 96.75 188 LEU B O 1
ATOM 3387 N N . ALA B 1 189 ? 11.234 3.244 4.609 1 98.06 189 ALA B N 1
ATOM 3388 C CA . ALA B 1 189 ? 11.648 2.518 3.412 1 98.06 189 ALA B CA 1
ATOM 3389 C C . ALA B 1 189 ? 11.961 1.061 3.738 1 98.06 189 ALA B C 1
ATOM 3391 O O . ALA B 1 189 ? 11.648 0.162 2.953 1 98.06 189 ALA B O 1
ATOM 3392 N N . PHE B 1 190 ? 12.586 0.873 4.855 1 98.44 190 PHE B N 1
ATOM 3393 C CA . PHE B 1 190 ? 12.922 -0.482 5.273 1 98.44 190 PHE B CA 1
ATOM 3394 C C . PHE B 1 190 ? 11.664 -1.319 5.461 1 98.44 190 PHE B C 1
ATOM 3396 O O . PHE B 1 190 ? 11.562 -2.43 4.934 1 98.44 190 PHE B O 1
ATOM 3403 N N . ILE B 1 191 ? 10.734 -0.796 6.164 1 97.62 191 ILE B N 1
ATOM 3404 C CA . ILE B 1 191 ? 9.516 -1.535 6.473 1 97.62 191 ILE B CA 1
ATOM 3405 C C . ILE B 1 191 ? 8.734 -1.803 5.188 1 97.62 191 ILE B C 1
ATOM 3407 O O . ILE B 1 191 ? 8.227 -2.908 4.98 1 97.62 191 ILE B O 1
ATOM 3411 N N . LEU B 1 192 ? 8.656 -0.803 4.305 1 97.25 192 LEU B N 1
ATOM 3412 C CA . LEU B 1 192 ? 7.949 -0.952 3.039 1 97.25 192 LEU B CA 1
ATOM 3413 C C . LEU B 1 192 ? 8.586 -2.045 2.188 1 97.25 192 LEU B C 1
ATOM 3415 O O . LEU B 1 192 ? 7.879 -2.818 1.534 1 97.25 192 LEU B O 1
ATOM 3419 N N . SER B 1 193 ? 9.859 -2.127 2.232 1 98.5 193 SER B N 1
ATOM 3420 C CA . SER B 1 193 ? 10.57 -3.141 1.46 1 98.5 193 SER B CA 1
ATOM 3421 C C . SER B 1 193 ? 10.461 -4.512 2.115 1 98.5 193 SER B C 1
ATOM 3423 O O . SER B 1 193 ? 10.18 -5.508 1.443 1 98.5 193 SER B O 1
ATOM 3425 N N . PHE B 1 194 ? 10.633 -4.555 3.414 1 98.5 194 PHE B N 1
ATOM 3426 C CA . PHE B 1 194 ? 10.641 -5.797 4.176 1 98.5 194 PHE B CA 1
ATOM 3427 C C . PHE B 1 194 ? 9.328 -6.547 4.008 1 98.5 194 PHE B C 1
ATOM 3429 O O . PHE B 1 194 ? 9.305 -7.777 3.99 1 98.5 194 PHE B O 1
ATOM 3436 N N . THR B 1 195 ? 8.273 -5.809 3.783 1 97.88 195 THR B N 1
ATOM 3437 C CA . THR B 1 195 ? 6.957 -6.426 3.75 1 97.88 195 THR B CA 1
ATOM 3438 C C . THR B 1 195 ? 6.367 -6.367 2.344 1 97.88 195 THR B C 1
ATOM 3440 O O . THR B 1 195 ? 5.195 -6.691 2.143 1 97.88 195 THR B O 1
ATOM 3443 N N . ASP B 1 196 ? 7.121 -5.926 1.39 1 98.19 196 ASP B N 1
ATOM 3444 C CA . ASP B 1 196 ? 6.602 -5.777 0.033 1 98.19 196 ASP B CA 1
ATOM 3445 C C . ASP B 1 196 ? 6.223 -7.129 -0.561 1 98.19 196 ASP B C 1
ATOM 3447 O O . ASP B 1 196 ? 6.945 -8.117 -0.39 1 98.19 196 ASP B O 1
ATOM 3451 N N . PHE B 1 197 ? 5.164 -7.117 -1.27 1 98.25 197 PHE B N 1
ATOM 3452 C CA . PHE B 1 197 ? 4.684 -8.328 -1.921 1 98.25 197 PHE B CA 1
ATOM 3453 C C . PHE B 1 197 ? 4.57 -8.125 -3.428 1 98.25 197 PHE B C 1
ATOM 3455 O O . PHE B 1 197 ? 5.109 -8.914 -4.207 1 98.25 197 PHE B O 1
ATOM 3462 N N . ILE B 1 198 ? 3.977 -7.012 -3.859 1 97.69 198 ILE B N 1
ATOM 3463 C CA . ILE B 1 198 ? 3.572 -6.828 -5.25 1 97.69 198 ILE B CA 1
ATOM 3464 C C . ILE B 1 198 ? 4.809 -6.633 -6.125 1 97.69 198 ILE B C 1
ATOM 3466 O O . ILE B 1 198 ? 5.02 -7.375 -7.086 1 97.69 198 ILE B O 1
ATOM 3470 N N . LYS B 1 199 ? 5.633 -5.73 -5.777 1 97.62 199 LYS B N 1
ATOM 3471 C CA . LYS B 1 199 ? 6.812 -5.469 -6.602 1 97.62 199 LYS B CA 1
ATOM 3472 C C . LYS B 1 199 ? 7.762 -6.664 -6.594 1 97.62 199 LYS B C 1
ATOM 3474 O O . LYS B 1 199 ? 8.375 -6.98 -7.613 1 97.62 199 LYS B O 1
ATOM 3479 N N . THR B 1 200 ? 7.812 -7.27 -5.422 1 98.31 200 THR B N 1
ATOM 3480 C CA . THR B 1 200 ? 8.633 -8.469 -5.344 1 98.31 200 THR B CA 1
ATOM 3481 C C . THR B 1 200 ? 8.094 -9.555 -6.266 1 98.31 200 THR B C 1
ATOM 3483 O O . THR B 1 200 ? 8.852 -10.18 -7.016 1 98.31 200 THR B O 1
ATOM 3486 N N . LEU B 1 201 ? 6.828 -9.758 -6.27 1 97.06 201 LEU B N 1
ATOM 3487 C CA . LEU B 1 201 ? 6.195 -10.805 -7.07 1 97.06 201 LEU B CA 1
ATOM 3488 C C . LEU B 1 201 ? 6.496 -10.602 -8.555 1 97.06 201 LEU B C 1
ATOM 3490 O O . LEU B 1 201 ? 6.734 -11.57 -9.281 1 97.06 201 LEU B O 1
ATOM 3494 N N . PHE B 1 202 ? 6.574 -9.398 -8.938 1 95.94 202 PHE B N 1
ATOM 3495 C CA . PHE B 1 202 ? 6.703 -9.094 -10.359 1 95.94 202 PHE B CA 1
ATOM 3496 C C . PHE B 1 202 ? 8.172 -9.055 -10.773 1 95.94 202 PHE B C 1
ATOM 3498 O O . PHE B 1 202 ? 8.484 -9.125 -11.961 1 95.94 202 PHE B O 1
ATOM 3505 N N . THR B 1 203 ? 9.109 -8.977 -9.805 1 96.44 203 THR B N 1
ATOM 3506 C CA . THR B 1 203 ? 10.469 -8.656 -10.227 1 96.44 203 THR B CA 1
ATOM 3507 C C . THR B 1 203 ? 11.461 -9.695 -9.703 1 96.44 203 THR B C 1
ATOM 3509 O O . THR B 1 203 ? 12.656 -9.625 -9.992 1 96.44 203 THR B O 1
ATOM 3512 N N . ARG B 1 204 ? 11.109 -10.656 -8.914 1 94.62 204 ARG B N 1
ATOM 3513 C CA . ARG B 1 204 ? 12.016 -11.547 -8.188 1 94.62 204 ARG B CA 1
ATOM 3514 C C . ARG B 1 204 ? 12.562 -12.641 -9.102 1 94.62 204 ARG B C 1
ATOM 3516 O O . ARG B 1 204 ? 13.625 -13.203 -8.836 1 94.62 204 ARG B O 1
ATOM 3523 N N . GLY B 1 205 ? 11.938 -13.062 -10.125 1 89.69 205 GLY B N 1
ATOM 3524 C CA . GLY B 1 205 ? 12.336 -14.219 -10.906 1 89.69 205 GLY B CA 1
ATOM 3525 C C . GLY B 1 205 ? 12.094 -15.539 -10.203 1 89.69 205 GLY B C 1
ATOM 3526 O O . GLY B 1 205 ? 11.602 -15.562 -9.07 1 89.69 205 GLY B O 1
ATOM 3527 N N . PRO B 1 206 ? 12.445 -16.609 -10.836 1 89.94 206 PRO B N 1
ATOM 3528 C CA . PRO B 1 206 ? 12.18 -17.938 -10.281 1 89.94 206 PRO B CA 1
ATOM 3529 C C . PRO B 1 206 ? 13.086 -18.281 -9.094 1 89.94 206 PRO B C 1
ATOM 3531 O O . PRO B 1 206 ? 14.258 -17.891 -9.078 1 89.94 206 PRO B O 1
ATOM 3534 N N . GLY B 1 207 ? 12.586 -18.859 -8.078 1 91.06 207 GLY B N 1
ATOM 3535 C CA . GLY B 1 207 ? 13.359 -19.406 -6.98 1 91.06 207 GLY B CA 1
ATOM 3536 C C . GLY B 1 207 ? 13.617 -18.406 -5.871 1 91.06 207 GLY B C 1
ATOM 3537 O O . GLY B 1 207 ? 14.117 -18.781 -4.805 1 91.06 207 GLY B O 1
ATOM 3538 N N . ILE B 1 208 ? 13.43 -17.156 -6.109 1 94.44 208 ILE B N 1
ATOM 3539 C CA . ILE B 1 208 ? 13.648 -16.141 -5.086 1 94.44 208 ILE B CA 1
ATOM 3540 C C . ILE B 1 208 ? 12.367 -15.914 -4.297 1 94.44 208 ILE B C 1
ATOM 3542 O O . ILE B 1 208 ? 11.328 -15.586 -4.875 1 94.44 208 ILE B O 1
ATOM 3546 N N . GLU B 1 209 ? 12.508 -16.094 -2.965 1 97.25 209 GLU B N 1
ATOM 3547 C CA . GLU B 1 209 ? 11.352 -15.93 -2.1 1 97.25 209 GLU B CA 1
ATOM 3548 C C . GLU B 1 209 ? 11.664 -15.016 -0.918 1 97.25 209 GLU B C 1
ATOM 3550 O O . GLU B 1 209 ? 12.703 -15.172 -0.268 1 97.25 209 GLU B O 1
ATOM 3555 N N . THR B 1 210 ? 10.836 -14.031 -0.74 1 98.56 210 THR B N 1
ATOM 3556 C CA . THR B 1 210 ? 10.797 -13.273 0.502 1 98.56 210 THR B CA 1
ATOM 3557 C C . THR B 1 210 ? 9.734 -13.828 1.446 1 98.56 210 THR B C 1
ATOM 3559 O O . THR B 1 210 ? 8.953 -14.703 1.067 1 98.56 210 THR B O 1
ATOM 3562 N N . ILE B 1 211 ? 9.688 -13.359 2.654 1 98.5 211 ILE B N 1
ATOM 3563 C CA . ILE B 1 211 ? 8.758 -13.875 3.646 1 98.5 211 ILE B CA 1
ATOM 3564 C C . ILE B 1 211 ? 7.324 -13.703 3.148 1 98.5 211 ILE B C 1
ATOM 3566 O O . ILE B 1 211 ? 6.523 -14.641 3.188 1 98.5 211 ILE B O 1
ATOM 3570 N N . PRO B 1 212 ? 6.965 -12.516 2.58 1 98.31 212 PRO B N 1
ATOM 3571 C CA . PRO B 1 212 ? 5.598 -12.367 2.078 1 98.31 212 PRO B CA 1
ATOM 3572 C C . PRO B 1 212 ? 5.273 -13.344 0.951 1 98.31 212 PRO B C 1
ATOM 3574 O O . PRO B 1 212 ? 4.172 -13.898 0.908 1 98.31 212 PRO B O 1
ATOM 3577 N N . ILE B 1 213 ? 6.242 -13.578 0.085 1 97.75 213 ILE B N 1
ATOM 3578 C CA . ILE B 1 213 ? 6.027 -14.5 -1.024 1 97.75 213 ILE B CA 1
ATOM 3579 C C . ILE B 1 213 ? 5.887 -15.922 -0.492 1 97.75 213 ILE B C 1
ATOM 3581 O O . ILE B 1 213 ? 5.031 -16.688 -0.954 1 97.75 213 ILE B O 1
ATOM 3585 N N . LEU B 1 214 ? 6.746 -16.281 0.472 1 97.12 214 LEU B N 1
ATOM 3586 C CA . LEU B 1 214 ? 6.664 -17.609 1.093 1 97.12 214 LEU B CA 1
ATOM 3587 C C . LEU B 1 214 ? 5.305 -17.812 1.752 1 97.12 214 LEU B C 1
ATOM 3589 O O . LEU B 1 214 ? 4.707 -18.875 1.627 1 97.12 214 LEU B O 1
ATOM 3593 N N . LEU B 1 215 ? 4.832 -16.781 2.443 1 96.25 215 LEU B N 1
ATOM 3594 C CA . LEU B 1 215 ? 3.527 -16.844 3.094 1 96.25 215 LEU B CA 1
ATOM 3595 C C . LEU B 1 215 ? 2.428 -17.125 2.076 1 96.25 215 LEU B C 1
ATOM 3597 O O . LEU B 1 215 ? 1.578 -18 2.301 1 96.25 215 LEU B O 1
ATOM 3601 N N . TRP B 1 216 ? 2.488 -16.5 0.988 1 94.56 216 TRP B N 1
ATOM 3602 C CA . TRP B 1 216 ? 1.495 -16.703 -0.06 1 94.56 216 TRP B CA 1
ATOM 3603 C C . TRP B 1 216 ? 1.616 -18.094 -0.657 1 94.56 216 TRP B C 1
ATOM 3605 O O . TRP B 1 216 ? 0.612 -18.797 -0.84 1 94.56 216 TRP B O 1
ATOM 3615 N N . ASN B 1 217 ? 2.842 -18.516 -0.956 1 94.12 217 ASN B N 1
ATOM 3616 C CA . ASN B 1 217 ? 3.066 -19.828 -1.573 1 94.12 217 ASN B CA 1
ATOM 3617 C C . ASN B 1 217 ? 2.562 -20.953 -0.687 1 94.12 217 ASN B C 1
ATOM 3619 O O . ASN B 1 217 ? 2.051 -21.969 -1.186 1 94.12 217 ASN B O 1
ATOM 3623 N N . ARG B 1 218 ? 2.688 -20.766 0.578 1 93.5 218 ARG B N 1
ATOM 3624 C CA . ARG B 1 218 ? 2.24 -21.797 1.503 1 93.5 218 ARG B CA 1
ATOM 3625 C C . ARG B 1 218 ? 0.744 -21.688 1.774 1 93.5 218 ARG B C 1
ATOM 3627 O O . ARG B 1 218 ? 0.061 -22.688 1.958 1 93.5 218 ARG B O 1
ATOM 3634 N N . ALA B 1 219 ? 0.203 -20.484 1.776 1 90.81 219 ALA B N 1
ATOM 3635 C CA . ALA B 1 219 ? -1.214 -20.266 2.055 1 90.81 219 ALA B CA 1
ATOM 3636 C C . ALA B 1 219 ? -2.086 -20.797 0.923 1 90.81 219 ALA B C 1
ATOM 3638 O O . ALA B 1 219 ? -3.227 -21.219 1.151 1 90.81 219 ALA B O 1
ATOM 3639 N N . ARG B 1 220 ? -1.601 -20.766 -0.256 1 85.69 220 ARG B N 1
ATOM 3640 C CA . ARG B 1 220 ? -2.389 -21.188 -1.406 1 85.69 220 ARG B CA 1
ATOM 3641 C C . ARG B 1 220 ? -2.41 -22.703 -1.518 1 85.69 220 ARG B C 1
ATOM 3643 O O . ARG B 1 220 ? -3.143 -23.266 -2.338 1 85.69 220 ARG B O 1
ATOM 3650 N N . ARG B 1 221 ? -1.68 -23.406 -0.76 1 83.62 221 ARG B N 1
ATOM 3651 C CA . ARG B 1 221 ? -1.636 -24.875 -0.736 1 83.62 221 ARG B CA 1
ATOM 3652 C C . ARG B 1 221 ? -1.685 -25.391 0.695 1 83.62 221 ARG B C 1
ATOM 3654 O O . ARG B 1 221 ? -0.748 -26.047 1.151 1 83.62 221 ARG B O 1
ATOM 3661 N N . PRO B 1 222 ? -2.863 -25.188 1.209 1 74.5 222 PRO B N 1
ATOM 3662 C CA . PRO B 1 222 ? -2.93 -25.594 2.615 1 74.5 222 PRO B CA 1
ATOM 3663 C C . PRO B 1 222 ? -2.85 -27.109 2.805 1 74.5 222 PRO B C 1
ATOM 3665 O O . PRO B 1 222 ? -3.371 -27.859 1.98 1 74.5 222 PRO B O 1
ATOM 3668 N N . GLY B 1 223 ? -2.113 -27.531 3.797 1 75.19 223 GLY B N 1
ATOM 3669 C CA . GLY B 1 223 ? -2.141 -28.922 4.211 1 75.19 223 GLY B CA 1
ATOM 3670 C C . GLY B 1 223 ? -1.122 -29.781 3.48 1 75.19 223 GLY B C 1
ATOM 3671 O O . GLY B 1 223 ? -1.019 -30.984 3.736 1 75.19 223 GLY B O 1
ATOM 3672 N N . LEU B 1 224 ? -0.407 -29.203 2.547 1 74.75 224 LEU B N 1
ATOM 3673 C CA . LEU B 1 224 ? 0.574 -29.984 1.803 1 74.75 224 LEU B CA 1
ATOM 3674 C C . LEU B 1 224 ? 1.697 -30.453 2.717 1 74.75 224 LEU B C 1
ATOM 3676 O O . LEU B 1 224 ? 2.312 -31.5 2.465 1 74.75 224 LEU B O 1
ATOM 3680 N N . SER B 1 225 ? 2.055 -29.688 3.732 1 79.38 225 SER B N 1
ATOM 3681 C CA . SER B 1 225 ? 3.082 -30.047 4.707 1 79.38 225 SER B CA 1
ATOM 3682 C C . SER B 1 225 ? 2.801 -29.391 6.062 1 79.38 225 SER B C 1
ATOM 3684 O O . SER B 1 225 ? 1.895 -28.562 6.184 1 79.38 225 SER B O 1
ATOM 3686 N N . GLU B 1 226 ? 3.539 -29.875 6.984 1 80.44 226 GLU B N 1
ATOM 3687 C CA . GLU B 1 226 ? 3.439 -29.266 8.305 1 80.44 226 GLU B CA 1
ATOM 3688 C C . GLU B 1 226 ? 3.781 -27.766 8.25 1 80.44 226 GLU B C 1
ATOM 3690 O O . GLU B 1 226 ? 3.277 -26.984 9.055 1 80.44 226 GLU B O 1
ATOM 3695 N N . PHE B 1 227 ? 4.488 -27.484 7.215 1 83.25 227 PHE B N 1
ATOM 3696 C CA . PHE B 1 227 ? 4.949 -26.094 7.082 1 83.25 227 PHE B CA 1
ATOM 3697 C C . PHE B 1 227 ? 3.902 -25.25 6.371 1 83.25 227 PHE B C 1
ATOM 3699 O O . PHE B 1 227 ? 4.078 -24.031 6.215 1 83.25 227 PHE B O 1
ATOM 3706 N N . SER B 1 228 ? 2.766 -25.891 6.07 1 85.44 228 SER B N 1
ATOM 3707 C CA . SER B 1 228 ? 1.689 -25.141 5.43 1 85.44 228 SER B CA 1
ATOM 3708 C C . SER B 1 228 ? 0.428 -25.141 6.285 1 85.44 228 SER B C 1
ATOM 3710 O O . SER B 1 228 ? -0.666 -24.875 5.789 1 85.44 228 SER B O 1
ATOM 3712 N N . SER B 1 229 ? 0.643 -25.5 7.594 1 91.12 229 SER B N 1
ATOM 3713 C CA . SER B 1 229 ? -0.499 -25.438 8.5 1 91.12 229 SER B CA 1
ATOM 3714 C C . SER B 1 229 ? -0.864 -23.984 8.82 1 91.12 229 SER B C 1
ATOM 3716 O O . SER B 1 229 ? -0.001 -23.109 8.82 1 91.12 229 SER B O 1
ATOM 3718 N N . PHE B 1 230 ? -2.1 -23.812 9.156 1 91.75 230 PHE B N 1
ATOM 3719 C CA . PHE B 1 230 ? -2.588 -22.469 9.414 1 91.75 230 PHE B CA 1
ATOM 3720 C C . PHE B 1 230 ? -1.939 -21.891 10.672 1 91.75 230 PHE B C 1
ATOM 3722 O O . PHE B 1 230 ? -1.655 -20.688 10.734 1 91.75 230 PHE B O 1
ATOM 3729 N N . SER B 1 231 ? -1.67 -22.703 11.578 1 95.44 231 SER B N 1
ATOM 3730 C CA . SER B 1 231 ? -1.05 -22.234 12.812 1 95.44 231 SER B CA 1
ATOM 3731 C C . SER B 1 231 ? 0.394 -21.797 12.578 1 95.44 231 SER B C 1
ATOM 3733 O O . SER B 1 231 ? 0.846 -20.797 13.125 1 95.44 231 SER B O 1
ATOM 3735 N N . TYR B 1 232 ? 1.108 -22.578 11.75 1 96.25 232 TYR B N 1
ATOM 3736 C CA . TYR B 1 232 ? 2.479 -22.203 11.422 1 96.25 232 TYR B CA 1
ATOM 3737 C C . TYR B 1 232 ? 2.51 -20.906 10.617 1 96.25 232 TYR B C 1
ATOM 3739 O O . TYR B 1 232 ? 3.332 -20.016 10.875 1 96.25 232 TYR B O 1
ATOM 3747 N N . LEU B 1 233 ? 1.583 -20.781 9.695 1 95.81 233 LEU B N 1
ATOM 3748 C CA . LEU B 1 233 ? 1.489 -19.547 8.906 1 95.81 233 LEU B CA 1
ATOM 3749 C C . LEU B 1 233 ? 1.158 -18.359 9.789 1 95.81 233 LEU B C 1
ATOM 3751 O O . LEU B 1 233 ? 1.694 -17.266 9.594 1 95.81 233 LEU B O 1
ATOM 3755 N N . ALA B 1 234 ? 0.283 -18.609 10.742 1 96.94 234 ALA B N 1
ATOM 3756 C CA . ALA B 1 234 ? -0.056 -17.562 11.695 1 96.94 234 ALA B CA 1
ATOM 3757 C C . ALA B 1 234 ? 1.174 -17.109 12.484 1 96.94 234 ALA B C 1
ATOM 3759 O O . ALA B 1 234 ? 1.391 -15.922 12.688 1 96.94 234 ALA B O 1
ATOM 3760 N N . ALA B 1 235 ? 1.95 -18.031 12.859 1 97.94 235 ALA B N 1
ATOM 3761 C CA . ALA B 1 235 ? 3.16 -17.734 13.625 1 97.94 235 ALA B CA 1
ATOM 3762 C C . ALA B 1 235 ? 4.145 -16.922 12.789 1 97.94 235 ALA B C 1
ATOM 3764 O O . ALA B 1 235 ? 4.707 -15.938 13.266 1 97.94 235 ALA B O 1
ATOM 3765 N N . ILE B 1 236 ? 4.359 -17.359 11.547 1 98.06 236 ILE B N 1
ATOM 3766 C CA . ILE B 1 236 ? 5.258 -16.625 10.656 1 98.06 236 ILE B CA 1
ATOM 3767 C C . ILE B 1 236 ? 4.758 -15.188 10.484 1 98.06 236 ILE B C 1
ATO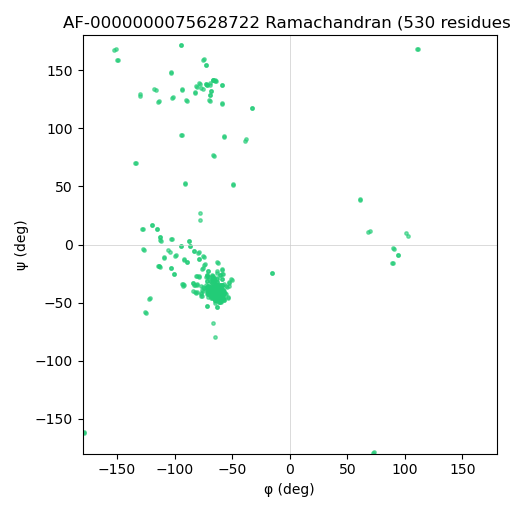M 3769 O O . ILE B 1 236 ? 5.543 -14.242 10.531 1 98.06 236 ILE B O 1
ATOM 3773 N N . THR B 1 237 ? 3.463 -15.031 10.297 1 97.94 237 THR B N 1
ATOM 3774 C CA . THR B 1 237 ? 2.873 -13.711 10.109 1 97.94 237 THR B CA 1
ATOM 3775 C C . THR B 1 237 ? 3.064 -12.852 11.352 1 97.94 237 THR B C 1
ATOM 3777 O O . THR B 1 237 ? 3.367 -11.664 11.25 1 97.94 237 THR B O 1
ATOM 3780 N N . MET B 1 238 ? 2.922 -13.43 12.492 1 97.56 238 MET B N 1
ATOM 3781 C CA . MET B 1 238 ? 3.119 -12.695 13.742 1 97.56 238 MET B CA 1
ATOM 3782 C C . MET B 1 238 ? 4.562 -12.227 13.875 1 97.56 238 MET B C 1
ATOM 3784 O O . MET B 1 238 ? 4.816 -11.117 14.359 1 97.56 238 MET B O 1
ATOM 3788 N N . VAL B 1 239 ? 5.461 -13.055 13.461 1 97.69 239 VAL B N 1
ATOM 3789 C CA . VAL B 1 239 ? 6.867 -12.664 13.516 1 97.69 239 VAL B CA 1
ATOM 3790 C C . VAL B 1 239 ? 7.125 -11.516 12.547 1 97.69 239 VAL B C 1
ATOM 3792 O O . VAL B 1 239 ? 7.832 -10.562 12.883 1 97.69 239 VAL B O 1
ATOM 3795 N N . LEU B 1 240 ? 6.598 -11.656 11.367 1 97.5 240 LEU B N 1
ATOM 3796 C CA . LEU B 1 240 ? 6.703 -10.578 10.391 1 97.5 240 LEU B CA 1
ATOM 3797 C C . LEU B 1 240 ? 6.184 -9.266 10.969 1 97.5 240 LEU B C 1
ATOM 3799 O O . LEU B 1 240 ? 6.84 -8.227 10.852 1 97.5 240 LEU B O 1
ATOM 3803 N N . LEU B 1 241 ? 5.035 -9.289 11.633 1 96.31 241 LEU B N 1
ATOM 3804 C CA . LEU B 1 241 ? 4.438 -8.125 12.273 1 96.31 241 LEU B CA 1
ATOM 3805 C C . LEU B 1 241 ? 5.324 -7.605 13.398 1 96.31 241 LEU B C 1
ATOM 3807 O O . LEU B 1 241 ? 5.543 -6.398 13.516 1 96.31 241 LEU B O 1
ATOM 3811 N N . ALA B 1 242 ? 5.832 -8.492 14.148 1 96 242 ALA B N 1
ATOM 3812 C CA . ALA B 1 242 ? 6.656 -8.125 15.297 1 96 242 ALA B CA 1
ATOM 3813 C C . ALA B 1 242 ? 7.938 -7.418 14.852 1 96 242 ALA B C 1
ATOM 3815 O O . ALA B 1 242 ? 8.344 -6.418 15.445 1 96 242 ALA B O 1
ATOM 3816 N N . VAL B 1 243 ? 8.547 -7.938 13.82 1 96.31 243 VAL B N 1
ATOM 3817 C CA . VAL B 1 243 ? 9.773 -7.332 13.312 1 96.31 243 VAL B CA 1
ATOM 3818 C C . VAL B 1 243 ? 9.477 -5.938 12.773 1 96.31 243 VAL B C 1
ATOM 3820 O O . VAL B 1 243 ? 10.211 -4.984 13.047 1 96.31 243 VAL B O 1
ATOM 3823 N N . SER B 1 244 ? 8.398 -5.805 12.023 1 95.88 244 SER B N 1
ATOM 3824 C CA . SER B 1 244 ? 8.008 -4.508 11.477 1 95.88 244 SER B CA 1
ATOM 3825 C C . SER B 1 244 ? 7.727 -3.502 12.594 1 95.88 244 SER B C 1
ATOM 3827 O O . SER B 1 244 ? 8.188 -2.359 12.531 1 95.88 244 SER B O 1
ATOM 3829 N N . LEU B 1 245 ? 7.031 -3.908 13.609 1 93 245 LEU B N 1
ATOM 3830 C CA . LEU B 1 245 ? 6.703 -3.043 14.734 1 93 245 LEU B CA 1
ATOM 3831 C C . LEU B 1 245 ? 7.953 -2.697 15.539 1 93 245 LEU B C 1
ATOM 3833 O O . LEU B 1 245 ? 8.094 -1.57 16.016 1 93 245 LEU B O 1
ATOM 3837 N N . ALA B 1 246 ? 8.805 -3.643 15.672 1 94.88 246 ALA B N 1
ATOM 3838 C CA . ALA B 1 246 ? 10.047 -3.41 16.406 1 94.88 246 ALA B CA 1
ATOM 3839 C C . ALA B 1 246 ? 10.898 -2.338 15.727 1 94.88 246 ALA B C 1
ATOM 3841 O O . ALA B 1 246 ? 11.453 -1.463 16.391 1 94.88 246 ALA B O 1
ATOM 3842 N N . VAL B 1 247 ? 10.977 -2.42 14.438 1 94.56 247 VAL B N 1
ATOM 3843 C CA . VAL B 1 247 ? 11.742 -1.432 13.68 1 94.56 247 VAL B CA 1
ATOM 3844 C C . VAL B 1 247 ? 11.086 -0.058 13.82 1 94.56 247 VAL B C 1
ATOM 3846 O O . VAL B 1 247 ? 11.773 0.943 14.039 1 94.56 247 VAL B O 1
ATOM 3849 N N . ALA B 1 248 ? 9.773 -0.032 13.773 1 91.5 248 ALA B N 1
ATOM 3850 C CA . ALA B 1 248 ? 9.039 1.218 13.938 1 91.5 248 ALA B CA 1
ATOM 3851 C C . ALA B 1 248 ? 9.234 1.791 15.344 1 91.5 248 ALA B C 1
ATOM 3853 O O . ALA B 1 248 ? 9.477 2.99 15.5 1 91.5 248 ALA B O 1
ATOM 3854 N N . LEU B 1 249 ? 9.203 0.982 16.328 1 89.69 249 LEU B N 1
ATOM 3855 C CA . LEU B 1 249 ? 9.344 1.404 17.719 1 89.69 249 LEU B CA 1
ATOM 3856 C C . LEU B 1 249 ? 10.766 1.867 18 1 89.69 249 LEU B C 1
ATOM 3858 O O . LEU B 1 249 ? 10.977 2.82 18.766 1 89.69 249 LEU B O 1
ATOM 3862 N N . ALA B 1 250 ? 11.648 1.168 17.453 1 89.56 250 ALA B N 1
ATOM 3863 C CA . ALA B 1 250 ? 13.047 1.577 17.625 1 89.56 250 ALA B CA 1
ATOM 3864 C C . ALA B 1 250 ? 13.258 3.004 17.125 1 89.56 250 ALA B C 1
ATOM 3866 O O . ALA B 1 250 ? 13.977 3.785 17.75 1 89.56 250 ALA B O 1
ATOM 3867 N N . TYR B 1 251 ? 12.633 3.32 16.047 1 87.38 251 TYR B N 1
ATOM 3868 C CA . TYR B 1 251 ? 12.719 4.684 15.539 1 87.38 251 TYR B CA 1
ATOM 3869 C C . TYR B 1 251 ? 12.094 5.672 16.516 1 87.38 251 TYR B C 1
ATOM 3871 O O . TYR B 1 251 ? 12.68 6.719 16.812 1 87.38 251 TYR B O 1
ATOM 3879 N N . VAL B 1 252 ? 10.938 5.332 17.047 1 84.44 252 VAL B N 1
ATOM 3880 C CA . VAL B 1 252 ? 10.219 6.234 17.938 1 84.44 252 VAL B CA 1
ATOM 3881 C C . VAL B 1 252 ? 11.039 6.469 19.203 1 84.44 252 VAL B C 1
ATOM 3883 O O . VAL B 1 252 ? 11.195 7.609 19.656 1 84.44 252 VAL B O 1
ATOM 3886 N N . ILE B 1 253 ? 11.594 5.508 19.75 1 84.88 253 ILE B N 1
ATOM 3887 C CA . ILE B 1 253 ? 12.375 5.59 20.969 1 84.88 253 ILE B CA 1
ATOM 3888 C C . ILE B 1 253 ? 13.641 6.406 20.719 1 84.88 253 ILE B C 1
ATOM 3890 O O . ILE B 1 253 ? 13.977 7.297 21.5 1 84.88 253 ILE B O 1
ATOM 3894 N N . LEU B 1 254 ? 14.188 6.191 19.594 1 82.25 254 LEU B N 1
ATOM 3895 C CA . LEU B 1 254 ? 15.43 6.879 19.25 1 82.25 254 LEU B CA 1
ATOM 3896 C C . LEU B 1 254 ? 15.18 8.352 18.953 1 82.25 254 LEU B C 1
ATOM 3898 O O . LEU B 1 254 ? 15.961 9.219 19.344 1 82.25 254 LEU B O 1
ATOM 3902 N N . SER B 1 255 ? 14.062 8.594 18.312 1 80.88 255 SER B N 1
ATOM 3903 C CA . SER B 1 255 ? 13.727 9.969 17.953 1 80.88 255 SER B CA 1
ATOM 3904 C C . SER B 1 255 ? 13.336 10.781 19.172 1 80.88 255 SER B C 1
ATOM 3906 O O . SER B 1 255 ? 13.617 11.984 19.25 1 80.88 255 SER B O 1
ATOM 3908 N N . THR B 1 256 ? 12.609 10.172 20.078 1 75.38 256 THR B N 1
ATOM 3909 C CA . THR B 1 256 ? 12.242 10.859 21.297 1 75.38 256 THR B CA 1
ATOM 3910 C C . THR B 1 256 ? 13.477 11.125 22.156 1 75.38 256 THR B C 1
ATOM 3912 O O . THR B 1 256 ? 13.555 12.141 22.859 1 75.38 256 THR B O 1
ATOM 3915 N N . ARG B 1 257 ? 14.367 10.32 22.047 1 68.19 257 ARG B N 1
ATOM 3916 C CA . ARG B 1 257 ? 15.602 10.508 22.797 1 68.19 257 ARG B CA 1
ATOM 3917 C C . ARG B 1 257 ? 16.469 11.602 22.172 1 68.19 257 ARG B C 1
ATOM 3919 O O . ARG B 1 257 ? 17.094 12.383 22.891 1 68.19 257 ARG B O 1
ATOM 3926 N N . LEU B 1 258 ? 16.422 11.617 20.875 1 61.62 258 LEU B N 1
ATOM 3927 C CA . LEU B 1 258 ? 17.219 12.617 20.188 1 61.62 258 LEU B CA 1
ATOM 3928 C C . LEU B 1 258 ? 16.531 13.977 20.172 1 61.62 258 LEU B C 1
ATOM 3930 O O . LEU B 1 258 ? 17.188 15.016 20.156 1 61.62 258 LEU B O 1
ATOM 3934 N N . GLY B 1 259 ? 15.195 13.977 19.938 1 57.56 259 GLY B N 1
ATOM 3935 C CA . GLY B 1 259 ? 14.445 15.219 20 1 57.56 259 GLY B CA 1
ATOM 3936 C C . GLY B 1 259 ? 14.297 15.766 21.406 1 57.56 259 GLY B C 1
ATOM 3937 O O . GLY B 1 259 ? 14.219 16.984 21.594 1 57.56 259 GLY B O 1
ATOM 3938 N N . GLY B 1 260 ? 13.961 14.953 22.406 1 50.56 260 GLY B N 1
ATOM 3939 C CA . GLY B 1 260 ? 13.93 15.414 23.797 1 50.56 260 GLY B CA 1
ATOM 3940 C C . GLY B 1 260 ? 15.242 16.031 24.25 1 50.56 260 GLY B C 1
ATOM 3941 O O . GLY B 1 260 ? 15.258 16.828 25.188 1 50.56 260 GLY B O 1
ATOM 3942 N N . ARG B 1 261 ? 16.281 15.562 23.828 1 46.88 261 ARG B N 1
ATOM 3943 C CA . ARG B 1 261 ? 17.531 16.156 24.297 1 46.88 261 ARG B CA 1
ATOM 3944 C C . ARG B 1 261 ? 17.688 17.578 23.797 1 46.88 261 ARG B C 1
ATOM 3946 O O . ARG B 1 261 ? 18.406 18.391 24.391 1 46.88 261 ARG B O 1
ATOM 3953 N N . ARG B 1 262 ? 17.109 17.891 22.672 1 46.69 262 ARG B N 1
ATOM 3954 C CA . ARG B 1 262 ? 17.375 19.25 22.219 1 46.69 262 ARG B CA 1
ATOM 3955 C C . ARG B 1 262 ? 16.656 20.281 23.078 1 46.69 262 ARG B C 1
ATOM 3957 O O . ARG B 1 262 ? 17.094 21.422 23.188 1 46.69 262 ARG B O 1
ATOM 3964 N N . PHE B 1 263 ? 15.391 19.938 23.547 1 40.47 263 PHE B N 1
ATOM 3965 C CA . PHE B 1 263 ? 14.773 20.984 24.344 1 40.47 263 PHE B CA 1
ATOM 3966 C C . PHE B 1 263 ? 15.438 21.094 25.719 1 40.47 263 PHE B C 1
ATOM 3968 O O . PHE B 1 263 ? 15.133 22 26.5 1 40.47 263 PHE B O 1
ATOM 3975 N N . ARG B 1 264 ? 15.992 20.062 26.234 1 40.59 264 ARG B N 1
ATOM 3976 C CA . ARG B 1 264 ? 16.5 20.234 27.594 1 40.59 264 ARG B CA 1
ATOM 3977 C C . ARG B 1 264 ? 17.797 21.031 27.609 1 40.59 264 ARG B C 1
ATOM 3979 O O . ARG B 1 264 ? 18.328 21.344 28.672 1 40.59 264 ARG B O 1
ATOM 3986 N N . GLY B 1 265 ? 18.453 21.109 26.562 1 32.69 265 GLY B N 1
ATOM 3987 C CA . GLY B 1 265 ? 19.703 21.828 26.766 1 32.69 265 GLY B CA 1
ATOM 3988 C C . GLY B 1 265 ? 19.5 23.281 27.141 1 32.69 265 GLY B C 1
ATOM 3989 O O . GLY B 1 265 ? 20.125 23.797 28.078 1 32.69 265 GLY B O 1
ATOM 3990 N N . ASP B 1 266 ? 19.188 24.312 26.094 1 31.7 266 ASP B N 1
ATOM 3991 C CA . ASP B 1 266 ? 19.562 25.672 26.453 1 31.7 266 ASP B CA 1
ATOM 3992 C C . ASP B 1 266 ? 18.547 26.297 27.422 1 31.7 266 ASP B C 1
ATOM 3994 O O . ASP B 1 266 ? 18.156 27.453 27.266 1 31.7 266 ASP B O 1
ATOM 3998 N N . THR B 1 267 ? 17.766 25.484 28.297 1 25.19 267 THR B N 1
ATOM 3999 C CA . THR B 1 267 ? 17.469 26.406 29.391 1 25.19 267 THR B CA 1
ATOM 4000 C C . THR B 1 267 ? 18.703 26.641 30.25 1 25.19 267 THR B C 1
ATOM 4002 O O . THR B 1 267 ? 19.531 25.734 30.422 1 25.19 267 THR B O 1
#

Foldseek 3Di:
DPPVPPPVVVVVVVVCVVCVVVVQLVVLLQAPDLAPPDGDDGHNVLVVVCVVDVLQVQQAVLLQVLLLLLLVLLLVLLLVLLLVCLVPVPVPVSCVVLCVLVVDDVLVLLVVLLVVCVVVVHAFASVSLSVSLNVNLSSQLNVQQNVLLNDDDPVLVVCVVVPHDPVRSCVPPRCVSSVLSSLVSSLVSSLCSSQPDNNCVRGHHPPHHHLNRVLVVLQVPAPPDSCSGSNSSSNSVVVNVVVSVVSVVVSVVVSCVVVVVVVPPPD/DPPVPPPVVVVVVVVCVVCVVVVQLVVLLQAPDLAPPDGDDGHNVLVVVCVVDVLQVQQAVLLQVLLLLLLVLLLVLLLVLLLVCLVPVPVPVSCVVLCVLVVDDVLVLLVVLLVVCVVVVHAFASVSLSVSLNVNLNSQLNVQQNVLLNDDDPVLVVCVVVPHDPVRCCVPPRCVSSVLSSLVSSLVSSLCSSQDDNNCVRGHHPPHHHLNRVLVVLCVPAPPDSCSGSNSSSNSVVVNVVVSVVSVVVSVVVSCVVVVVVVPPPD

Organism: Aeropyrum pernix (strain ATCC 700893 / DSM 11879 / JCM 9820 / NBRC 100138 / K1) (NCBI:txid272557)